Protein 3H9P (pdb70)

InterPro domains:
  IPR002736 Triphosphoribosyl-dephospho-CoA protein [PF01874] (13-270)

Sequence (650 aa):
KFEHFLASAAGAFPAFLEVAEKRIIGEGVLRAVKESRWHENVHFGAFLLLVPLISSWDAGGVDIAEAARNRLRRTDFRDSLSVLEAFRLSNLKDRKTEEEIAQKKINLYEWKAPEENLIARELVDGFKISIEGAKFLLSFGNSGKAVVELYYHLLSKFPDPLVIAKGREYAEKITEWAEKARTEEERKELDEKLLKDGANPGTIADLTASSIFLALAEGWREHFLASAAGAFPAFLEVAEKRIIGEGVLRAVKESRWVHFGAFLLLVPLISSWDAGGVDIAEAARNRLRRTDFRDSLSVLEAFRLSNLKDRKTEEEIAQKKINLYEWKAPEENLIARELVDGFKISIEGAKFLLSFGNSGKAVVELYYHLLSKFPDPLVIAKGREYAEKITEWAEKARTEEERKELDEKLLKDGANPGTIADLTASSIFLALAEGWRFLASAAGAFPAFLEVAEKRIIGEGVLRAVKESRVHFGAFLLLVPLISSWDAGGVDIAEAARNRLRRTDFRDSLSVLEAFRLSNNLKDRKTEEEIAQKKINLYEWKAPEENLIARELVDGFKISIEGAKFLLSFNSGKAVVELYYHLLSKFPDPLVIAKGREYAEKITEWAEKARTEEERKELDEKLLKDGANPGTIADLTASSIFLALAEGWR

B-factor: mean 35.61, std 9.76, range [11.79, 83.89]

Solvent-accessible surface area: 32548 Å² total

Structure (mmCIF, N/CA/C/O backbone):
data_3H9P
#
_entry.id   3H9P
#
_cell.length_a   135.806
_cell.length_b   77.725
_cell.length_c   66.654
_cell.angle_alpha   90.00
_cell.angle_beta   97.99
_cell.angle_gamma   90.00
#
_symmetry.space_group_name_H-M   'C 1 2 1'
#
loop_
_entity.id
_entity.type
_entity.pdbx_description
1 polymer 'putative triphosphoribosyl-dephospho-coA synthase'
2 non-polymer 'CHLORIDE ION'
3 non-polymer GLYCEROL
4 non-polymer 'TETRAETHYLENE GLYCOL'
5 water water
#
loop_
_atom_site.group_PDB
_atom_site.id
_atom_site.type_symbol
_atom_site.label_atom_id
_atom_site.label_alt_id
_atom_site.label_comp_id
_atom_site.label_asym_id
_atom_site.label_entity_id
_atom_site.label_seq_id
_atom_site.pdbx_PDB_ins_code
_atom_site.Cartn_x
_atom_site.Cartn_y
_atom_site.Cartn_z
_atom_site.occupancy
_atom_site.B_iso_or_equiv
_atom_site.auth_seq_id
_atom_site.auth_comp_id
_atom_site.auth_asym_id
_atom_site.auth_atom_id
_atom_site.pdbx_PDB_model_num
ATOM 1 N N . LYS A 1 12 ? 47.591 34.651 34.808 1.00 47.02 39 LYS A N 1
ATOM 2 C CA . LYS A 1 12 ? 47.421 35.864 33.960 1.00 47.13 39 LYS A CA 1
ATOM 3 C C . LYS A 1 12 ? 46.101 36.573 34.272 1.00 47.21 39 LYS A C 1
ATOM 4 O O . LYS A 1 12 ? 45.749 37.578 33.638 1.00 47.01 39 LYS A O 1
ATOM 6 N N . PHE A 1 13 ? 45.379 36.023 35.250 1.00 47.18 40 PHE A N 1
ATOM 7 C CA . PHE A 1 13 ? 44.125 36.591 35.720 1.00 47.14 40 PHE A CA 1
ATOM 8 C C . PHE A 1 13 ? 44.428 37.877 36.472 1.00 47.02 40 PHE A C 1
ATOM 9 O O . PHE A 1 13 ? 43.707 38.879 36.337 1.00 46.13 40 PHE A O 1
ATOM 11 N N . GLU A 1 14 ? 45.517 37.829 37.245 1.00 46.76 41 GLU A N 1
ATOM 12 C CA . GLU A 1 14 ? 45.978 38.952 38.054 1.00 47.07 41 GLU A CA 1
ATOM 13 C C . GLU A 1 14 ? 46.128 40.221 37.233 1.00 47.31 41 GLU A C 1
ATOM 14 O O . GLU A 1 14 ? 45.444 41.218 37.495 1.00 47.46 41 GLU A O 1
ATOM 16 N N . HIS A 1 15 ? 47.013 40.165 36.233 1.00 47.44 42 HIS A N 1
ATOM 17 C CA . HIS A 1 15 ? 47.298 41.303 35.359 1.00 47.28 42 HIS A CA 1
ATOM 18 C C . HIS A 1 15 ? 46.012 41.878 34.825 1.00 47.26 42 HIS A C 1
ATOM 19 O O . HIS A 1 15 ? 45.811 43.100 34.835 1.00 47.89 42 HIS A O 1
ATOM 21 N N . PHE A 1 16 ? 45.138 40.986 34.370 1.00 46.87 43 PHE A N 1
ATOM 22 C CA . PHE A 1 16 ? 43.874 41.382 33.787 1.00 46.20 43 PHE A CA 1
ATOM 23 C C . PHE A 1 16 ? 42.978 42.096 34.804 1.00 45.49 43 PHE A C 1
ATOM 24 O O . PHE A 1 16 ? 42.344 43.105 34.476 1.00 45.04 43 PHE A O 1
ATOM 32 N N . LEU A 1 17 ? 42.955 41.579 36.032 1.00 44.75 44 LEU A N 1
ATOM 33 C CA . LEU A 1 17 ? 42.111 42.106 37.098 1.00 44.18 44 LEU A CA 1
ATOM 34 C C . LEU A 1 17 ? 42.557 43.494 37.584 1.00 44.13 44 LEU A C 1
ATOM 35 O O . LEU A 1 17 ? 41.725 44.380 37.799 1.00 43.60 44 LEU A O 1
ATOM 40 N N . ALA A 1 18 ? 43.867 43.684 37.739 1.00 43.79 45 ALA A N 1
ATOM 41 C CA . ALA A 1 18 ? 44.414 44.994 38.101 1.00 43.39 45 ALA A CA 1
ATOM 42 C C . ALA A 1 18 ? 44.099 46.066 37.050 1.00 43.38 45 ALA A C 1
ATOM 43 O O . ALA A 1 18 ? 43.569 47.137 37.381 1.00 43.39 45 ALA A O 1
ATOM 45 N N . SER A 1 19 ? 44.419 45.767 35.787 1.00 42.88 46 SER A N 1
ATOM 46 C CA . SER A 1 19 ? 44.292 46.731 34.703 1.00 42.45 46 SER A CA 1
ATOM 47 C C . SER A 1 19 ? 42.834 47.146 34.464 1.00 42.37 46 SER A C 1
ATOM 48 O O . SER A 1 19 ? 42.530 48.325 34.253 1.00 42.51 46 SER A O 1
ATOM 50 N N . ALA A 1 20 ? 41.921 46.192 34.521 1.00 41.72 47 ALA A N 1
ATOM 51 C CA . ALA A 1 20 ? 40.523 46.557 34.392 1.00 41.75 47 ALA A CA 1
ATOM 52 C C . ALA A 1 20 ? 40.093 47.416 35.578 1.00 41.55 47 ALA A C 1
ATOM 53 O O . ALA A 1 20 ? 39.235 48.281 35.426 1.00 42.83 47 ALA A O 1
ATOM 55 N N . ALA A 1 21 ? 40.688 47.163 36.748 1.00 40.06 48 ALA A N 1
ATOM 56 C CA . ALA A 1 21 ? 40.360 47.866 37.994 1.00 37.91 48 ALA A CA 1
ATOM 57 C C . ALA A 1 21 ? 40.867 49.311 38.036 1.00 36.40 48 ALA A C 1
ATOM 58 O O . ALA A 1 21 ? 40.343 50.144 38.781 1.00 36.27 48 ALA A O 1
ATOM 60 N N . GLY A 1 22 ? 41.898 49.605 37.252 1.00 34.23 49 GLY A N 1
ATOM 61 C CA . GLY A 1 22 ? 42.286 50.984 37.021 1.00 30.86 49 GLY A CA 1
ATOM 62 C C . GLY A 1 22 ? 41.156 51.737 36.342 1.00 29.51 49 GLY A C 1
ATOM 63 O O . GLY A 1 22 ? 41.120 52.952 36.418 1.00 29.01 49 GLY A O 1
ATOM 64 N N . ALA A 1 23 ? 40.218 51.026 35.692 1.00 28.08 50 ALA A N 1
ATOM 65 C CA . ALA A 1 23 ? 39.099 51.677 35.003 1.00 26.61 50 ALA A CA 1
ATOM 66 C C . ALA A 1 23 ? 37.821 51.824 35.834 1.00 25.74 50 ALA A C 1
ATOM 67 O O . ALA A 1 23 ? 36.750 52.315 35.356 1.00 25.21 50 ALA A O 1
ATOM 69 N N . PHE A 1 24 ? 37.895 51.375 37.069 1.00 24.96 51 PHE A N 1
ATOM 70 C CA . PHE A 1 24 ? 36.715 51.407 37.897 1.00 24.56 51 PHE A CA 1
ATOM 71 C C . PHE A 1 24 ? 36.024 52.806 37.979 1.00 23.85 51 PHE A C 1
ATOM 72 O O . PHE A 1 24 ? 34.816 52.875 37.854 1.00 23.14 51 PHE A O 1
ATOM 80 N N . PRO A 1 25 ? 36.789 53.904 38.175 1.00 23.11 52 PRO A N 1
ATOM 81 C CA . PRO A 1 25 ? 36.120 55.211 38.128 1.00 23.58 52 PRO A CA 1
ATOM 82 C C . PRO A 1 25 ? 35.351 55.500 36.826 1.00 24.71 52 PRO A C 1
ATOM 83 O O . PRO A 1 25 ? 34.273 56.105 36.889 1.00 24.82 52 PRO A O 1
ATOM 87 N N . ALA A 1 26 ? 35.902 55.100 35.674 1.00 24.67 53 ALA A N 1
ATOM 88 C CA . ALA A 1 26 ? 35.200 55.197 34.391 1.00 24.79 53 ALA A CA 1
ATOM 89 C C . ALA A 1 26 ? 33.915 54.380 34.408 1.00 24.60 53 ALA A C 1
ATOM 90 O O . ALA A 1 26 ? 32.879 54.827 33.915 1.00 24.73 53 ALA A O 1
ATOM 92 N N . PHE A 1 27 ? 33.991 53.175 34.976 1.00 24.38 54 PHE A N 1
ATOM 93 C CA . PHE A 1 27 ? 32.823 52.310 35.070 1.00 24.57 54 PHE A CA 1
ATOM 94 C C . PHE A 1 27 ? 31.718 52.943 35.907 1.00 24.47 54 PHE A C 1
ATOM 95 O O . PHE A 1 27 ? 30.542 52.878 35.526 1.00 26.16 54 PHE A O 1
ATOM 103 N N . LEU A 1 28 ? 32.075 53.563 37.030 1.00 23.86 55 LEU A N 1
ATOM 104 C CA . LEU A 1 28 ? 31.086 54.281 37.862 1.00 23.53 55 LEU A CA 1
ATOM 105 C C . LEU A 1 28 ? 30.453 55.440 37.079 1.00 23.44 55 LEU A C 1
ATOM 106 O O . LEU A 1 28 ? 29.236 55.674 37.140 1.00 22.49 55 LEU A O 1
ATOM 111 N N . GLU A 1 29 ? 31.272 56.117 36.291 1.00 22.52 56 GLU A N 1
ATOM 112 C CA . GLU A 1 29 ? 30.749 57.146 35.413 1.00 24.46 56 GLU A CA 1
ATOM 113 C C . GLU A 1 29 ? 29.723 56.610 34.371 1.00 24.01 56 GLU A C 1
ATOM 114 O O . GLU A 1 29 ? 28.665 57.190 34.198 1.00 24.15 56 GLU A O 1
ATOM 120 N N . VAL A 1 30 ? 30.042 55.483 33.731 1.00 23.92 57 VAL A N 1
ATOM 121 C CA . VAL A 1 30 ? 29.139 54.809 32.822 1.00 23.41 57 VAL A CA 1
ATOM 122 C C . VAL A 1 30 ? 27.823 54.434 33.495 1.00 24.46 57 VAL A C 1
ATOM 123 O O . VAL A 1 30 ? 26.731 54.674 32.927 1.00 23.39 57 VAL A O 1
ATOM 127 N N . ALA A 1 31 ? 27.909 53.842 34.704 1.00 23.89 58 ALA A N 1
ATOM 128 C CA . ALA A 1 31 ? 26.689 53.491 35.455 1.00 24.42 58 ALA A CA 1
ATOM 129 C C . ALA A 1 31 ? 25.768 54.704 35.740 1.00 25.17 58 ALA A C 1
ATOM 130 O O . ALA A 1 31 ? 24.524 54.574 35.737 1.00 25.78 58 ALA A O 1
ATOM 132 N N . GLU A 1 32 ? 26.386 55.866 35.959 1.00 25.52 59 GLU A N 1
ATOM 133 C CA . GLU A 1 32 ? 25.693 57.139 36.163 1.00 26.65 59 GLU A CA 1
ATOM 134 C C . GLU A 1 32 ? 25.181 57.800 34.869 1.00 26.39 59 GLU A C 1
ATOM 135 O O . GLU A 1 32 ? 24.002 58.127 34.763 1.00 25.68 59 GLU A O 1
ATOM 141 N N . LYS A 1 33 ? 26.057 58.000 33.886 1.00 26.55 60 LYS A N 1
ATOM 142 C CA . LYS A 1 33 ? 25.656 58.732 32.672 1.00 27.14 60 LYS A CA 1
ATOM 143 C C . LYS A 1 33 ? 25.096 57.870 31.525 1.00 27.29 60 LYS A C 1
ATOM 144 O O . LYS A 1 33 ? 24.320 58.363 30.718 1.00 26.86 60 LYS A O 1
ATOM 150 N N . ARG A 1 34 ? 25.517 56.608 31.444 1.00 27.39 61 ARG A N 1
ATOM 151 C CA . ARG A 1 34 ? 25.025 55.643 30.437 1.00 28.54 61 ARG A CA 1
ATOM 152 C C . ARG A 1 34 ? 25.552 55.988 29.038 1.00 28.75 61 ARG A C 1
ATOM 153 O O . ARG A 1 34 ? 24.898 55.752 28.031 1.00 28.40 61 ARG A O 1
ATOM 161 N N . ILE A 1 35 ? 26.741 56.551 29.012 1.00 29.60 62 ILE A N 1
ATOM 162 C CA . ILE A 1 35 ? 27.390 57.103 27.845 1.00 30.22 62 ILE A CA 1
ATOM 163 C C . ILE A 1 35 ? 28.302 56.034 27.250 1.00 30.15 62 ILE A C 1
ATOM 164 O O . ILE A 1 35 ? 29.384 55.834 27.764 1.00 30.53 62 ILE A O 1
ATOM 169 N N . ILE A 1 36 ? 27.939 55.374 26.158 1.00 30.59 63 ILE A N 1
ATOM 170 C CA . ILE A 1 36 ? 28.749 54.218 25.737 1.00 30.41 63 ILE A CA 1
ATOM 171 C C . ILE A 1 36 ? 30.149 54.614 25.213 1.00 30.03 63 ILE A C 1
ATOM 172 O O . ILE A 1 36 ? 31.156 54.193 25.778 1.00 28.25 63 ILE A O 1
ATOM 177 N N . GLY A 1 37 ? 30.175 55.392 24.126 1.00 30.02 64 GLY A N 1
ATOM 178 C CA . GLY A 1 37 ? 31.390 55.839 23.459 1.00 30.14 64 GLY A CA 1
ATOM 179 C C . GLY A 1 37 ? 32.389 56.481 24.402 1.00 31.13 64 GLY A C 1
ATOM 180 O O . GLY A 1 37 ? 33.536 56.026 24.525 1.00 30.77 64 GLY A O 1
ATOM 181 N N . GLU A 1 38 ? 31.954 57.562 25.044 1.00 30.95 65 GLU A N 1
ATOM 182 C CA . GLU A 1 38 ? 32.754 58.264 26.038 1.00 31.33 65 GLU A CA 1
ATOM 183 C C . GLU A 1 38 ? 33.282 57.308 27.084 1.00 29.73 65 GLU A C 1
ATOM 184 O O . GLU A 1 38 ? 34.437 57.412 27.488 1.00 30.23 65 GLU A O 1
ATOM 190 N N . GLY A 1 39 ? 32.419 56.400 27.519 1.00 28.14 66 GLY A N 1
ATOM 191 C CA . GLY A 1 39 ? 32.766 55.391 28.508 1.00 26.60 66 GLY A CA 1
ATOM 192 C C . GLY A 1 39 ? 33.937 54.512 28.115 1.00 26.10 66 GLY A C 1
ATOM 193 O O . GLY A 1 39 ? 34.881 54.310 28.909 1.00 24.38 66 GLY A O 1
ATOM 194 N N . VAL A 1 40 ? 33.887 54.000 26.882 1.00 25.82 67 VAL A N 1
ATOM 195 C CA . VAL A 1 40 ? 34.947 53.122 26.374 1.00 26.38 67 VAL A CA 1
ATOM 196 C C . VAL A 1 40 ? 36.210 53.939 26.311 1.00 26.12 67 VAL A C 1
ATOM 197 O O . VAL A 1 40 ? 37.226 53.508 26.813 1.00 26.63 67 VAL A O 1
ATOM 201 N N . LEU A 1 41 ? 36.110 55.157 25.791 1.00 25.94 68 LEU A N 1
ATOM 202 C CA . LEU A 1 41 ? 37.263 56.041 25.656 1.00 27.45 68 LEU A CA 1
ATOM 203 C C . LEU A 1 41 ? 37.939 56.439 26.982 1.00 27.66 68 LEU A C 1
ATOM 204 O O . LEU A 1 41 ? 39.169 56.446 27.086 1.00 27.56 68 LEU A O 1
ATOM 209 N N . ARG A 1 42 ? 37.124 56.751 27.990 1.00 28.56 69 ARG A N 1
ATOM 210 C CA . ARG A 1 42 ? 37.598 57.032 29.339 1.00 29.04 69 ARG A CA 1
ATOM 211 C C . ARG A 1 42 ? 38.229 55.794 29.953 1.00 29.21 69 ARG A C 1
ATOM 212 O O . ARG A 1 42 ? 39.343 55.862 30.507 1.00 29.66 69 ARG A O 1
ATOM 220 N N . ALA A 1 43 ? 37.549 54.662 29.841 1.00 28.37 70 ALA A N 1
ATOM 221 C CA . ALA A 1 43 ? 38.093 53.421 30.377 1.00 29.25 70 ALA A CA 1
ATOM 222 C C . ALA A 1 43 ? 39.470 53.190 29.810 1.00 30.21 70 ALA A C 1
ATOM 223 O O . ALA A 1 43 ? 40.392 52.853 30.543 1.00 30.67 70 ALA A O 1
ATOM 225 N N . VAL A 1 44 ? 39.607 53.394 28.505 1.00 31.71 71 VAL A N 1
ATOM 226 C CA . VAL A 1 44 ? 40.876 53.123 27.839 1.00 33.18 71 VAL A CA 1
ATOM 227 C C . VAL A 1 44 ? 41.946 54.093 28.293 1.00 34.84 71 VAL A C 1
ATOM 228 O O . VAL A 1 44 ? 43.061 53.684 28.613 1.00 34.66 71 VAL A O 1
ATOM 232 N N . LYS A 1 45 ? 41.624 55.387 28.294 1.00 37.36 72 LYS A N 1
ATOM 233 C CA . LYS A 1 45 ? 42.599 56.370 28.752 1.00 39.18 72 LYS A CA 1
ATOM 234 C C . LYS A 1 45 ? 42.979 56.067 30.202 1.00 41.08 72 LYS A C 1
ATOM 235 O O . LYS A 1 45 ? 44.151 56.117 30.567 1.00 41.67 72 LYS A O 1
ATOM 241 N N . GLU A 1 46 ? 42.004 55.683 31.012 1.00 43.28 73 GLU A N 1
ATOM 242 C CA . GLU A 1 46 ? 42.251 55.541 32.444 1.00 46.05 73 GLU A CA 1
ATOM 243 C C . GLU A 1 46 ? 43.196 54.416 32.792 1.00 47.41 73 GLU A C 1
ATOM 244 O O . GLU A 1 46 ? 44.221 54.640 33.422 1.00 47.57 73 GLU A O 1
ATOM 250 N N . SER A 1 47 ? 42.840 53.204 32.383 1.00 49.42 74 SER A N 1
ATOM 251 C CA . SER A 1 47 ? 43.601 52.037 32.763 1.00 51.56 74 SER A CA 1
ATOM 252 C C . SER A 1 47 ? 44.940 51.967 32.006 1.00 53.13 74 SER A C 1
ATOM 253 O O . SER A 1 47 ? 45.645 50.954 32.057 1.00 53.46 74 SER A O 1
ATOM 264 N N . ARG A 1 49 ? 46.804 55.001 32.123 1.00 57.54 76 ARG A N 1
ATOM 265 C CA . ARG A 1 49 ? 47.467 56.114 32.787 1.00 57.58 76 ARG A CA 1
ATOM 266 C C . ARG A 1 49 ? 48.901 55.721 33.071 1.00 58.12 76 ARG A C 1
ATOM 267 O O . ARG A 1 49 ? 49.842 56.461 32.757 1.00 57.97 76 ARG A O 1
ATOM 269 N N . TRP A 1 50 ? 49.066 54.540 33.660 1.00 58.71 77 TRP A N 1
ATOM 270 C CA . TRP A 1 50 ? 50.370 54.135 34.138 1.00 58.98 77 TRP A CA 1
ATOM 271 C C . TRP A 1 50 ? 50.850 52.801 33.584 1.00 59.98 77 TRP A C 1
ATOM 272 O O . TRP A 1 50 ? 51.804 52.231 34.125 1.00 59.61 77 TRP A O 1
ATOM 283 N N . HIS A 1 51 ? 50.228 52.297 32.516 1.00 61.26 78 HIS A N 1
ATOM 284 C CA . HIS A 1 51 ? 50.745 51.037 31.936 1.00 62.84 78 HIS A CA 1
ATOM 285 C C . HIS A 1 51 ? 50.796 50.985 30.415 1.00 63.22 78 HIS A C 1
ATOM 286 O O . HIS A 1 51 ? 51.809 50.556 29.850 1.00 64.38 78 HIS A O 1
ATOM 293 N N . GLU A 1 54 ? 51.577 47.878 29.222 1.00 71.43 81 GLU A N 1
ATOM 294 C CA . GLU A 1 54 ? 51.150 48.144 27.844 1.00 71.39 81 GLU A CA 1
ATOM 295 C C . GLU A 1 54 ? 50.070 47.148 27.330 1.00 71.18 81 GLU A C 1
ATOM 296 O O . GLU A 1 54 ? 49.889 46.977 26.118 1.00 71.70 81 GLU A O 1
ATOM 298 N N . ASN A 1 55 ? 49.340 46.515 28.250 1.00 70.18 82 ASN A N 1
ATOM 299 C CA . ASN A 1 55 ? 48.319 45.511 27.881 1.00 69.09 82 ASN A CA 1
ATOM 300 C C . ASN A 1 55 ? 46.921 46.014 27.449 1.00 67.34 82 ASN A C 1
ATOM 301 O O . ASN A 1 55 ? 46.324 45.424 26.546 1.00 68.36 82 ASN A O 1
ATOM 306 N N . VAL A 1 56 ? 46.403 47.070 28.083 1.00 64.24 83 VAL A N 1
ATOM 307 C CA . VAL A 1 56 ? 45.154 47.731 27.650 1.00 61.24 83 VAL A CA 1
ATOM 308 C C . VAL A 1 56 ? 43.855 46.883 27.677 1.00 58.92 83 VAL A C 1
ATOM 309 O O . VAL A 1 56 ? 42.986 47.107 28.525 1.00 58.96 83 VAL A O 1
ATOM 311 N N . HIS A 1 57 ? 43.727 45.930 26.751 1.00 55.43 84 HIS A N 1
ATOM 312 C CA . HIS A 1 57 ? 42.511 45.088 26.592 1.00 52.03 84 HIS A CA 1
ATOM 313 C C . HIS A 1 57 ? 41.307 45.943 26.176 1.00 48.99 84 HIS A C 1
ATOM 314 O O . HIS A 1 57 ? 40.289 46.051 26.897 1.00 48.46 84 HIS A O 1
ATOM 321 N N . PHE A 1 58 ? 41.459 46.582 25.020 1.00 44.54 85 PHE A N 1
ATOM 322 C CA . PHE A 1 58 ? 40.451 47.477 24.471 1.00 40.17 85 PHE A CA 1
ATOM 323 C C . PHE A 1 58 ? 39.101 46.769 24.323 1.00 37.68 85 PHE A C 1
ATOM 324 O O . PHE A 1 58 ? 38.038 47.358 24.585 1.00 37.46 85 PHE A O 1
ATOM 332 N N . GLY A 1 59 ? 39.152 45.501 23.904 1.00 34.74 86 GLY A N 1
ATOM 333 C CA . GLY A 1 59 ? 37.965 44.705 23.611 1.00 30.74 86 GLY A CA 1
ATOM 334 C C . GLY A 1 59 ? 37.180 44.406 24.857 1.00 29.95 86 GLY A C 1
ATOM 335 O O . GLY A 1 59 ? 35.952 44.419 24.840 1.00 27.94 86 GLY A O 1
ATOM 336 N N . ALA A 1 60 ? 37.891 44.160 25.961 1.00 29.07 87 ALA A N 1
ATOM 337 C CA . ALA A 1 60 ? 37.214 43.964 27.238 1.00 28.69 87 ALA A CA 1
ATOM 338 C C . ALA A 1 60 ? 36.310 45.170 27.539 1.00 28.71 87 ALA A C 1
ATOM 339 O O . ALA A 1 60 ? 35.108 44.986 27.845 1.00 27.72 87 ALA A O 1
ATOM 341 N N . PHE A 1 61 ? 36.853 46.388 27.381 1.00 28.37 88 PHE A N 1
ATOM 342 C CA . PHE A 1 61 ? 36.065 47.639 27.617 1.00 29.19 88 PHE A CA 1
ATOM 343 C C . PHE A 1 61 ? 34.918 47.881 26.674 1.00 29.17 88 PHE A C 1
ATOM 344 O O . PHE A 1 61 ? 33.830 48.410 27.059 1.00 29.43 88 PHE A O 1
ATOM 352 N N . LEU A 1 62 ? 35.146 47.521 25.415 1.00 29.32 89 LEU A N 1
ATOM 353 C CA . LEU A 1 62 ? 34.094 47.666 24.412 1.00 28.61 89 LEU A CA 1
ATOM 354 C C . LEU A 1 62 ? 32.944 46.682 24.708 1.00 28.24 89 LEU A C 1
ATOM 355 O O . LEU A 1 62 ? 31.791 46.952 24.389 1.00 27.39 89 LEU A O 1
ATOM 360 N N . LEU A 1 63 ? 33.288 45.537 25.287 1.00 27.75 90 LEU A N 1
ATOM 361 C CA . LEU A 1 63 ? 32.304 44.563 25.731 1.00 29.14 90 LEU A CA 1
ATOM 362 C C . LEU A 1 63 ? 31.631 45.025 27.032 1.00 30.38 90 LEU A C 1
ATOM 363 O O . LEU A 1 63 ? 30.382 44.997 27.154 1.00 31.32 90 LEU A O 1
ATOM 368 N N . LEU A 1 64 ? 32.426 45.484 27.985 1.00 29.82 91 LEU A N 1
ATOM 369 C CA . LEU A 1 64 ? 31.877 45.740 29.337 1.00 30.12 91 LEU A CA 1
ATOM 370 C C . LEU A 1 64 ? 31.113 47.019 29.493 1.00 30.15 91 LEU A C 1
ATOM 371 O O . LEU A 1 64 ? 30.126 47.048 30.185 1.00 31.77 91 LEU A O 1
ATOM 376 N N . VAL A 1 65 ? 31.557 48.084 28.837 1.00 29.55 92 VAL A N 1
ATOM 377 C CA . VAL A 1 65 ? 30.895 49.350 29.005 1.00 28.57 92 VAL A CA 1
ATOM 378 C C . VAL A 1 65 ? 29.393 49.300 28.651 1.00 28.66 92 VAL A C 1
ATOM 379 O O . VAL A 1 65 ? 28.565 49.852 29.386 1.00 29.15 92 VAL A O 1
ATOM 383 N N . PRO A 1 66 ? 29.015 48.645 27.539 1.00 28.81 93 PRO A N 1
ATOM 384 C CA . PRO A 1 66 ? 27.559 48.597 27.288 1.00 28.84 93 PRO A CA 1
ATOM 385 C C . PRO A 1 66 ? 26.764 47.808 28.334 1.00 28.80 93 PRO A C 1
ATOM 386 O O . PRO A 1 66 ? 25.616 48.177 28.605 1.00 28.39 93 PRO A O 1
ATOM 390 N N . LEU A 1 67 ? 27.362 46.745 28.896 1.00 28.21 94 LEU A N 1
ATOM 391 C CA . LEU A 1 67 ? 26.703 46.003 29.965 1.00 28.01 94 LEU A CA 1
ATOM 392 C C . LEU A 1 67 ? 26.639 46.826 31.235 1.00 27.99 94 LEU A C 1
ATOM 393 O O . LEU A 1 67 ? 25.630 46.818 31.903 1.00 26.94 94 LEU A O 1
ATOM 398 N N . ILE A 1 68 ? 27.719 47.550 31.549 1.00 27.81 95 ILE A N 1
ATOM 399 C CA . ILE A 1 68 ? 27.718 48.389 32.721 1.00 28.44 95 ILE A CA 1
ATOM 400 C C . ILE A 1 68 ? 26.713 49.552 32.611 1.00 29.41 95 ILE A C 1
ATOM 401 O O . ILE A 1 68 ? 26.142 49.993 33.599 1.00 28.79 95 ILE A O 1
ATOM 406 N N . SER A 1 69 ? 26.471 50.017 31.397 1.00 30.21 96 SER A N 1
ATOM 407 C CA . SER A 1 69 ? 25.543 51.123 31.190 1.00 31.15 96 SER A CA 1
ATOM 408 C C . SER A 1 69 ? 24.139 50.682 31.512 1.00 30.44 96 SER A C 1
ATOM 409 O O . SER A 1 69 ? 23.281 51.513 31.773 1.00 30.21 96 SER A O 1
ATOM 412 N N . SER A 1 70 ? 23.933 49.363 31.518 1.00 30.25 97 SER A N 1
ATOM 413 C CA . SER A 1 70 ? 22.632 48.757 31.859 1.00 29.31 97 SER A CA 1
ATOM 414 C C . SER A 1 70 ? 22.687 47.933 33.158 1.00 27.78 97 SER A C 1
ATOM 415 O O . SER A 1 70 ? 21.895 46.996 33.339 1.00 28.77 97 SER A O 1
ATOM 418 N N . TRP A 1 71 ? 23.612 48.277 34.044 1.00 26.51 98 TRP A N 1
ATOM 419 C CA . TRP A 1 71 ? 23.852 47.572 35.320 1.00 25.68 98 TRP A CA 1
ATOM 420 C C . TRP A 1 71 ? 22.631 47.260 36.187 1.00 25.89 98 TRP A C 1
ATOM 421 O O . TRP A 1 71 ? 22.673 46.316 36.970 1.00 25.91 98 TRP A O 1
ATOM 432 N N . ASP A 1 72 ? 21.563 48.042 36.033 1.00 24.98 99 ASP A N 1
ATOM 433 C CA . ASP A 1 72 ? 20.402 47.957 36.896 1.00 25.35 99 ASP A CA 1
ATOM 434 C C . ASP A 1 72 ? 19.189 47.345 36.194 1.00 24.97 99 ASP A C 1
ATOM 435 O O . ASP A 1 72 ? 18.094 47.341 36.741 1.00 24.38 99 ASP A O 1
ATOM 440 N N . ALA A 1 73 ? 19.382 46.836 34.982 1.00 25.22 100 ALA A N 1
ATOM 441 C CA . ALA A 1 73 ? 18.283 46.160 34.242 1.00 25.22 100 ALA A CA 1
ATOM 442 C C . ALA A 1 73 ? 17.702 44.899 34.887 1.00 25.33 100 ALA A C 1
ATOM 443 O O . ALA A 1 73 ? 16.535 44.571 34.640 1.00 26.84 100 ALA A O 1
ATOM 445 N N . GLY A 1 74 ? 18.461 44.202 35.728 1.00 25.56 101 GLY A N 1
ATOM 446 C CA . GLY A 1 74 ? 17.945 42.967 36.376 1.00 26.17 101 GLY A CA 1
ATOM 447 C C . GLY A 1 74 ? 19.024 41.889 36.392 1.00 27.45 101 GLY A C 1
ATOM 448 O O . GLY A 1 74 ? 20.176 42.161 36.717 1.00 28.18 101 GLY A O 1
ATOM 449 N N . GLY A 1 75 ? 18.674 40.661 36.040 1.00 27.52 102 GLY A N 1
ATOM 450 C CA . GLY A 1 75 ? 19.673 39.613 35.920 1.00 27.06 102 GLY A CA 1
ATOM 451 C C . GLY A 1 75 ? 20.421 39.706 34.599 1.00 27.19 102 GLY A C 1
ATOM 452 O O . GLY A 1 75 ? 20.307 40.683 33.855 1.00 26.81 102 GLY A O 1
ATOM 461 N N . VAL A 1 77 ? 20.254 38.097 31.600 1.00 26.85 104 VAL A N 1
ATOM 462 C CA . VAL A 1 77 ? 19.507 38.250 30.346 1.00 26.28 104 VAL A CA 1
ATOM 463 C C . VAL A 1 77 ? 18.917 39.639 30.199 1.00 26.07 104 VAL A C 1
ATOM 464 O O . VAL A 1 77 ? 18.933 40.199 29.122 1.00 26.75 104 VAL A O 1
ATOM 468 N N . ASP A 1 78 ? 18.439 40.214 31.290 1.00 26.35 105 ASP A N 1
ATOM 469 C CA . ASP A 1 78 ? 18.006 41.605 31.309 1.00 26.59 105 ASP A CA 1
ATOM 470 C C . ASP A 1 78 ? 19.102 42.604 30.975 1.00 25.91 105 ASP A C 1
ATOM 471 O O . ASP A 1 78 ? 18.823 43.604 30.319 1.00 26.49 105 ASP A O 1
ATOM 476 N N . ILE A 1 79 ? 20.331 42.355 31.415 1.00 25.50 106 ILE A N 1
ATOM 477 C CA . ILE A 1 79 ? 21.389 43.347 31.212 1.00 25.85 106 ILE A CA 1
ATOM 478 C C . ILE A 1 79 ? 21.744 43.356 29.744 1.00 26.91 106 ILE A C 1
ATOM 479 O O . ILE A 1 79 ? 21.823 44.407 29.095 1.00 26.87 106 ILE A O 1
ATOM 484 N N . ALA A 1 80 ? 21.916 42.150 29.208 1.00 28.05 107 ALA A N 1
ATOM 485 C CA . ALA A 1 80 ? 22.346 41.966 27.829 1.00 28.78 107 ALA A CA 1
ATOM 486 C C . ALA A 1 80 ? 21.361 42.626 26.851 1.00 29.67 107 ALA A C 1
ATOM 487 O O . ALA A 1 80 ? 21.797 43.368 25.959 1.00 29.90 107 ALA A O 1
ATOM 489 N N . GLU A 1 81 ? 20.050 42.358 27.038 1.00 29.54 108 GLU A N 1
ATOM 490 C CA . GLU A 1 81 ? 18.965 42.968 26.251 1.00 29.93 108 GLU A CA 1
ATOM 491 C C . GLU A 1 81 ? 18.929 44.494 26.335 1.00 29.50 108 GLU A C 1
ATOM 492 O O . GLU A 1 81 ? 18.740 45.164 25.331 1.00 29.09 108 GLU A O 1
ATOM 498 N N . ALA A 1 82 ? 19.083 45.035 27.541 1.00 29.35 109 ALA A N 1
ATOM 499 C CA . ALA A 1 82 ? 19.034 46.481 27.744 1.00 28.97 109 ALA A CA 1
ATOM 500 C C . ALA A 1 82 ? 20.268 47.121 27.142 1.00 29.07 109 ALA A C 1
ATOM 501 O O . ALA A 1 82 ? 20.203 48.233 26.625 1.00 28.91 109 ALA A O 1
ATOM 503 N N . ALA A 1 83 ? 21.400 46.417 27.233 1.00 29.21 110 ALA A N 1
ATOM 504 C CA . ALA A 1 83 ? 22.671 46.889 26.625 1.00 29.30 110 ALA A CA 1
ATOM 505 C C . ALA A 1 83 ? 22.555 46.920 25.094 1.00 29.03 110 ALA A C 1
ATOM 506 O O . ALA A 1 83 ? 22.941 47.876 24.451 1.00 28.58 110 ALA A O 1
ATOM 508 N N . ARG A 1 84 ? 21.979 45.877 24.512 1.00 29.97 111 ARG A N 1
ATOM 509 C CA . ARG A 1 84 ? 21.717 45.899 23.067 1.00 30.99 111 ARG A CA 1
ATOM 510 C C . ARG A 1 84 ? 20.805 47.080 22.698 1.00 31.04 111 ARG A C 1
ATOM 511 O O . ARG A 1 84 ? 21.052 47.774 21.711 1.00 30.75 111 ARG A O 1
ATOM 519 N N . ASN A 1 85 ? 19.752 47.282 23.482 1.00 30.80 112 ASN A N 1
ATOM 520 C CA . ASN A 1 85 ? 18.839 48.401 23.279 1.00 31.51 112 ASN A CA 1
ATOM 521 C C . ASN A 1 85 ? 19.529 49.773 23.413 1.00 30.72 112 ASN A C 1
ATOM 522 O O . ASN A 1 85 ? 19.367 50.641 22.564 1.00 29.83 112 ASN A O 1
ATOM 527 N N . ARG A 1 86 ? 20.336 49.953 24.454 1.00 29.81 113 ARG A N 1
ATOM 528 C CA . ARG A 1 86 ? 21.130 51.155 24.544 1.00 29.78 113 ARG A CA 1
ATOM 529 C C . ARG A 1 86 ? 22.102 51.306 23.372 1.00 28.69 113 ARG A C 1
ATOM 530 O O . ARG A 1 86 ? 22.340 52.408 22.903 1.00 28.63 113 ARG A O 1
ATOM 538 N N . LEU A 1 87 ? 22.655 50.202 22.889 1.00 28.29 114 LEU A N 1
ATOM 539 C CA . LEU A 1 87 ? 23.591 50.257 21.741 1.00 28.36 114 LEU A CA 1
ATOM 540 C C . LEU A 1 87 ? 22.918 50.768 20.469 1.00 28.49 114 LEU A C 1
ATOM 541 O O . LEU A 1 87 ? 23.508 51.551 19.700 1.00 27.87 114 LEU A O 1
ATOM 546 N N . ARG A 1 88 ? 21.677 50.319 20.258 1.00 28.22 115 ARG A N 1
ATOM 547 C CA . ARG A 1 88 ? 20.869 50.763 19.137 1.00 28.36 115 ARG A CA 1
ATOM 548 C C . ARG A 1 88 ? 20.512 52.253 19.282 1.00 29.19 115 ARG A C 1
ATOM 549 O O . ARG A 1 88 ? 20.263 52.922 18.294 1.00 29.63 115 ARG A O 1
ATOM 557 N N . ARG A 1 89 ? 20.447 52.780 20.498 1.00 29.37 116 ARG A N 1
ATOM 558 C CA . ARG A 1 89 ? 20.071 54.193 20.638 1.00 30.07 116 ARG A CA 1
ATOM 559 C C . ARG A 1 89 ? 21.299 55.101 20.711 1.00 29.55 116 ARG A C 1
ATOM 560 O O . ARG A 1 89 ? 21.167 56.279 21.030 1.00 29.92 116 ARG A O 1
ATOM 568 N N . THR A 1 90 ? 22.486 54.559 20.463 1.00 28.65 117 THR A N 1
ATOM 569 C CA . THR A 1 90 ? 23.704 55.378 20.449 1.00 29.13 117 THR A CA 1
ATOM 570 C C . THR A 1 90 ? 23.635 56.253 19.211 1.00 29.18 117 THR A C 1
ATOM 571 O O . THR A 1 90 ? 22.714 56.108 18.426 1.00 29.48 117 THR A O 1
ATOM 575 N N . ASP A 1 91 ? 24.578 57.173 19.039 1.00 29.34 118 ASP A N 1
ATOM 576 C CA . ASP A 1 91 ? 24.680 57.920 17.772 1.00 29.17 118 ASP A CA 1
ATOM 577 C C . ASP A 1 91 ? 26.127 57.849 17.226 1.00 28.64 118 ASP A C 1
ATOM 578 O O . ASP A 1 91 ? 26.956 57.082 17.761 1.00 28.10 118 ASP A O 1
ATOM 583 N N . PHE A 1 92 ? 26.426 58.630 16.188 1.00 28.44 119 PHE A N 1
ATOM 584 C CA . PHE A 1 92 ? 27.713 58.518 15.468 1.00 28.52 119 PHE A CA 1
ATOM 585 C C . PHE A 1 92 ? 28.873 58.983 16.324 1.00 28.65 119 PHE A C 1
ATOM 586 O O . PHE A 1 92 ? 29.998 58.509 16.173 1.00 29.14 119 PHE A O 1
ATOM 594 N N . ARG A 1 93 ? 28.597 59.882 17.259 1.00 29.27 120 ARG A N 1
ATOM 595 C CA . ARG A 1 93 ? 29.624 60.315 18.184 1.00 29.63 120 ARG A CA 1
ATOM 596 C C . ARG A 1 93 ? 30.119 59.165 19.048 1.00 29.81 120 ARG A C 1
ATOM 597 O O . ARG A 1 93 ? 31.296 59.135 19.413 1.00 30.02 120 ARG A O 1
ATOM 605 N N . ASP A 1 94 ? 29.258 58.198 19.346 1.00 29.25 121 ASP A N 1
ATOM 606 C CA . ASP A 1 94 ? 29.721 57.016 20.097 1.00 29.94 121 ASP A CA 1
ATOM 607 C C . ASP A 1 94 ? 30.704 56.180 19.290 1.00 29.42 121 ASP A C 1
ATOM 608 O O . ASP A 1 94 ? 31.700 55.678 19.807 1.00 30.55 121 ASP A O 1
ATOM 613 N N . SER A 1 95 ? 30.403 56.033 18.012 1.00 29.05 122 SER A N 1
ATOM 614 C CA . SER A 1 95 ? 31.309 55.394 17.061 1.00 27.63 122 SER A CA 1
ATOM 615 C C . SER A 1 95 ? 32.665 56.058 16.979 1.00 26.51 122 SER A C 1
ATOM 616 O O . SER A 1 95 ? 33.683 55.380 16.988 1.00 26.12 122 SER A O 1
ATOM 619 N N . LEU A 1 96 ? 32.646 57.388 16.916 1.00 25.51 123 LEU A N 1
ATOM 620 C CA . LEU A 1 96 ? 33.845 58.210 16.820 1.00 25.23 123 LEU A CA 1
ATOM 621 C C . LEU A 1 96 ? 34.714 58.082 18.090 1.00 24.97 123 LEU A C 1
ATOM 622 O O . LEU A 1 96 ? 35.929 57.906 18.001 1.00 24.73 123 LEU A O 1
ATOM 627 N N . SER A 1 97 ? 34.083 58.179 19.263 1.00 24.27 124 SER A N 1
ATOM 628 C CA . SER A 1 97 ? 34.760 57.898 20.521 1.00 24.81 124 SER A CA 1
ATOM 629 C C . SER A 1 97 ? 35.325 56.482 20.536 1.00 25.10 124 SER A C 1
ATOM 630 O O . SER A 1 97 ? 36.474 56.270 20.913 1.00 24.27 124 SER A O 1
ATOM 633 N N . VAL A 1 98 ? 34.534 55.514 20.105 1.00 25.05 125 VAL A N 1
ATOM 634 C CA . VAL A 1 98 ? 35.054 54.174 20.132 1.00 26.69 125 VAL A CA 1
ATOM 635 C C . VAL A 1 98 ? 36.282 54.038 19.217 1.00 28.05 125 VAL A C 1
ATOM 636 O O . VAL A 1 98 ? 37.286 53.431 19.618 1.00 27.95 125 VAL A O 1
ATOM 640 N N . LEU A 1 99 ? 36.196 54.617 18.016 1.00 28.62 126 LEU A N 1
ATOM 641 C CA . LEU A 1 99 ? 37.295 54.638 17.061 1.00 30.09 126 LEU A CA 1
ATOM 642 C C . LEU A 1 99 ? 38.568 55.322 17.599 1.00 30.25 126 LEU A C 1
ATOM 643 O O . LEU A 1 99 ? 39.672 54.777 17.496 1.00 30.51 126 LEU A O 1
ATOM 648 N N . GLU A 1 100 ? 38.415 56.496 18.198 1.00 30.46 127 GLU A N 1
ATOM 649 C CA . GLU A 1 100 ? 39.514 57.124 18.919 1.00 31.16 127 GLU A CA 1
ATOM 650 C C . GLU A 1 100 ? 40.078 56.255 20.058 1.00 31.32 127 GLU A C 1
ATOM 651 O O . GLU A 1 100 ? 41.281 56.200 20.255 1.00 30.45 127 GLU A O 1
ATOM 657 N N . ALA A 1 101 ? 39.215 55.542 20.784 1.00 31.94 128 ALA A N 1
ATOM 658 C CA . ALA A 1 101 ? 39.682 54.639 21.852 1.00 32.83 128 ALA A CA 1
ATOM 659 C C . ALA A 1 101 ? 40.549 53.497 21.297 1.00 33.50 128 ALA A C 1
ATOM 660 O O . ALA A 1 101 ? 41.557 53.085 21.917 1.00 33.59 128 ALA A O 1
ATOM 662 N N . PHE A 1 102 ? 40.145 53.016 20.125 1.00 34.02 129 PHE A N 1
ATOM 663 C CA . PHE A 1 102 ? 40.848 51.966 19.392 1.00 35.40 129 PHE A CA 1
ATOM 664 C C . PHE A 1 102 ? 42.227 52.432 18.983 1.00 35.83 129 PHE A C 1
ATOM 665 O O . PHE A 1 102 ? 43.223 51.731 19.227 1.00 36.28 129 PHE A O 1
ATOM 673 N N . ARG A 1 103 ? 42.295 53.613 18.367 1.00 36.11 130 ARG A N 1
ATOM 674 C CA . ARG A 1 103 ? 43.593 54.130 17.914 1.00 36.65 130 ARG A CA 1
ATOM 675 C C . ARG A 1 103 ? 44.537 54.373 19.103 1.00 37.02 130 ARG A C 1
ATOM 676 O O . ARG A 1 103 ? 45.730 54.154 18.997 1.00 37.80 130 ARG A O 1
ATOM 678 N N . LEU A 1 104 ? 43.996 54.787 20.245 1.00 37.33 131 LEU A N 1
ATOM 679 C CA . LEU A 1 104 ? 44.821 55.009 21.417 1.00 37.02 131 LEU A CA 1
ATOM 680 C C . LEU A 1 104 ? 45.246 53.664 22.012 1.00 36.97 131 LEU A C 1
ATOM 681 O O . LEU A 1 104 ? 46.344 53.526 22.522 1.00 36.86 131 LEU A O 1
ATOM 683 N N . SER A 1 105 ? 44.361 52.678 21.929 1.00 37.56 132 SER A N 1
ATOM 684 C CA . SER A 1 105 ? 44.647 51.301 22.344 1.00 37.64 132 SER A CA 1
ATOM 685 C C . SER A 1 105 ? 45.901 50.811 21.640 1.00 37.74 132 SER A C 1
ATOM 686 O O . SER A 1 105 ? 46.794 50.273 22.269 1.00 37.56 132 SER A O 1
ATOM 688 N N . ASN A 1 106 ? 45.946 50.999 20.323 1.00 38.60 133 ASN A N 1
ATOM 689 C CA . ASN A 1 106 ? 47.088 50.566 19.521 1.00 39.65 133 ASN A CA 1
ATOM 690 C C . ASN A 1 106 ? 48.306 51.481 19.677 1.00 39.38 133 ASN A C 1
ATOM 691 O O . ASN A 1 106 ? 48.928 51.873 18.698 1.00 39.67 133 ASN A O 1
ATOM 696 N N . LEU A 1 117 ? 45.047 59.033 7.470 1.00 67.88 144 LEU A N 1
ATOM 697 C CA . LEU A 1 117 ? 43.810 59.476 6.819 1.00 67.35 144 LEU A CA 1
ATOM 698 C C . LEU A 1 117 ? 42.908 58.294 6.392 1.00 66.92 144 LEU A C 1
ATOM 699 O O . LEU A 1 117 ? 41.943 58.460 5.640 1.00 67.10 144 LEU A O 1
ATOM 701 N N . LYS A 1 118 ? 43.241 57.093 6.859 1.00 65.91 145 LYS A N 1
ATOM 702 C CA . LYS A 1 118 ? 42.317 55.961 6.737 1.00 64.55 145 LYS A CA 1
ATOM 703 C C . LYS A 1 118 ? 41.293 56.153 7.868 1.00 63.15 145 LYS A C 1
ATOM 704 O O . LYS A 1 118 ? 40.077 56.227 7.607 1.00 63.36 145 LYS A O 1
ATOM 706 N N . ASP A 1 119 ? 41.807 56.298 9.103 1.00 60.78 146 ASP A N 1
ATOM 707 C CA . ASP A 1 119 ? 41.003 56.716 10.258 1.00 58.20 146 ASP A CA 1
ATOM 708 C C . ASP A 1 119 ? 40.209 57.993 9.948 1.00 55.52 146 ASP A C 1
ATOM 709 O O . ASP A 1 119 ? 39.027 58.099 10.299 1.00 55.25 146 ASP A O 1
ATOM 711 N N . ARG A 1 120 ? 40.867 58.934 9.274 1.00 52.17 147 ARG A N 1
ATOM 712 C CA . ARG A 1 120 ? 40.259 60.199 8.866 1.00 48.88 147 ARG A CA 1
ATOM 713 C C . ARG A 1 120 ? 39.071 60.010 7.924 1.00 46.19 147 ARG A C 1
ATOM 714 O O . ARG A 1 120 ? 38.039 60.656 8.084 1.00 45.71 147 ARG A O 1
ATOM 722 N N . LYS A 1 121 ? 39.238 59.136 6.937 1.00 42.90 148 LYS A N 1
ATOM 723 C CA . LYS A 1 121 ? 38.188 58.834 5.978 1.00 39.84 148 LYS A CA 1
ATOM 724 C C . LYS A 1 121 ? 37.050 58.011 6.580 1.00 37.64 148 LYS A C 1
ATOM 725 O O . LYS A 1 121 ? 35.881 58.222 6.268 1.00 36.28 148 LYS A O 1
ATOM 731 N N . THR A 1 122 ? 37.406 57.102 7.470 1.00 35.15 149 THR A N 1
ATOM 732 C CA . THR A 1 122 ? 36.413 56.355 8.195 1.00 34.43 149 THR A CA 1
ATOM 733 C C . THR A 1 122 ? 35.604 57.280 9.094 1.00 34.18 149 THR A C 1
ATOM 734 O O . THR A 1 122 ? 34.361 57.254 9.053 1.00 33.51 149 THR A O 1
ATOM 738 N N . GLU A 1 123 ? 36.310 58.111 9.866 1.00 33.58 150 GLU A N 1
ATOM 739 C CA . GLU A 1 123 ? 35.664 59.054 10.766 1.00 33.56 150 GLU A CA 1
ATOM 740 C C . GLU A 1 123 ? 34.721 59.940 9.981 1.00 32.26 150 GLU A C 1
ATOM 741 O O . GLU A 1 123 ? 33.598 60.199 10.408 1.00 31.44 150 GLU A O 1
ATOM 747 N N . GLU A 1 124 ? 35.166 60.392 8.816 1.00 31.72 151 GLU A N 1
ATOM 748 C CA . GLU A 1 124 ? 34.335 61.326 8.079 1.00 31.88 151 GLU A CA 1
ATOM 749 C C . GLU A 1 124 ? 33.084 60.662 7.498 1.00 31.11 151 GLU A C 1
ATOM 750 O O . GLU A 1 124 ? 32.051 61.300 7.420 1.00 31.36 151 GLU A O 1
ATOM 756 N N . GLU A 1 125 ? 33.151 59.374 7.163 1.00 30.16 152 GLU A N 1
ATOM 757 C CA . GLU A 1 125 ? 31.952 58.674 6.686 1.00 29.49 152 GLU A CA 1
ATOM 758 C C . GLU A 1 125 ? 31.015 58.254 7.801 1.00 28.48 152 GLU A C 1
ATOM 759 O O . GLU A 1 125 ? 29.790 58.310 7.639 1.00 27.77 152 GLU A O 1
ATOM 765 N N . ILE A 1 126 ? 31.589 57.857 8.930 1.00 28.26 153 ILE A N 1
ATOM 766 C CA . ILE A 1 126 ? 30.797 57.701 10.141 1.00 29.24 153 ILE A CA 1
ATOM 767 C C . ILE A 1 126 ? 29.974 58.952 10.414 1.00 29.20 153 ILE A C 1
ATOM 768 O O . ILE A 1 126 ? 28.748 58.887 10.488 1.00 29.00 153 ILE A O 1
ATOM 773 N N . ALA A 1 127 ? 30.652 60.089 10.516 1.00 30.28 154 ALA A N 1
ATOM 774 C CA . ALA A 1 127 ? 29.973 61.378 10.662 1.00 31.23 154 ALA A CA 1
ATOM 775 C C . ALA A 1 127 ? 28.883 61.596 9.599 1.00 31.64 154 ALA A C 1
ATOM 776 O O . ALA A 1 127 ? 27.704 61.711 9.933 1.00 31.76 154 ALA A O 1
ATOM 778 N N . GLN A 1 128 ? 29.284 61.607 8.324 1.00 32.41 155 GLN A N 1
ATOM 779 C CA . GLN A 1 128 ? 28.384 61.897 7.201 1.00 32.95 155 GLN A CA 1
ATOM 780 C C . GLN A 1 128 ? 27.115 61.047 7.173 1.00 32.67 155 GLN A C 1
ATOM 781 O O . GLN A 1 128 ? 26.018 61.584 7.003 1.00 32.76 155 GLN A O 1
ATOM 787 N N . LYS A 1 129 ? 27.265 59.728 7.326 1.00 32.17 156 LYS A N 1
ATOM 788 C CA . LYS A 1 129 ? 26.136 58.798 7.235 1.00 32.07 156 LYS A CA 1
ATOM 789 C C . LYS A 1 129 ? 25.471 58.550 8.578 1.00 32.10 156 LYS A C 1
ATOM 790 O O . LYS A 1 129 ? 24.553 57.705 8.690 1.00 32.57 156 LYS A O 1
ATOM 796 N N . LYS A 1 130 ? 25.960 59.258 9.597 1.00 31.75 157 LYS A N 1
ATOM 797 C CA . LYS A 1 130 ? 25.436 59.156 10.956 1.00 31.19 157 LYS A CA 1
ATOM 798 C C . LYS A 1 130 ? 25.343 57.695 11.394 1.00 30.35 157 LYS A C 1
ATOM 799 O O . LYS A 1 130 ? 24.270 57.163 11.723 1.00 30.53 157 LYS A O 1
ATOM 805 N N . ILE A 1 131 ? 26.494 57.036 11.372 1.00 29.27 158 ILE A N 1
ATOM 806 C CA . ILE A 1 131 ? 26.540 55.616 11.656 1.00 27.40 158 ILE A CA 1
ATOM 807 C C . ILE A 1 131 ? 26.816 55.410 13.127 1.00 27.25 158 ILE A C 1
ATOM 808 O O . ILE A 1 131 ? 27.943 55.640 13.622 1.00 27.56 158 ILE A O 1
ATOM 813 N N . ASN A 1 132 ? 25.776 54.979 13.835 1.00 26.12 159 ASN A N 1
ATOM 814 C CA . ASN A 1 132 ? 25.915 54.776 15.247 1.00 25.83 159 ASN A CA 1
ATOM 815 C C . ASN A 1 132 ? 26.740 53.510 15.556 1.00 26.23 159 ASN A C 1
ATOM 816 O O . ASN A 1 132 ? 27.160 52.775 14.660 1.00 25.98 159 ASN A O 1
ATOM 821 N N . LEU A 1 133 ? 26.996 53.252 16.819 1.00 26.41 160 LEU A N 1
ATOM 822 C CA . LEU A 1 133 ? 27.966 52.226 17.144 1.00 26.44 160 LEU A CA 1
ATOM 823 C C . LEU A 1 133 ? 27.391 50.860 16.799 1.00 26.76 160 LEU A C 1
ATOM 824 O O . LEU A 1 133 ? 28.110 49.935 16.451 1.00 26.50 160 LEU A O 1
ATOM 829 N N . TYR A 1 134 ? 26.068 50.759 16.892 1.00 27.49 161 TYR A N 1
ATOM 830 C CA . TYR A 1 134 ? 25.369 49.514 16.617 1.00 27.30 161 TYR A CA 1
ATOM 831 C C . TYR A 1 134 ? 25.476 49.203 15.139 1.00 26.76 161 TYR A C 1
ATOM 832 O O . TYR A 1 134 ? 25.890 48.099 14.759 1.00 26.62 161 TYR A O 1
ATOM 841 N N . GLU A 1 135 ? 25.119 50.192 14.324 1.00 26.79 162 GLU A N 1
ATOM 842 C CA . GLU A 1 135 ? 25.121 50.065 12.853 1.00 26.93 162 GLU A CA 1
ATOM 843 C C . GLU A 1 135 ? 26.522 49.780 12.343 1.00 26.21 162 GLU A C 1
ATOM 844 O O . GLU A 1 135 ? 26.718 48.942 11.483 1.00 26.16 162 GLU A O 1
ATOM 850 N N . TRP A 1 136 ? 27.494 50.484 12.889 1.00 26.36 163 TRP A N 1
ATOM 851 C CA . TRP A 1 136 ? 28.879 50.244 12.551 1.00 27.35 163 TRP A CA 1
ATOM 852 C C . TRP A 1 136 ? 29.199 48.768 12.763 1.00 27.23 163 TRP A C 1
ATOM 853 O O . TRP A 1 136 ? 29.642 48.085 11.835 1.00 26.97 163 TRP A O 1
ATOM 872 N N . LYS A 1 138 ? 27.250 46.277 12.921 1.00 25.65 165 LYS A N 1
ATOM 873 C CA . LYS A 1 138 ? 26.567 45.400 11.968 1.00 26.88 165 LYS A CA 1
ATOM 874 C C . LYS A 1 138 ? 27.336 45.286 10.649 1.00 28.13 165 LYS A C 1
ATOM 875 O O . LYS A 1 138 ? 27.026 44.425 9.834 1.00 28.83 165 LYS A O 1
ATOM 889 N N . ALA A 1 140 ? 30.753 44.882 10.482 1.00 29.16 167 ALA A N 1
ATOM 890 C CA . ALA A 1 140 ? 31.999 44.183 10.707 1.00 28.90 167 ALA A CA 1
ATOM 891 C C . ALA A 1 140 ? 32.012 42.775 10.074 1.00 28.45 167 ALA A C 1
ATOM 892 O O . ALA A 1 140 ? 30.970 42.185 9.858 1.00 28.06 167 ALA A O 1
ATOM 894 N N . PRO A 1 141 ? 33.203 42.235 9.786 1.00 29.01 168 PRO A N 1
ATOM 895 C CA . PRO A 1 141 ? 33.213 40.862 9.248 1.00 29.92 168 PRO A CA 1
ATOM 896 C C . PRO A 1 141 ? 32.766 39.846 10.307 1.00 31.01 168 PRO A C 1
ATOM 897 O O . PRO A 1 141 ? 32.782 40.164 11.489 1.00 31.10 168 PRO A O 1
ATOM 901 N N . GLU A 1 142 ? 32.362 38.648 9.886 1.00 32.04 169 GLU A N 1
ATOM 902 C CA . GLU A 1 142 ? 31.817 37.620 10.795 1.00 33.05 169 GLU A CA 1
ATOM 903 C C . GLU A 1 142 ? 32.805 37.136 11.858 1.00 32.03 169 GLU A C 1
ATOM 904 O O . GLU A 1 142 ? 32.380 36.747 12.952 1.00 32.10 169 GLU A O 1
ATOM 910 N N . GLU A 1 143 ? 34.102 37.154 11.539 1.00 30.93 170 GLU A N 1
ATOM 911 C CA . GLU A 1 143 ? 35.144 36.721 12.481 1.00 30.06 170 GLU A CA 1
ATOM 912 C C . GLU A 1 143 ? 35.265 37.619 13.698 1.00 28.52 170 GLU A C 1
ATOM 913 O O . GLU A 1 143 ? 35.869 37.229 14.706 1.00 27.74 170 GLU A O 1
ATOM 919 N N . ASN A 1 144 ? 34.743 38.837 13.578 1.00 26.47 171 ASN A N 1
ATOM 920 C CA . ASN A 1 144 ? 34.812 39.823 14.656 1.00 25.50 171 ASN A CA 1
ATOM 921 C C . ASN A 1 144 ? 33.812 39.492 15.788 1.00 24.89 171 ASN A C 1
ATOM 922 O O . ASN A 1 144 ? 32.635 39.866 15.748 1.00 25.02 171 ASN A O 1
ATOM 927 N N . LEU A 1 145 ? 34.296 38.782 16.790 1.00 25.33 172 LEU A N 1
ATOM 928 C CA . LEU A 1 145 ? 33.467 38.291 17.905 1.00 25.49 172 LEU A CA 1
ATOM 929 C C . LEU A 1 145 ? 32.860 39.393 18.784 1.00 25.49 172 LEU A C 1
ATOM 930 O O . LEU A 1 145 ? 31.711 39.297 19.219 1.00 26.40 172 LEU A O 1
ATOM 935 N N . ILE A 1 146 ? 33.585 40.477 19.016 1.00 26.36 173 ILE A N 1
ATOM 936 C CA . ILE A 1 146 ? 33.069 41.520 19.917 1.00 26.27 173 ILE A CA 1
ATOM 937 C C . ILE A 1 146 ? 31.932 42.267 19.228 1.00 26.92 173 ILE A C 1
ATOM 938 O O . ILE A 1 146 ? 30.912 42.583 19.874 1.00 26.36 173 ILE A O 1
ATOM 943 N N . ALA A 1 147 ? 32.107 42.511 17.921 1.00 27.52 174 ALA A N 1
ATOM 944 C CA . ALA A 1 147 ? 31.108 43.217 17.073 1.00 28.39 174 ALA A CA 1
ATOM 945 C C . ALA A 1 147 ? 29.763 42.497 17.084 1.00 28.33 174 ALA A C 1
ATOM 946 O O . ALA A 1 147 ? 28.693 43.079 17.251 1.00 28.88 174 ALA A O 1
ATOM 948 N N . ARG A 1 148 ? 29.877 41.198 16.892 1.00 28.17 175 ARG A N 1
ATOM 949 C CA . ARG A 1 148 ? 28.792 40.232 16.922 1.00 27.54 175 ARG A CA 1
ATOM 950 C C . ARG A 1 148 ? 28.065 40.146 18.285 1.00 27.31 175 ARG A C 1
ATOM 951 O O . ARG A 1 148 ? 26.847 40.042 18.312 1.00 28.24 175 ARG A O 1
ATOM 959 N N . GLU A 1 149 ? 28.799 40.198 19.397 1.00 27.53 176 GLU A N 1
ATOM 960 C CA . GLU A 1 149 ? 28.210 40.419 20.732 1.00 28.15 176 GLU A CA 1
ATOM 961 C C . GLU A 1 149 ? 27.468 41.767 20.838 1.00 28.54 176 GLU A C 1
ATOM 962 O O . GLU A 1 149 ? 26.439 41.886 21.523 1.00 28.63 176 GLU A O 1
ATOM 968 N N . LEU A 1 150 ? 28.022 42.804 20.219 1.00 28.22 177 LEU A N 1
ATOM 969 C CA . LEU A 1 150 ? 27.413 44.103 20.363 1.00 28.61 177 LEU A CA 1
ATOM 970 C C . LEU A 1 150 ? 26.117 44.144 19.571 1.00 28.75 177 LEU A C 1
ATOM 971 O O . LEU A 1 150 ? 25.206 44.920 19.908 1.00 29.07 177 LEU A O 1
ATOM 976 N N . VAL A 1 151 ? 26.021 43.289 18.553 1.00 27.79 178 VAL A N 1
ATOM 977 C CA . VAL A 1 151 ? 24.867 43.304 17.674 1.00 29.08 178 VAL A CA 1
ATOM 978 C C . VAL A 1 151 ? 23.755 42.280 18.025 1.00 29.10 178 VAL A C 1
ATOM 979 O O . VAL A 1 151 ? 22.608 42.530 17.761 1.00 29.77 178 VAL A O 1
ATOM 983 N N . ASP A 1 152 ? 24.099 41.144 18.618 1.00 28.59 179 ASP A N 1
ATOM 984 C CA . ASP A 1 152 ? 23.151 40.061 18.759 1.00 28.56 179 ASP A CA 1
ATOM 985 C C . ASP A 1 152 ? 22.781 39.830 20.196 1.00 27.93 179 ASP A C 1
ATOM 986 O O . ASP A 1 152 ? 22.408 38.734 20.533 1.00 28.07 179 ASP A O 1
ATOM 991 N N . GLY A 1 153 ? 22.951 40.818 21.060 1.00 28.13 180 GLY A N 1
ATOM 992 C CA . GLY A 1 153 ? 22.596 40.641 22.456 1.00 26.83 180 GLY A CA 1
ATOM 993 C C . GLY A 1 153 ? 23.607 39.899 23.320 1.00 26.18 180 GLY A C 1
ATOM 994 O O . GLY A 1 153 ? 23.236 39.310 24.317 1.00 26.33 180 GLY A O 1
ATOM 995 N N . PHE A 1 154 ? 24.880 39.903 22.959 1.00 25.28 181 PHE A N 1
ATOM 996 C CA . PHE A 1 154 ? 25.884 39.313 23.850 1.00 25.20 181 PHE A CA 1
ATOM 997 C C . PHE A 1 154 ? 25.710 37.788 24.055 1.00 25.84 181 PHE A C 1
ATOM 998 O O . PHE A 1 154 ? 25.865 37.275 25.160 1.00 25.61 181 PHE A O 1
ATOM 1006 N N . LYS A 1 155 ? 25.422 37.072 22.983 1.00 26.88 182 LYS A N 1
ATOM 1007 C CA . LYS A 1 155 ? 25.186 35.620 23.069 1.00 28.35 182 LYS A CA 1
ATOM 1008 C C . LYS A 1 155 ? 26.387 34.799 23.596 1.00 28.45 182 LYS A C 1
ATOM 1009 O O . LYS A 1 155 ? 26.202 33.881 24.380 1.00 28.62 182 LYS A O 1
ATOM 1015 N N . ILE A 1 156 ? 27.602 35.124 23.193 1.00 28.25 183 ILE A N 1
ATOM 1016 C CA . ILE A 1 156 ? 28.758 34.434 23.758 1.00 28.57 183 ILE A CA 1
ATOM 1017 C C . ILE A 1 156 ? 28.939 34.682 25.269 1.00 28.71 183 ILE A C 1
ATOM 1018 O O . ILE A 1 156 ? 29.180 33.763 26.034 1.00 29.86 183 ILE A O 1
ATOM 1023 N N . SER A 1 157 ? 28.752 35.910 25.710 1.00 27.90 184 SER A N 1
ATOM 1024 C CA . SER A 1 157 ? 28.924 36.249 27.100 1.00 27.74 184 SER A CA 1
ATOM 1025 C C . SER A 1 157 ? 27.938 35.533 28.016 1.00 27.10 184 SER A C 1
ATOM 1026 O O . SER A 1 157 ? 28.310 35.081 29.103 1.00 27.29 184 SER A O 1
ATOM 1029 N N . ILE A 1 158 ? 26.688 35.471 27.579 1.00 26.56 185 ILE A N 1
ATOM 1030 C CA . ILE A 1 158 ? 25.597 34.748 28.265 1.00 26.68 185 ILE A CA 1
ATOM 1031 C C . ILE A 1 158 ? 25.875 33.251 28.385 1.00 26.75 185 ILE A C 1
ATOM 1032 O O . ILE A 1 158 ? 25.721 32.676 29.464 1.00 27.06 185 ILE A O 1
ATOM 1037 N N . GLU A 1 159 ? 26.318 32.648 27.292 1.00 26.99 186 GLU A N 1
ATOM 1038 C CA . GLU A 1 159 ? 26.699 31.230 27.264 1.00 28.64 186 GLU A CA 1
ATOM 1039 C C . GLU A 1 159 ? 27.880 30.996 28.205 1.00 28.25 186 GLU A C 1
ATOM 1040 O O . GLU A 1 159 ? 27.905 30.008 28.940 1.00 29.16 186 GLU A O 1
ATOM 1046 N N . GLY A 1 160 ? 28.851 31.904 28.187 1.00 27.56 187 GLY A N 1
ATOM 1047 C CA . GLY A 1 160 ? 29.955 31.851 29.136 1.00 27.32 187 GLY A CA 1
ATOM 1048 C C . GLY A 1 160 ? 29.449 32.009 30.577 1.00 28.24 187 GLY A C 1
ATOM 1049 O O . GLY A 1 160 ? 29.925 31.291 31.486 1.00 27.61 187 GLY A O 1
ATOM 1050 N N . ALA A 1 161 ? 28.461 32.892 30.789 1.00 26.60 188 ALA A N 1
ATOM 1051 C CA . ALA A 1 161 ? 27.952 33.096 32.138 1.00 27.52 188 ALA A CA 1
ATOM 1052 C C . ALA A 1 161 ? 27.273 31.815 32.669 1.00 27.88 188 ALA A C 1
ATOM 1053 O O . ALA A 1 161 ? 27.538 31.350 33.786 1.00 28.14 188 ALA A O 1
ATOM 1055 N N . LYS A 1 162 ? 26.425 31.228 31.840 1.00 28.36 189 LYS A N 1
ATOM 1056 C CA . LYS A 1 162 ? 25.813 29.953 32.164 1.00 28.05 189 LYS A CA 1
ATOM 1057 C C . LYS A 1 162 ? 26.865 28.859 32.446 1.00 27.99 189 LYS A C 1
ATOM 1058 O O . LYS A 1 162 ? 26.677 28.044 33.340 1.00 28.52 189 LYS A O 1
ATOM 1064 N N . PHE A 1 163 ? 27.975 28.859 31.714 1.00 27.73 190 PHE A N 1
ATOM 1065 C CA . PHE A 1 163 ? 29.032 27.888 31.947 1.00 27.82 190 PHE A CA 1
ATOM 1066 C C . PHE A 1 163 ? 29.561 28.026 33.387 1.00 29.01 190 PHE A C 1
ATOM 1067 O O . PHE A 1 163 ? 29.630 27.039 34.136 1.00 29.10 190 PHE A O 1
ATOM 1075 N N . LEU A 1 164 ? 29.919 29.256 33.762 1.00 29.83 191 LEU A N 1
ATOM 1076 C CA . LEU A 1 164 ? 30.426 29.596 35.104 1.00 30.12 191 LEU A CA 1
ATOM 1077 C C . LEU A 1 164 ? 29.443 29.242 36.188 1.00 30.65 191 LEU A C 1
ATOM 1078 O O . LEU A 1 164 ? 29.809 28.600 37.186 1.00 30.83 191 LEU A O 1
ATOM 1083 N N . LEU A 1 165 ? 28.195 29.672 35.993 1.00 30.89 192 LEU A N 1
ATOM 1084 C CA . LEU A 1 165 ? 27.144 29.390 36.944 1.00 31.26 192 LEU A CA 1
ATOM 1085 C C . LEU A 1 165 ? 26.981 27.895 37.200 1.00 32.03 192 LEU A C 1
ATOM 1086 O O . LEU A 1 165 ? 26.747 27.521 38.335 1.00 31.67 192 LEU A O 1
ATOM 1091 N N . SER A 1 166 ? 27.113 27.036 36.184 1.00 33.05 193 SER A N 1
ATOM 1092 C CA . SER A 1 166 ? 26.983 25.589 36.465 1.00 34.99 193 SER A CA 1
ATOM 1093 C C . SER A 1 166 ? 28.171 25.062 37.235 1.00 35.49 193 SER A C 1
ATOM 1094 O O . SER A 1 166 ? 28.105 23.998 37.834 1.00 36.14 193 SER A O 1
ATOM 1097 N N . PHE A 1 167 ? 29.235 25.850 37.274 1.00 36.85 194 PHE A N 1
ATOM 1098 C CA . PHE A 1 167 ? 30.467 25.432 37.922 1.00 37.66 194 PHE A CA 1
ATOM 1099 C C . PHE A 1 167 ? 30.495 25.725 39.408 1.00 39.08 194 PHE A C 1
ATOM 1100 O O . PHE A 1 167 ? 30.676 24.813 40.208 1.00 40.36 194 PHE A O 1
ATOM 1108 N N . GLY A 1 168 ? 30.329 26.987 39.788 1.00 40.01 195 GLY A N 1
ATOM 1109 C CA . GLY A 1 168 ? 30.570 27.384 41.159 1.00 40.72 195 GLY A CA 1
ATOM 1110 C C . GLY A 1 168 ? 31.556 28.539 41.204 1.00 41.97 195 GLY A C 1
ATOM 1111 O O . GLY A 1 168 ? 32.438 28.666 40.339 1.00 41.94 195 GLY A O 1
ATOM 1112 N N . ASN A 1 169 ? 31.408 29.407 42.200 1.00 42.39 196 ASN A N 1
ATOM 1113 C CA . ASN A 1 169 ? 32.298 30.544 42.289 1.00 43.26 196 ASN A CA 1
ATOM 1114 C C . ASN A 1 169 ? 33.701 30.084 42.634 1.00 42.81 196 ASN A C 1
ATOM 1115 O O . ASN A 1 169 ? 33.965 29.670 43.776 1.00 43.49 196 ASN A O 1
ATOM 1120 N N . SER A 1 170 ? 34.583 30.114 41.634 1.00 41.69 197 SER A N 1
ATOM 1121 C CA . SER A 1 170 ? 35.972 29.693 41.816 1.00 40.78 197 SER A CA 1
ATOM 1122 C C . SER A 1 170 ? 36.816 30.232 40.689 1.00 39.51 197 SER A C 1
ATOM 1123 O O . SER A 1 170 ? 36.306 30.518 39.619 1.00 39.33 197 SER A O 1
ATOM 1126 N N . GLY A 1 171 ? 38.111 30.376 40.936 1.00 38.67 198 GLY A N 1
ATOM 1127 C CA . GLY A 1 171 ? 39.055 30.686 39.858 1.00 37.66 198 GLY A CA 1
ATOM 1128 C C . GLY A 1 171 ? 39.108 29.557 38.836 1.00 36.50 198 GLY A C 1
ATOM 1129 O O . GLY A 1 171 ? 39.184 29.815 37.644 1.00 37.04 198 GLY A O 1
ATOM 1130 N N . LYS A 1 172 ? 39.052 28.315 39.326 1.00 35.13 199 LYS A N 1
ATOM 1131 C CA . LYS A 1 172 ? 38.929 27.089 38.525 1.00 33.76 199 LYS A CA 1
ATOM 1132 C C . LYS A 1 172 ? 37.886 27.186 37.417 1.00 32.70 199 LYS A C 1
ATOM 1133 O O . LYS A 1 172 ? 38.178 26.891 36.254 1.00 32.29 199 LYS A O 1
ATOM 1139 N N . ALA A 1 173 ? 36.676 27.603 37.777 1.00 31.03 200 ALA A N 1
ATOM 1140 C CA . ALA A 1 173 ? 35.624 27.791 36.799 1.00 29.51 200 ALA A CA 1
ATOM 1141 C C . ALA A 1 173 ? 36.049 28.790 35.725 1.00 29.05 200 ALA A C 1
ATOM 1142 O O . ALA A 1 173 ? 35.739 28.595 34.541 1.00 28.74 200 ALA A O 1
ATOM 1144 N N . VAL A 1 174 ? 36.728 29.862 36.134 1.00 28.40 201 VAL A N 1
ATOM 1145 C CA . VAL A 1 174 ? 37.118 30.916 35.187 1.00 27.95 201 VAL A CA 1
ATOM 1146 C C . VAL A 1 174 ? 38.133 30.371 34.180 1.00 28.29 201 VAL A C 1
ATOM 1147 O O . VAL A 1 174 ? 38.048 30.676 32.984 1.00 27.82 201 VAL A O 1
ATOM 1151 N N . VAL A 1 175 ? 39.071 29.553 34.669 1.00 27.76 202 VAL A N 1
ATOM 1152 C CA . VAL A 1 175 ? 40.013 28.849 33.808 1.00 28.47 202 VAL A CA 1
ATOM 1153 C C . VAL A 1 175 ? 39.263 27.915 32.867 1.00 28.39 202 VAL A C 1
ATOM 1154 O O . VAL A 1 175 ? 39.421 27.985 31.644 1.00 29.13 202 VAL A O 1
ATOM 1158 N N . GLU A 1 176 ? 38.438 27.039 33.423 1.00 27.96 203 GLU A N 1
ATOM 1159 C CA . GLU A 1 176 ? 37.665 26.188 32.548 1.00 27.82 203 GLU A CA 1
ATOM 1160 C C . GLU A 1 176 ? 36.913 27.010 31.495 1.00 26.90 203 GLU A C 1
ATOM 1161 O O . GLU A 1 176 ? 36.931 26.636 30.334 1.00 26.05 203 GLU A O 1
ATOM 1167 N N . LEU A 1 177 ? 36.313 28.138 31.881 1.00 27.29 204 LEU A N 1
ATOM 1168 C CA . LEU A 1 177 ? 35.651 29.007 30.889 1.00 27.87 204 LEU A CA 1
ATOM 1169 C C . LEU A 1 177 ? 36.609 29.417 29.789 1.00 28.15 204 LEU A C 1
ATOM 1170 O O . LEU A 1 177 ? 36.302 29.293 28.617 1.00 29.13 204 LEU A O 1
ATOM 1175 N N . TYR A 1 178 ? 37.784 29.892 30.174 1.00 28.78 205 TYR A N 1
ATOM 1176 C CA . TYR A 1 178 ? 38.741 30.403 29.217 1.00 28.61 205 TYR A CA 1
ATOM 1177 C C . TYR A 1 178 ? 39.093 29.347 28.168 1.00 28.53 205 TYR A C 1
ATOM 1178 O O . TYR A 1 178 ? 39.079 29.632 26.957 1.00 28.59 205 TYR A O 1
ATOM 1187 N N . TYR A 1 179 ? 39.402 28.129 28.607 1.00 28.17 206 TYR A N 1
ATOM 1188 C CA . TYR A 1 179 ? 39.769 27.088 27.633 1.00 28.28 206 TYR A CA 1
ATOM 1189 C C . TYR A 1 179 ? 38.605 26.642 26.749 1.00 28.19 206 TYR A C 1
ATOM 1190 O O . TYR A 1 179 ? 38.780 26.405 25.536 1.00 26.91 206 TYR A O 1
ATOM 1199 N N . HIS A 1 180 ? 37.408 26.600 27.342 1.00 28.01 207 HIS A N 1
ATOM 1200 C CA . HIS A 1 180 ? 36.187 26.431 26.588 1.00 27.55 207 HIS A CA 1
ATOM 1201 C C . HIS A 1 180 ? 36.058 27.453 25.457 1.00 27.25 207 HIS A C 1
ATOM 1202 O O . HIS A 1 180 ? 35.789 27.075 24.312 1.00 25.58 207 HIS A O 1
ATOM 120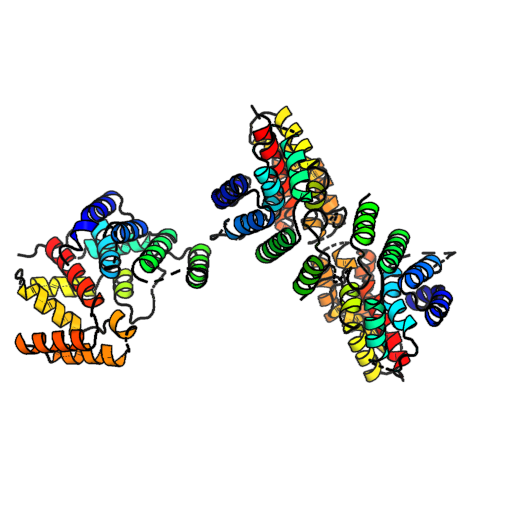9 N N . LEU A 1 181 ? 36.189 28.750 25.776 1.00 27.22 208 LEU A N 1
ATOM 1210 C CA . LEU A 1 181 ? 36.036 29.765 24.727 1.00 27.33 208 LEU A CA 1
ATOM 1211 C C . LEU A 1 181 ? 37.206 29.648 23.731 1.00 27.75 208 LEU A C 1
ATOM 1212 O O . LEU A 1 181 ? 37.010 29.735 22.514 1.00 28.24 208 LEU A O 1
ATOM 1217 N N . LEU A 1 182 ? 38.406 29.396 24.248 1.00 27.43 209 LEU A N 1
ATOM 1218 C CA . LEU A 1 182 ? 39.564 29.183 23.394 1.00 27.91 209 LEU A CA 1
ATOM 1219 C C . LEU A 1 182 ? 39.344 28.040 22.368 1.00 27.77 209 LEU A C 1
ATOM 1220 O O . LEU A 1 182 ? 39.718 28.171 21.186 1.00 27.89 209 LEU A O 1
ATOM 1225 N N . SER A 1 183 ? 38.717 26.939 22.775 1.00 27.68 210 SER A N 1
ATOM 1226 C CA . SER A 1 183 ? 38.461 25.863 21.781 1.00 28.52 210 SER A CA 1
ATOM 1227 C C . SER A 1 183 ? 37.279 26.070 20.828 1.00 28.51 210 SER A C 1
ATOM 1228 O O . SER A 1 183 ? 37.039 25.239 19.950 1.00 29.31 210 SER A O 1
ATOM 1231 N N . LYS A 1 184 ? 36.558 27.163 20.968 1.00 28.25 211 LYS A N 1
ATOM 1232 C CA . LYS A 1 184 ? 35.298 27.284 20.265 1.00 29.64 211 LYS A CA 1
ATOM 1233 C C . LYS A 1 184 ? 35.375 28.402 19.232 1.00 29.76 211 LYS A C 1
ATOM 1234 O O . LYS A 1 184 ? 34.778 28.327 18.167 1.00 30.29 211 LYS A O 1
ATOM 1240 N N . PHE A 1 185 ? 36.117 29.451 19.547 1.00 29.82 212 PHE A N 1
ATOM 1241 C CA . PHE A 1 185 ? 36.101 30.618 18.684 1.00 29.11 212 PHE A CA 1
ATOM 1242 C C . PHE A 1 185 ? 37.535 30.939 18.365 1.00 29.08 212 PHE A C 1
ATOM 1243 O O . PHE A 1 185 ? 38.328 31.139 19.284 1.00 28.86 212 PHE A O 1
ATOM 1251 N N . PRO A 1 186 ? 37.883 30.906 17.065 1.00 28.95 213 PRO A N 1
ATOM 1252 C CA . PRO A 1 186 ? 39.196 31.383 16.613 1.00 28.61 213 PRO A CA 1
ATOM 1253 C C . PRO A 1 186 ? 39.265 32.879 16.937 1.00 28.65 213 PRO A C 1
ATOM 1254 O O . PRO A 1 186 ? 38.282 33.602 16.748 1.00 29.35 213 PRO A O 1
ATOM 1258 N N . ASP A 1 187 ? 40.379 33.314 17.499 1.00 27.74 214 ASP A N 1
ATOM 1259 C CA . ASP A 1 187 ? 40.539 34.685 17.969 1.00 27.38 214 ASP A CA 1
ATOM 1260 C C . ASP A 1 187 ? 40.876 35.607 16.791 1.00 27.09 214 ASP A C 1
ATOM 1261 O O . ASP A 1 187 ? 41.938 35.442 16.151 1.00 27.78 214 ASP A O 1
ATOM 1266 N N . PRO A 1 188 ? 39.987 36.574 16.502 1.00 26.10 215 PRO A N 1
ATOM 1267 C CA . PRO A 1 188 ? 40.200 37.545 15.438 1.00 25.79 215 PRO A CA 1
ATOM 1268 C C . PRO A 1 188 ? 41.570 38.256 15.539 1.00 25.83 215 PRO A C 1
ATOM 1269 O O . PRO A 1 188 ? 42.200 38.511 14.527 1.00 25.12 215 PRO A O 1
ATOM 1273 N N . LEU A 1 189 ? 42.048 38.524 16.746 1.00 26.09 216 LEU A N 1
ATOM 1274 C CA . LEU A 1 189 ? 43.394 39.126 16.904 1.00 26.38 216 LEU A CA 1
ATOM 1275 C C . LEU A 1 189 ? 44.487 38.196 16.438 1.00 26.69 216 LEU A C 1
ATOM 1276 O O . LEU A 1 189 ? 45.460 38.607 15.761 1.00 28.93 216 LEU A O 1
ATOM 1281 N N . VAL A 1 190 ? 44.365 36.929 16.807 1.00 26.40 217 VAL A N 1
ATOM 1282 C CA . VAL A 1 190 ? 45.301 35.924 16.288 1.00 25.71 217 VAL A CA 1
ATOM 1283 C C . VAL A 1 190 ? 45.165 35.816 14.752 1.00 26.76 217 VAL A C 1
ATOM 1284 O O . VAL A 1 190 ? 46.172 35.770 14.043 1.00 26.03 217 VAL A O 1
ATOM 1288 N N . ILE A 1 191 ? 43.924 35.781 14.243 1.00 27.72 218 ILE A N 1
ATOM 1289 C CA . ILE A 1 191 ? 43.699 35.680 12.787 1.00 28.80 218 ILE A CA 1
ATOM 1290 C C . ILE A 1 191 ? 44.513 36.767 12.083 1.00 29.74 218 ILE A C 1
ATOM 1291 O O . ILE A 1 191 ? 45.278 36.485 11.145 1.00 30.29 218 ILE A O 1
ATOM 1296 N N . ALA A 1 192 ? 44.385 38.000 12.576 1.00 29.84 219 ALA A N 1
ATOM 1297 C CA . ALA A 1 192 ? 44.994 39.151 11.924 1.00 30.00 219 ALA A CA 1
ATOM 1298 C C . ALA A 1 192 ? 46.510 39.143 12.018 1.00 30.19 219 ALA A C 1
ATOM 1299 O O . ALA A 1 192 ? 47.175 39.664 11.150 1.00 30.65 219 ALA A O 1
ATOM 1301 N N . LYS A 1 193 ? 47.061 38.579 13.088 1.00 30.47 220 LYS A N 1
ATOM 1302 C CA . LYS A 1 193 ? 48.522 38.570 13.266 1.00 30.17 220 LYS A CA 1
ATOM 1303 C C . LYS A 1 193 ? 49.180 37.338 12.623 1.00 30.04 220 LYS A C 1
ATOM 1304 O O . LYS A 1 193 ? 50.173 37.473 11.902 1.00 29.53 220 LYS A O 1
ATOM 1318 N N . GLY A 1 195 ? 47.306 34.675 10.986 1.00 27.18 222 GLY A N 1
ATOM 1319 C CA . GLY A 1 195 ? 46.571 34.069 9.894 1.00 26.43 222 GLY A CA 1
ATOM 1320 C C . GLY A 1 195 ? 45.469 33.136 10.357 1.00 26.56 222 GLY A C 1
ATOM 1321 O O . GLY A 1 195 ? 45.511 32.595 11.451 1.00 25.87 222 GLY A O 1
ATOM 1322 N N . ARG A 1 196 ? 44.496 32.946 9.482 1.00 26.48 223 ARG A N 1
ATOM 1323 C CA . ARG A 1 196 ? 43.328 32.171 9.756 1.00 27.68 223 ARG A CA 1
ATOM 1324 C C . ARG A 1 196 ? 43.683 30.771 10.203 1.00 27.60 223 ARG A C 1
ATOM 1325 O O . ARG A 1 196 ? 43.162 30.299 11.198 1.00 28.07 223 ARG A O 1
ATOM 1333 N N . GLU A 1 197 ? 44.573 30.098 9.484 1.00 28.23 224 GLU A N 1
ATOM 1334 C CA . GLU A 1 197 ? 44.900 28.718 9.806 1.00 29.03 224 GLU A CA 1
ATOM 1335 C C . GLU A 1 197 ? 45.599 28.542 11.166 1.00 29.31 224 GLU A C 1
ATOM 1336 O O . GLU A 1 197 ? 45.390 27.533 11.839 1.00 29.59 224 GLU A O 1
ATOM 1342 N N . TYR A 1 198 ? 46.379 29.527 11.600 1.00 29.04 225 TYR A N 1
ATOM 1343 C CA . TYR A 1 198 ? 47.013 29.444 12.911 1.00 29.80 225 TYR A CA 1
ATOM 1344 C C . TYR A 1 198 ? 45.980 29.676 14.015 1.00 30.94 225 TYR A C 1
ATOM 1345 O O . TYR A 1 198 ? 45.962 28.968 15.022 1.00 31.51 225 TYR A O 1
ATOM 1354 N N . ALA A 1 199 ? 45.101 30.653 13.826 1.00 31.85 226 ALA A N 1
ATOM 1355 C CA . ALA A 1 199 ? 43.960 30.830 14.740 1.00 32.61 226 ALA A CA 1
ATOM 1356 C C . ALA A 1 199 ? 43.074 29.549 14.886 1.00 33.14 226 ALA A C 1
ATOM 1357 O O . ALA A 1 199 ? 42.697 29.158 15.995 1.00 33.12 226 ALA A O 1
ATOM 1359 N N . GLU A 1 200 ? 42.750 28.906 13.773 1.00 34.06 227 GLU A N 1
ATOM 1360 C CA . GLU A 1 200 ? 41.926 27.680 13.803 1.00 35.01 227 GLU A CA 1
ATOM 1361 C C . GLU A 1 200 ? 42.671 26.605 14.562 1.00 34.94 227 GLU A C 1
ATOM 1362 O O . GLU A 1 200 ? 42.070 25.783 15.256 1.00 34.76 227 GLU A O 1
ATOM 1368 N N . LYS A 1 201 ? 43.994 26.641 14.456 1.00 35.45 228 LYS A N 1
ATOM 1369 C CA . LYS A 1 201 ? 44.812 25.608 15.060 1.00 36.42 228 LYS A CA 1
ATOM 1370 C C . LYS A 1 201 ? 44.812 25.697 16.575 1.00 36.10 228 LYS A C 1
ATOM 1371 O O . LYS A 1 201 ? 44.946 24.690 17.245 1.00 37.26 228 LYS A O 1
ATOM 1377 N N . ILE A 1 202 ? 44.661 26.911 17.103 1.00 36.44 229 ILE A N 1
ATOM 1378 C CA . ILE A 1 202 ? 44.545 27.163 18.541 1.00 35.15 229 ILE A CA 1
ATOM 1379 C C . ILE A 1 202 ? 43.332 26.474 19.089 1.00 34.36 229 ILE A C 1
ATOM 1380 O O . ILE A 1 202 ? 43.392 25.855 20.139 1.00 33.82 229 ILE A O 1
ATOM 1385 N N . THR A 1 203 ? 42.211 26.582 18.386 1.00 34.47 230 THR A N 1
ATOM 1386 C CA . THR A 1 203 ? 41.014 25.929 18.872 1.00 34.06 230 THR A CA 1
ATOM 1387 C C . THR A 1 203 ? 41.290 24.435 19.020 1.00 33.61 230 THR A C 1
ATOM 1388 O O . THR A 1 203 ? 40.941 23.851 20.044 1.00 33.60 230 THR A O 1
ATOM 1392 N N . GLU A 1 204 ? 41.996 23.843 18.057 1.00 33.25 231 GLU A N 1
ATOM 1393 C CA . GLU A 1 204 ? 42.288 22.396 18.111 1.00 32.85 231 GLU A CA 1
ATOM 1394 C C . GLU A 1 204 ? 43.270 22.034 19.216 1.00 32.44 231 GLU A C 1
ATOM 1395 O O . GLU A 1 204 ? 43.145 20.954 19.831 1.00 31.66 231 GLU A O 1
ATOM 1401 N N . TRP A 1 205 ? 44.245 22.920 19.452 1.00 31.77 232 TRP A N 1
ATOM 1402 C CA . TRP A 1 205 ? 45.221 22.682 20.516 1.00 32.06 232 TRP A CA 1
ATOM 1403 C C . TRP A 1 205 ? 44.546 22.909 21.840 1.00 32.41 232 TRP A C 1
ATOM 1404 O O . TRP A 1 205 ? 44.766 22.153 22.789 1.00 32.46 232 TRP A O 1
ATOM 1415 N N . ALA A 1 206 ? 43.697 23.943 21.900 1.00 32.26 233 ALA A N 1
ATOM 1416 C CA . ALA A 1 206 ? 42.958 24.217 23.131 1.00 32.50 233 ALA A CA 1
ATOM 1417 C C . ALA A 1 206 ? 42.116 23.018 23.521 1.00 31.85 233 ALA A C 1
ATOM 1418 O O . ALA A 1 206 ? 42.116 22.649 24.680 1.00 31.99 233 ALA A O 1
ATOM 1420 N N . GLU A 1 207 ? 41.412 22.401 22.575 1.00 31.97 234 GLU A N 1
ATOM 1421 C CA . GLU A 1 207 ? 40.466 21.343 22.973 1.00 32.56 234 GLU A CA 1
ATOM 1422 C C . GLU A 1 207 ? 41.218 20.099 23.433 1.00 33.25 234 GLU A C 1
ATOM 1423 O O . GLU A 1 207 ? 40.656 19.225 24.052 1.00 32.38 234 GLU A O 1
ATOM 1429 N N . LYS A 1 208 ? 42.506 20.044 23.136 1.00 34.82 235 LYS A N 1
ATOM 1430 C CA . LYS A 1 208 ? 43.279 18.887 23.530 1.00 36.83 235 LYS A CA 1
ATOM 1431 C C . LYS A 1 208 ? 44.177 19.228 24.702 1.00 37.34 235 LYS A C 1
ATOM 1432 O O . LYS A 1 208 ? 44.859 18.347 25.235 1.00 38.20 235 LYS A O 1
ATOM 1438 N N . ALA A 1 209 ? 44.172 20.497 25.113 1.00 37.58 236 ALA A N 1
ATOM 1439 C CA . ALA A 1 209 ? 44.916 20.890 26.314 1.00 38.38 236 ALA A CA 1
ATOM 1440 C C . ALA A 1 209 ? 44.025 20.804 27.561 1.00 39.02 236 ALA A C 1
ATOM 1441 O O . ALA A 1 209 ? 43.277 21.753 27.877 1.00 39.55 236 ALA A O 1
ATOM 1443 N N . ARG A 1 210 ? 44.141 19.674 28.266 1.00 39.12 237 ARG A N 1
ATOM 1444 C CA . ARG A 1 210 ? 43.223 19.280 29.339 1.00 39.39 237 ARG A CA 1
ATOM 1445 C C . ARG A 1 210 ? 43.869 19.309 30.735 1.00 39.31 237 ARG A C 1
ATOM 1446 O O . ARG A 1 210 ? 43.243 19.739 31.710 1.00 39.70 237 ARG A O 1
ATOM 1448 N N . THR A 1 211 ? 45.108 18.829 30.828 1.00 38.50 238 THR A N 1
ATOM 1449 C CA . THR A 1 211 ? 45.857 18.879 32.083 1.00 37.74 238 THR A CA 1
ATOM 1450 C C . THR A 1 211 ? 46.476 20.257 32.250 1.00 37.24 238 THR A C 1
ATOM 1451 O O . THR A 1 211 ? 46.500 21.048 31.313 1.00 36.33 238 THR A O 1
ATOM 1455 N N . GLU A 1 212 ? 47.004 20.515 33.444 1.00 36.88 239 GLU A N 1
ATOM 1456 C CA . GLU A 1 212 ? 47.707 21.764 33.726 1.00 36.63 239 GLU A CA 1
ATOM 1457 C C . GLU A 1 212 ? 48.991 21.851 32.900 1.00 36.12 239 GLU A C 1
ATOM 1458 O O . GLU A 1 212 ? 49.337 22.924 32.386 1.00 35.97 239 GLU A O 1
ATOM 1460 N N . GLU A 1 213 ? 49.685 20.721 32.772 1.00 35.44 240 GLU A N 1
ATOM 1461 C CA . GLU A 1 213 ? 50.921 20.678 32.003 1.00 35.25 240 GLU A CA 1
ATOM 1462 C C . GLU A 1 213 ? 50.647 20.984 30.530 1.00 34.85 240 GLU A C 1
ATOM 1463 O O . GLU A 1 213 ? 51.314 21.836 29.932 1.00 34.44 240 GLU A O 1
ATOM 1469 N N . GLU A 1 214 ? 49.660 20.292 29.956 1.00 34.24 241 GLU A N 1
ATOM 1470 C CA . GLU A 1 214 ? 49.263 20.532 28.577 1.00 33.51 241 GLU A CA 1
ATOM 1471 C C . GLU A 1 214 ? 48.921 22.004 28.368 1.00 33.19 241 GLU A C 1
ATOM 1472 O O . GLU A 1 214 ? 49.248 22.579 27.331 1.00 32.94 241 GLU A O 1
ATOM 1478 N N . ARG A 1 215 ? 48.306 22.623 29.370 1.00 32.65 242 ARG A N 1
ATOM 1479 C CA . ARG A 1 215 ? 47.907 24.030 29.265 1.00 32.07 242 ARG A CA 1
ATOM 1480 C C . ARG A 1 215 ? 49.071 25.045 29.306 1.00 32.09 242 ARG A C 1
ATOM 1481 O O . ARG A 1 215 ? 49.035 26.089 28.631 1.00 32.32 242 ARG A O 1
ATOM 1489 N N . LYS A 1 216 ? 50.106 24.745 30.078 1.00 32.33 243 LYS A N 1
ATOM 1490 C CA . LYS A 1 216 ? 51.271 25.616 30.116 1.00 32.45 243 LYS A CA 1
ATOM 1491 C C . LYS A 1 216 ? 52.036 25.531 28.798 1.00 32.55 243 LYS A C 1
ATOM 1492 O O . LYS A 1 216 ? 52.413 26.555 28.216 1.00 32.61 243 LYS A O 1
ATOM 1498 N N . GLU A 1 217 ? 52.252 24.303 28.334 1.00 32.32 244 GLU A N 1
ATOM 1499 C CA . GLU A 1 217 ? 52.815 24.048 27.019 1.00 32.64 244 GLU A CA 1
ATOM 1500 C C . GLU A 1 217 ? 52.217 25.025 26.031 1.00 32.44 244 GLU A C 1
ATOM 1501 O O . GLU A 1 217 ? 52.924 25.844 25.447 1.00 32.73 244 GLU A O 1
ATOM 1507 N N . LEU A 1 218 ? 50.897 24.950 25.880 1.00 32.04 245 LEU A N 1
ATOM 1508 C CA . LEU A 1 218 ? 50.182 25.780 24.939 1.00 32.10 245 LEU A CA 1
ATOM 1509 C C . LEU A 1 218 ? 50.454 27.240 25.212 1.00 31.99 245 LEU A C 1
ATOM 1510 O O . LEU A 1 218 ? 50.807 27.977 24.299 1.00 31.85 245 LEU A O 1
ATOM 1515 N N . ASP A 1 219 ? 50.325 27.656 26.466 1.00 32.64 246 ASP A N 1
ATOM 1516 C CA . ASP A 1 219 ? 50.505 29.060 26.792 1.00 33.69 246 ASP A CA 1
ATOM 1517 C C . ASP A 1 219 ? 51.860 29.505 26.310 1.00 34.15 246 ASP A C 1
ATOM 1518 O O . ASP A 1 219 ? 51.985 30.551 25.663 1.00 34.55 246 ASP A O 1
ATOM 1523 N N . GLU A 1 220 ? 52.864 28.675 26.581 1.00 33.81 247 GLU A N 1
ATOM 1524 C CA . GLU A 1 220 ? 54.228 28.980 26.189 1.00 34.54 247 GLU A CA 1
ATOM 1525 C C . GLU A 1 220 ? 54.471 28.940 24.681 1.00 34.10 247 GLU A C 1
ATOM 1526 O O . GLU A 1 220 ? 55.403 29.597 24.183 1.00 33.51 247 GLU A O 1
ATOM 1532 N N . LYS A 1 221 ? 53.658 28.166 23.961 1.00 33.63 248 LYS A N 1
ATOM 1533 C CA . LYS A 1 221 ? 53.792 28.133 22.504 1.00 34.06 248 LYS A CA 1
ATOM 1534 C C . LYS A 1 221 ? 53.241 29.419 21.893 1.00 33.67 248 LYS A C 1
ATOM 1535 O O . LYS A 1 221 ? 53.870 30.033 21.026 1.00 33.13 248 LYS A O 1
ATOM 1541 N N . LEU A 1 222 ? 52.060 29.799 22.374 1.00 33.63 249 LEU A N 1
ATOM 1542 C CA . LEU A 1 222 ? 51.412 31.059 22.052 1.00 34.01 249 LEU A CA 1
ATOM 1543 C C . LEU A 1 222 ? 52.321 32.266 22.318 1.00 33.96 249 LEU A C 1
ATOM 1544 O O . LEU A 1 222 ? 52.407 33.186 21.498 1.00 33.68 249 LEU A O 1
ATOM 1549 N N . LEU A 1 223 ? 53.008 32.241 23.457 1.00 33.94 250 LEU A N 1
ATOM 1550 C CA . LEU A 1 223 ? 53.998 33.263 23.780 1.00 34.15 250 LEU A CA 1
ATOM 1551 C C . LEU A 1 223 ? 55.208 33.268 22.836 1.00 34.23 250 LEU A C 1
ATOM 1552 O O . LEU A 1 223 ? 55.491 34.293 22.211 1.00 34.74 250 LEU A O 1
ATOM 1557 N N . LYS A 1 224 ? 55.922 32.149 22.724 1.00 33.83 251 LYS A N 1
ATOM 1558 C CA . LYS A 1 224 ? 57.071 32.096 21.810 1.00 33.20 251 LYS A CA 1
ATOM 1559 C C . LYS A 1 224 ? 56.645 32.501 20.392 1.00 32.93 251 LYS A C 1
ATOM 1560 O O . LYS A 1 224 ? 57.405 33.149 19.669 1.00 32.54 251 LYS A O 1
ATOM 1566 N N . ASP A 1 225 ? 55.418 32.150 20.012 1.00 32.97 252 ASP A N 1
ATOM 1567 C CA . ASP A 1 225 ? 54.893 32.548 18.713 1.00 33.11 252 ASP A CA 1
ATOM 1568 C C . ASP A 1 225 ? 54.469 34.009 18.600 1.00 33.41 252 ASP A C 1
ATOM 1569 O O . ASP A 1 225 ? 54.352 34.517 17.483 1.00 33.75 252 ASP A O 1
ATOM 1574 N N . GLY A 1 226 ? 54.252 34.683 19.734 1.00 33.51 253 GLY A N 1
ATOM 1575 C CA . GLY A 1 226 ? 53.738 36.068 19.740 1.00 33.34 253 GLY A CA 1
ATOM 1576 C C . GLY A 1 226 ? 52.234 36.115 19.464 1.00 33.61 253 GLY A C 1
ATOM 1577 O O . GLY A 1 226 ? 51.696 37.135 18.997 1.00 33.96 253 GLY A O 1
ATOM 1578 N N . ALA A 1 227 ? 51.549 35.013 19.751 1.00 33.09 254 ALA A N 1
ATOM 1579 C CA . ALA A 1 227 ? 50.114 34.909 19.494 1.00 33.33 254 ALA A CA 1
ATOM 1580 C C . ALA A 1 227 ? 49.322 35.042 20.786 1.00 33.07 254 ALA A C 1
ATOM 1581 O O . ALA A 1 227 ? 49.289 34.105 21.564 1.00 34.43 254 ALA A O 1
ATOM 1583 N N . ASN A 1 228 ? 48.685 36.176 21.027 1.00 32.85 255 ASN A N 1
ATOM 1584 C CA . ASN A 1 228 ? 47.914 36.342 22.253 1.00 33.07 255 ASN A CA 1
ATOM 1585 C C . ASN A 1 228 ? 46.430 36.352 21.957 1.00 32.04 255 ASN A C 1
ATOM 1586 O O . ASN A 1 228 ? 45.973 37.207 21.234 1.00 32.71 255 ASN A O 1
ATOM 1591 N N . PRO A 1 229 ? 45.668 35.409 22.516 1.00 31.44 256 PRO A N 1
ATOM 1592 C CA . PRO A 1 229 ? 44.222 35.353 22.259 1.00 30.61 256 PRO A CA 1
ATOM 1593 C C . PRO A 1 229 ? 43.428 36.341 23.097 1.00 30.33 256 PRO A C 1
ATOM 1594 O O . PRO A 1 229 ? 42.583 35.932 23.901 1.00 30.56 256 PRO A O 1
ATOM 1598 N N . GLY A 1 230 ? 43.680 37.632 22.885 1.00 30.28 257 GLY A N 1
ATOM 1599 C CA . GLY A 1 230 ? 43.065 38.702 23.670 1.00 29.27 257 GLY A CA 1
ATOM 1600 C C . GLY A 1 230 ? 41.546 38.715 23.726 1.00 28.61 257 GLY A C 1
ATOM 1601 O O . GLY A 1 230 ? 40.959 39.043 24.753 1.00 28.80 257 GLY A O 1
ATOM 1602 N N . THR A 1 231 ? 40.899 38.346 22.629 1.00 28.37 258 THR A N 1
ATOM 1603 C CA . THR A 1 231 ? 39.452 38.432 22.531 1.00 28.33 258 THR A CA 1
ATOM 1604 C C . THR A 1 231 ? 38.805 37.383 23.406 1.00 28.58 258 THR A C 1
ATOM 1605 O O . THR A 1 231 ? 37.725 37.607 23.960 1.00 29.64 258 THR A O 1
ATOM 1609 N N . ILE A 1 232 ? 39.462 36.229 23.533 1.00 28.25 259 ILE A N 1
ATOM 1610 C CA . ILE A 1 232 ? 38.956 35.151 24.339 1.00 26.78 259 ILE A CA 1
ATOM 1611 C C . ILE A 1 232 ? 38.938 35.568 25.809 1.00 27.55 259 ILE A C 1
ATOM 1612 O O . ILE A 1 232 ? 37.930 35.388 26.509 1.00 27.65 259 ILE A O 1
ATOM 1617 N N . ALA A 1 233 ? 40.040 36.150 26.264 1.00 27.40 260 ALA A N 1
ATOM 1618 C CA . ALA A 1 233 ? 40.097 36.732 27.589 1.00 27.89 260 ALA A CA 1
ATOM 1619 C C . ALA A 1 233 ? 39.074 37.878 27.744 1.00 28.56 260 ALA A C 1
ATOM 1620 O O . ALA A 1 233 ? 38.402 37.981 28.787 1.00 29.48 260 ALA A O 1
ATOM 1622 N N . ASP A 1 234 ? 38.939 38.716 26.724 1.00 28.97 261 ASP A N 1
ATOM 1623 C CA . ASP A 1 234 ? 37.878 39.744 26.711 1.00 30.06 261 ASP A CA 1
ATOM 1624 C C . ASP A 1 234 ? 36.518 39.115 27.008 1.00 30.82 261 ASP A C 1
ATOM 1625 O O . ASP A 1 234 ? 35.807 39.577 27.911 1.00 31.28 261 ASP A O 1
ATOM 1630 N N . LEU A 1 235 ? 36.175 38.032 26.288 1.00 30.39 262 LEU A N 1
ATOM 1631 C CA . LEU A 1 235 ? 34.866 37.389 26.421 1.00 28.59 262 LEU A CA 1
ATOM 1632 C C . LEU A 1 235 ? 34.736 36.667 27.745 1.00 29.19 262 LEU A C 1
ATOM 1633 O O . LEU A 1 235 ? 33.629 36.473 28.274 1.00 29.49 262 LEU A O 1
ATOM 1638 N N . THR A 1 236 ? 35.864 36.265 28.308 1.00 28.47 263 THR A N 1
ATOM 1639 C CA . THR A 1 236 ? 35.815 35.610 29.596 1.00 28.52 263 THR A CA 1
ATOM 1640 C C . THR A 1 236 ? 35.387 36.649 30.657 1.00 28.16 263 THR A C 1
ATOM 1641 O O . THR A 1 236 ? 34.617 36.359 31.565 1.00 28.76 263 THR A O 1
ATOM 1645 N N . ALA A 1 237 ? 35.860 37.870 30.490 1.00 27.79 264 ALA A N 1
ATOM 1646 C CA . ALA A 1 237 ? 35.573 38.937 31.424 1.00 27.06 264 ALA A CA 1
ATOM 1647 C C . ALA A 1 237 ? 34.139 39.369 31.323 1.00 26.63 264 ALA A C 1
ATOM 1648 O O . ALA A 1 237 ? 33.516 39.632 32.337 1.00 27.06 264 ALA A O 1
ATOM 1650 N N . SER A 1 238 ? 33.612 39.493 30.116 1.00 26.34 265 SER A N 1
ATOM 1651 C CA . SER A 1 238 ? 32.231 39.941 30.001 1.00 27.31 265 SER A CA 1
ATOM 1652 C C . SER A 1 238 ? 31.278 38.858 30.569 1.00 27.92 265 SER A C 1
ATOM 1653 O O . SER A 1 238 ? 30.245 39.193 31.158 1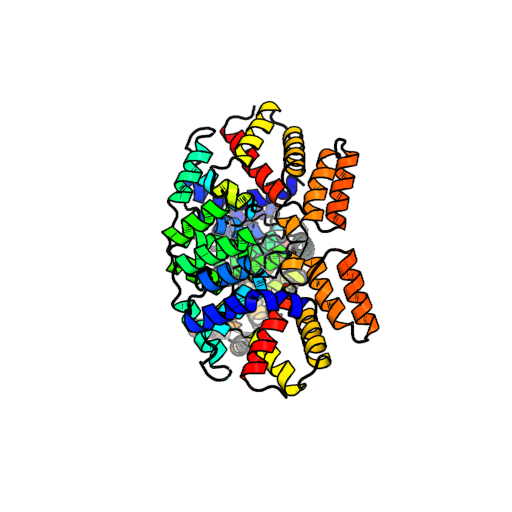.00 28.17 265 SER A O 1
ATOM 1656 N N . SER A 1 239 ? 31.640 37.576 30.368 1.00 27.35 266 SER A N 1
ATOM 1657 C CA . SER A 1 239 ? 30.913 36.441 30.944 1.00 27.57 266 SER A CA 1
ATOM 1658 C C . SER A 1 239 ? 30.905 36.462 32.490 1.00 27.15 266 SER A C 1
ATOM 1659 O O . SER A 1 239 ? 29.889 36.131 33.083 1.00 26.82 266 SER A O 1
ATOM 1662 N N . ILE A 1 240 ? 32.056 36.790 33.104 1.00 26.12 267 ILE A N 1
ATOM 1663 C CA . ILE A 1 240 ? 32.172 36.934 34.545 1.00 25.43 267 ILE A CA 1
ATOM 1664 C C . ILE A 1 240 ? 31.219 38.017 35.024 1.00 25.45 267 ILE A C 1
ATOM 1665 O O . ILE A 1 240 ? 30.487 37.821 35.971 1.00 25.73 267 ILE A O 1
ATOM 1670 N N . PHE A 1 241 ? 31.225 39.160 34.342 1.00 26.23 268 PHE A N 1
ATOM 1671 C CA . PHE A 1 241 ? 30.335 40.237 34.689 1.00 25.43 268 PHE A CA 1
ATOM 1672 C C . PHE A 1 241 ? 28.876 39.786 34.680 1.00 25.06 268 PHE A C 1
ATOM 1673 O O . PHE A 1 241 ? 28.155 40.031 35.623 1.00 24.86 268 PHE A O 1
ATOM 1681 N N . LEU A 1 242 ? 28.433 39.154 33.607 1.00 25.05 269 LEU A N 1
ATOM 1682 C CA . LEU A 1 242 ? 27.053 38.632 33.607 1.00 25.00 269 LEU A CA 1
ATOM 1683 C C . LEU A 1 242 ? 26.781 37.616 34.713 1.00 24.66 269 LEU A C 1
ATOM 1684 O O . LEU A 1 242 ? 25.744 37.694 35.384 1.00 25.72 269 LEU A O 1
ATOM 1689 N N . ALA A 1 243 ? 27.715 36.696 34.949 1.00 24.49 270 ALA A N 1
ATOM 1690 C CA . ALA A 1 243 ? 27.480 35.669 35.975 1.00 24.13 270 ALA A CA 1
ATOM 1691 C C . ALA A 1 243 ? 27.339 36.292 37.376 1.00 24.07 270 ALA A C 1
ATOM 1692 O O . ALA A 1 243 ? 26.518 35.822 38.214 1.00 23.18 270 ALA A O 1
ATOM 1694 N N . LEU A 1 244 ? 28.158 37.326 37.621 1.00 23.01 271 LEU A N 1
ATOM 1695 C CA . LEU A 1 244 ? 28.109 38.115 38.878 1.00 23.96 271 LEU A CA 1
ATOM 1696 C C . LEU A 1 244 ? 26.762 38.772 39.079 1.00 24.00 271 LEU A C 1
ATOM 1697 O O . LEU A 1 244 ? 26.197 38.740 40.187 1.00 24.11 271 LEU A O 1
ATOM 1702 N N . ALA A 1 245 ? 26.242 39.359 38.008 1.00 23.96 272 ALA A N 1
ATOM 1703 C CA . ALA A 1 245 ? 24.979 40.042 38.115 1.00 25.63 272 ALA A CA 1
ATOM 1704 C C . ALA A 1 245 ? 23.869 39.054 38.311 1.00 26.02 272 ALA A C 1
ATOM 1705 O O . ALA A 1 245 ? 22.902 39.357 38.981 1.00 26.02 272 ALA A O 1
ATOM 1707 N N . GLU A 1 246 ? 24.013 37.864 37.736 1.00 27.51 273 GLU A N 1
ATOM 1708 C CA . GLU A 1 246 ? 22.958 36.843 37.842 1.00 29.08 273 GLU A CA 1
ATOM 1709 C C . GLU A 1 246 ? 22.897 36.262 39.268 1.00 29.99 273 GLU A C 1
ATOM 1710 O O . GLU A 1 246 ? 21.832 35.997 39.812 1.00 29.83 273 GLU A O 1
ATOM 1716 N N . GLY A 1 247 ? 24.065 36.080 39.867 1.00 32.08 274 GLY A N 1
ATOM 1717 C CA . GLY A 1 247 ? 24.190 35.549 41.225 1.00 33.41 274 GLY A CA 1
ATOM 1718 C C . GLY A 1 247 ? 24.997 34.287 41.086 1.00 35.02 274 GLY A C 1
ATOM 1719 O O . GLY A 1 247 ? 24.450 33.249 40.772 1.00 34.92 274 GLY A O 1
ATOM 1720 N N . TRP A 1 248 ? 26.302 34.392 41.300 1.00 37.61 275 TRP A N 1
ATOM 1721 C CA . TRP A 1 248 ? 27.235 33.278 41.153 1.00 40.24 275 TRP A CA 1
ATOM 1722 C C . TRP A 1 248 ? 27.712 32.837 42.545 1.00 42.92 275 TRP A C 1
ATOM 1723 O O . TRP A 1 248 ? 28.614 33.421 43.129 1.00 42.79 275 TRP A O 1
ATOM 1734 N N . ARG A 1 249 ? 27.076 31.794 43.078 1.00 46.96 276 ARG A N 1
ATOM 1735 C CA . ARG A 1 249 ? 27.239 31.421 44.495 1.00 50.45 276 ARG A CA 1
ATOM 1736 C C . ARG A 1 249 ? 28.029 30.136 44.519 1.00 51.75 276 ARG A C 1
ATOM 1737 O O . ARG A 1 249 ? 27.433 29.102 44.185 1.00 53.03 276 ARG A O 1
ATOM 1746 N N . GLU B 1 14 ? 50.211 36.048 -17.804 1.00 49.63 41 GLU B N 1
ATOM 1747 C CA . GLU B 1 14 ? 49.896 35.144 -18.950 1.00 49.45 41 GLU B CA 1
ATOM 1748 C C . GLU B 1 14 ? 48.692 34.281 -18.607 1.00 49.39 41 GLU B C 1
ATOM 1749 O O . GLU B 1 14 ? 47.680 34.308 -19.307 1.00 49.48 41 GLU B O 1
ATOM 1751 N N . HIS B 1 15 ? 48.799 33.531 -17.516 1.00 49.20 42 HIS B N 1
ATOM 1752 C CA . HIS B 1 15 ? 47.643 32.857 -16.954 1.00 49.10 42 HIS B CA 1
ATOM 1753 C C . HIS B 1 15 ? 46.647 33.927 -16.529 1.00 49.12 42 HIS B C 1
ATOM 1754 O O . HIS B 1 15 ? 45.446 33.772 -16.720 1.00 49.37 42 HIS B O 1
ATOM 1756 N N . PHE B 1 16 ? 47.159 35.027 -15.983 1.00 48.91 43 PHE B N 1
ATOM 1757 C CA . PHE B 1 16 ? 46.320 36.141 -15.554 1.00 48.57 43 PHE B CA 1
ATOM 1758 C C . PHE B 1 16 ? 45.681 36.846 -16.749 1.00 48.34 43 PHE B C 1
ATOM 1759 O O . PHE B 1 16 ? 44.493 37.165 -16.703 1.00 48.59 43 PHE B O 1
ATOM 1767 N N . LEU B 1 17 ? 46.454 37.088 -17.811 1.00 47.86 44 LEU B N 1
ATOM 1768 C CA . LEU B 1 17 ? 45.881 37.635 -19.040 1.00 47.38 44 LEU B CA 1
ATOM 1769 C C . LEU B 1 17 ? 44.737 36.727 -19.458 1.00 47.21 44 LEU B C 1
ATOM 1770 O O . LEU B 1 17 ? 43.574 37.145 -19.433 1.00 47.08 44 LEU B O 1
ATOM 17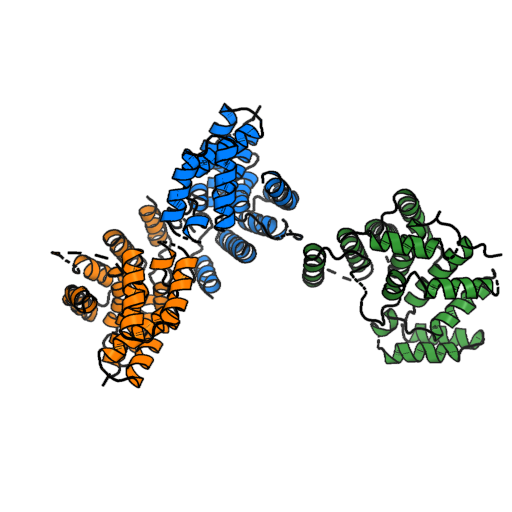72 N N . ALA B 1 18 ? 45.070 35.475 -19.785 1.00 46.84 45 ALA B N 1
ATOM 1773 C CA . ALA B 1 18 ? 44.083 34.451 -20.143 1.00 46.54 45 ALA B CA 1
ATOM 1774 C C . ALA B 1 18 ? 42.871 34.439 -19.210 1.00 46.44 45 ALA B C 1
ATOM 1775 O O . ALA B 1 18 ? 41.731 34.338 -19.667 1.00 46.64 45 ALA B O 1
ATOM 1777 N N . SER B 1 19 ? 43.123 34.562 -17.910 1.00 46.20 46 SER B N 1
ATOM 1778 C CA . SER B 1 19 ? 42.063 34.635 -16.901 1.00 46.19 46 SER B CA 1
ATOM 1779 C C . SER B 1 19 ? 41.150 35.868 -17.030 1.00 45.84 46 SER B C 1
ATOM 1780 O O . SER B 1 19 ? 39.945 35.784 -16.807 1.00 46.16 46 SER B O 1
ATOM 1782 N N . ALA B 1 20 ? 41.721 37.017 -17.368 1.00 45.27 47 ALA B N 1
ATOM 1783 C CA . ALA B 1 20 ? 40.930 38.240 -17.434 1.00 44.16 47 ALA B CA 1
ATOM 1784 C C . ALA B 1 20 ? 40.098 38.223 -18.707 1.00 43.60 47 ALA B C 1
ATOM 1785 O O . ALA B 1 20 ? 38.890 38.488 -18.661 1.00 44.12 47 ALA B O 1
ATOM 1787 N N . ALA B 1 21 ? 40.751 37.889 -19.827 1.00 41.37 48 ALA B N 1
ATOM 1788 C CA . ALA B 1 21 ? 40.130 37.889 -21.152 1.00 39.26 48 ALA B CA 1
ATOM 1789 C C . ALA B 1 21 ? 38.679 37.391 -21.205 1.00 37.72 48 ALA B C 1
ATOM 1790 O O . ALA B 1 21 ? 37.891 37.872 -22.023 1.00 37.99 48 ALA B O 1
ATOM 1792 N N . GLY B 1 22 ? 38.313 36.456 -20.334 1.00 35.25 49 GLY B N 1
ATOM 1793 C CA . GLY B 1 22 ? 36.932 35.971 -20.299 1.00 33.12 49 GLY B CA 1
ATOM 1794 C C . GLY B 1 22 ? 35.917 37.049 -19.959 1.00 31.82 49 GLY B C 1
ATOM 1795 O O . GLY B 1 22 ? 34.735 36.943 -20.274 1.00 31.69 49 GLY B O 1
ATOM 1796 N N . ALA B 1 23 ? 36.377 38.098 -19.302 1.00 30.44 50 ALA B N 1
ATOM 1797 C CA . ALA B 1 23 ? 35.508 39.186 -18.865 1.00 28.93 50 ALA B CA 1
ATOM 1798 C C . ALA B 1 23 ? 35.396 40.261 -19.942 1.00 28.10 50 ALA B C 1
ATOM 1799 O O . ALA B 1 23 ? 34.647 41.236 -19.789 1.00 28.69 50 ALA B O 1
ATOM 1801 N N . PHE B 1 24 ? 36.142 40.086 -21.031 1.00 26.47 51 PHE B N 1
ATOM 1802 C CA . PHE B 1 24 ? 36.195 41.088 -22.089 1.00 25.18 51 PHE B CA 1
ATOM 1803 C C . PHE B 1 24 ? 34.810 41.607 -22.492 1.00 23.71 51 PHE B C 1
ATOM 1804 O O . PHE B 1 24 ? 34.633 42.813 -22.562 1.00 23.02 51 PHE B O 1
ATOM 1812 N N . PRO B 1 25 ? 33.825 40.714 -22.736 1.00 22.23 52 PRO B N 1
ATOM 1813 C CA . PRO B 1 25 ? 32.527 41.282 -23.116 1.00 22.16 52 PRO B CA 1
ATOM 1814 C C . PRO B 1 25 ? 31.908 42.140 -22.019 1.00 22.75 52 PRO B C 1
ATOM 1815 O O . PRO B 1 25 ? 31.230 43.120 -22.326 1.00 23.66 52 PRO B O 1
ATOM 1819 N N . ALA B 1 26 ? 32.139 41.774 -20.757 1.00 22.37 53 ALA B N 1
ATOM 1820 C CA . ALA B 1 26 ? 31.735 42.596 -19.628 1.00 23.27 53 ALA B CA 1
ATOM 1821 C C . ALA B 1 26 ? 32.404 43.985 -19.708 1.00 23.93 53 ALA B C 1
ATOM 1822 O O . ALA B 1 26 ? 31.767 44.996 -19.448 1.00 24.67 53 ALA B O 1
ATOM 1824 N N . PHE B 1 27 ? 33.684 44.003 -20.064 1.00 24.10 54 PHE B N 1
ATOM 1825 C CA . PHE B 1 27 ? 34.401 45.261 -20.306 1.00 25.36 54 PHE B CA 1
ATOM 1826 C C . PHE B 1 27 ? 33.767 46.090 -21.385 1.00 25.50 54 PHE B C 1
ATOM 1827 O O . PHE B 1 27 ? 33.535 47.277 -21.169 1.00 24.63 54 PHE B O 1
ATOM 1835 N N . LEU B 1 28 ? 33.466 45.469 -22.541 1.00 26.54 55 LEU B N 1
ATOM 1836 C CA . LEU B 1 28 ? 32.776 46.191 -23.629 1.00 27.14 55 LEU B CA 1
ATOM 1837 C C . LEU B 1 28 ? 31.436 46.730 -23.133 1.00 28.14 55 LEU B C 1
ATOM 1838 O O . LEU B 1 28 ? 31.070 47.887 -23.381 1.00 27.88 55 LEU B O 1
ATOM 1843 N N . GLU B 1 29 ? 30.714 45.913 -22.388 1.00 28.42 56 GLU B N 1
ATOM 1844 C CA . GLU B 1 29 ? 29.446 46.394 -21.875 1.00 29.86 56 GLU B CA 1
ATOM 1845 C C . GLU B 1 29 ? 29.585 47.592 -20.934 1.00 29.11 56 GLU B C 1
ATOM 1846 O O . GLU B 1 29 ? 28.830 48.552 -21.050 1.00 29.43 56 GLU B O 1
ATOM 1852 N N . VAL B 1 30 ? 30.520 47.541 -19.994 1.00 28.44 57 VAL B N 1
ATOM 1853 C CA . VAL B 1 30 ? 30.716 48.657 -19.076 1.00 27.92 57 VAL B CA 1
ATOM 1854 C C . VAL B 1 30 ? 31.162 49.959 -19.800 1.00 26.91 57 VAL B C 1
ATOM 1855 O O . VAL B 1 30 ? 30.789 51.087 -19.386 1.00 25.43 57 VAL B O 1
ATOM 1859 N N . ALA B 1 31 ? 31.953 49.804 -20.872 1.00 24.88 58 ALA B N 1
ATOM 1860 C CA . ALA B 1 31 ? 32.409 50.950 -21.665 1.00 24.08 58 ALA B CA 1
ATOM 1861 C C . ALA B 1 31 ? 31.226 51.692 -22.269 1.00 24.04 58 ALA B C 1
ATOM 1862 O O . ALA B 1 31 ? 31.284 52.921 -22.493 1.00 24.25 58 ALA B O 1
ATOM 1864 N N . GLU B 1 32 ? 30.156 50.978 -22.564 1.00 24.73 59 GLU B N 1
ATOM 1865 C CA . GLU B 1 32 ? 29.003 51.706 -23.061 1.00 26.94 59 GLU B CA 1
ATOM 1866 C C . GLU B 1 32 ? 27.970 52.068 -22.035 1.00 27.01 59 GLU B C 1
ATOM 1867 O O . GLU B 1 32 ? 27.400 53.138 -22.117 1.00 27.30 59 GLU B O 1
ATOM 1873 N N . LYS B 1 33 ? 27.748 51.191 -21.067 1.00 27.26 60 LYS B N 1
ATOM 1874 C CA . LYS B 1 33 ? 26.725 51.398 -20.085 1.00 27.66 60 LYS B CA 1
ATOM 1875 C C . LYS B 1 33 ? 27.133 52.269 -18.886 1.00 27.28 60 LYS B C 1
ATOM 1876 O O . LYS B 1 33 ? 26.324 53.018 -18.414 1.00 26.48 60 LYS B O 1
ATOM 1882 N N . ARG B 1 34 ? 28.369 52.141 -18.399 1.00 27.44 61 ARG B N 1
ATOM 1883 C CA . ARG B 1 34 ? 28.987 53.025 -17.398 1.00 27.87 61 ARG B CA 1
ATOM 1884 C C . ARG B 1 34 ? 28.460 52.824 -15.997 1.00 28.88 61 ARG B C 1
ATOM 1885 O O . ARG B 1 34 ? 28.577 53.717 -15.156 1.00 29.25 61 ARG B O 1
ATOM 1893 N N . ILE B 1 35 ? 27.884 51.676 -15.709 1.00 29.97 62 ILE B N 1
ATOM 1894 C CA . ILE B 1 35 ? 27.412 51.446 -14.344 1.00 31.46 62 ILE B CA 1
ATOM 1895 C C . ILE B 1 35 ? 28.424 50.573 -13.634 1.00 31.76 62 ILE B C 1
ATOM 1896 O O . ILE B 1 35 ? 28.674 49.431 -14.056 1.00 31.41 62 ILE B O 1
ATOM 1901 N N . ILE B 1 36 ? 29.037 51.112 -12.572 1.00 31.73 63 ILE B N 1
ATOM 1902 C CA . ILE B 1 36 ? 30.187 50.417 -11.969 1.00 31.55 63 ILE B CA 1
ATOM 1903 C C . ILE B 1 36 ? 29.768 49.059 -11.357 1.00 31.33 63 ILE B C 1
ATOM 1904 O O . ILE B 1 36 ? 30.257 48.031 -11.762 1.00 32.52 63 ILE B O 1
ATOM 1909 N N . GLY B 1 37 ? 28.877 49.074 -10.368 1.00 31.51 64 GLY B N 1
ATOM 1910 C CA . GLY B 1 37 ? 28.428 47.857 -9.694 1.00 31.40 64 GLY B CA 1
ATOM 1911 C C . GLY B 1 37 ? 27.984 46.712 -10.586 1.00 32.06 64 GLY B C 1
ATOM 1912 O O . GLY B 1 37 ? 28.566 45.633 -10.509 1.00 33.38 64 GLY B O 1
ATOM 1913 N N . GLU B 1 38 ? 26.964 46.913 -11.422 1.00 31.23 65 GLU B N 1
ATOM 1914 C CA . GLU B 1 38 ? 26.535 45.867 -12.378 1.00 31.82 65 GLU B CA 1
ATOM 1915 C C . GLU B 1 38 ? 27.694 45.433 -13.293 1.00 31.34 65 GLU B C 1
ATOM 1916 O O . GLU B 1 38 ? 27.787 44.267 -13.731 1.00 31.05 65 GLU B O 1
ATOM 1922 N N . GLY B 1 39 ? 28.590 46.376 -13.557 1.00 30.27 66 GLY B N 1
ATOM 1923 C CA . GLY B 1 39 ? 29.816 46.067 -14.266 1.00 29.71 66 GLY B CA 1
ATOM 1924 C C . GLY B 1 39 ? 30.674 45.038 -13.556 1.00 28.83 66 GLY B C 1
ATOM 1925 O O . GLY B 1 39 ? 31.093 44.031 -14.141 1.00 28.56 66 GLY B O 1
ATOM 1926 N N . VAL B 1 40 ? 30.933 45.284 -12.282 1.00 28.50 67 VAL B N 1
ATOM 1927 C CA . VAL B 1 40 ? 31.739 44.349 -11.488 1.00 28.39 67 VAL B CA 1
ATOM 1928 C C . VAL B 1 40 ? 31.043 42.977 -11.397 1.00 27.85 67 VAL B C 1
ATOM 1929 O O . VAL B 1 40 ? 31.683 41.924 -11.594 1.00 26.66 67 VAL B O 1
ATOM 1933 N N . LEU B 1 41 ? 29.740 43.017 -11.147 1.00 27.56 68 LEU B N 1
ATOM 1934 C CA . LEU B 1 41 ? 28.932 41.816 -10.994 1.00 29.48 68 LEU B CA 1
ATOM 1935 C C . LEU B 1 41 ? 28.875 40.982 -12.299 1.00 30.26 68 LEU B C 1
ATOM 1936 O O . LEU B 1 41 ? 29.033 39.759 -12.293 1.00 29.89 68 LEU B O 1
ATOM 1941 N N . ARG B 1 42 ? 28.678 41.667 -13.422 1.00 31.32 69 ARG B N 1
ATOM 1942 C CA . ARG B 1 42 ? 28.677 41.026 -14.722 1.00 32.18 69 ARG B CA 1
ATOM 1943 C C . ARG B 1 42 ? 30.074 40.497 -15.056 1.00 31.89 69 ARG B C 1
ATOM 1944 O O . ARG B 1 42 ? 30.226 39.407 -15.602 1.00 32.63 69 ARG B O 1
ATOM 1952 N N . ALA B 1 43 ? 31.115 41.242 -14.719 1.00 31.65 70 ALA B N 1
ATOM 1953 C CA . ALA B 1 43 ? 32.453 40.719 -14.968 1.00 31.36 70 ALA B CA 1
ATOM 1954 C C . ALA B 1 43 ? 32.714 39.431 -14.148 1.00 31.61 70 ALA B C 1
ATOM 1955 O O . ALA B 1 43 ? 33.379 38.509 -14.602 1.00 31.54 70 ALA B O 1
ATOM 1957 N N . VAL B 1 44 ? 32.199 39.380 -12.938 1.00 31.97 71 VAL B N 1
ATOM 1958 C CA . VAL B 1 44 ? 32.487 38.258 -12.097 1.00 33.83 71 VAL B CA 1
ATOM 1959 C C . VAL B 1 44 ? 31.741 37.015 -12.602 1.00 34.89 71 VAL B C 1
ATOM 1960 O O . VAL B 1 44 ? 32.328 35.932 -12.691 1.00 33.88 71 VAL B O 1
ATOM 1962 N N . LYS B 1 45 ? 30.471 37.194 -12.967 1.00 36.46 72 LYS B N 1
ATOM 1963 C CA . LYS B 1 45 ? 29.663 36.103 -13.482 1.00 39.02 72 LYS B CA 1
ATOM 1964 C C . LYS B 1 45 ? 30.199 35.547 -14.811 1.00 40.71 72 LYS B C 1
ATOM 1965 O O . LYS B 1 45 ? 30.317 34.341 -14.968 1.00 40.28 72 LYS B O 1
ATOM 1971 N N . GLU B 1 46 ? 30.565 36.445 -15.726 1.00 42.81 73 GLU B N 1
ATOM 1972 C CA . GLU B 1 46 ? 31.159 36.081 -17.016 1.00 45.19 73 GLU B CA 1
ATOM 1973 C C . GLU B 1 46 ? 32.544 35.412 -16.971 1.00 45.93 73 GLU B C 1
ATOM 1974 O O . GLU B 1 46 ? 32.931 34.737 -17.916 1.00 45.97 73 GLU B O 1
ATOM 1980 N N . SER B 1 47 ? 33.302 35.649 -15.908 1.00 47.00 74 SER B N 1
ATOM 1981 C CA . SER B 1 47 ? 34.622 35.056 -15.760 1.00 48.05 74 SER B CA 1
ATOM 1982 C C . SER B 1 47 ? 34.510 33.621 -15.226 1.00 49.00 74 SER B C 1
ATOM 1983 O O . SER B 1 47 ? 35.478 32.856 -15.269 1.00 48.90 74 SER B O 1
ATOM 1993 N N . ARG B 1 49 ? 32.018 31.178 -16.129 1.00 52.92 76 ARG B N 1
ATOM 1994 C CA . ARG B 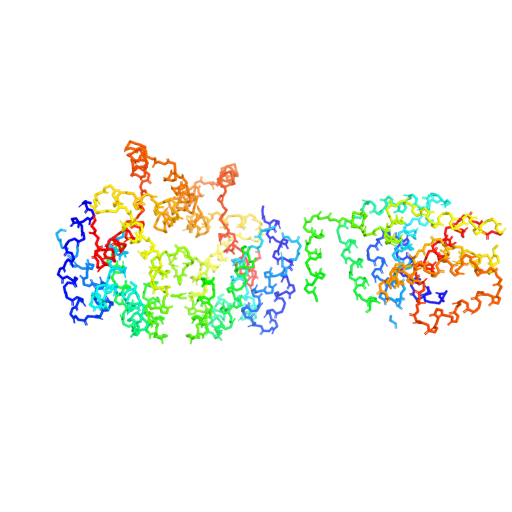1 49 ? 31.609 30.241 -17.172 1.00 53.04 76 ARG B CA 1
ATOM 1995 C C . ARG B 1 49 ? 32.736 29.275 -17.540 1.00 53.21 76 ARG B C 1
ATOM 1996 O O . ARG B 1 49 ? 33.851 29.702 -17.856 1.00 53.34 76 ARG B O 1
ATOM 1998 N N . TRP B 1 50 ? 32.441 27.976 -17.484 1.00 53.27 77 TRP B N 1
ATOM 1999 C CA . TRP B 1 50 ? 33.409 26.919 -17.808 1.00 53.29 77 TRP B CA 1
ATOM 2000 C C . TRP B 1 50 ? 34.724 27.043 -17.020 1.00 53.36 77 TRP B C 1
ATOM 2001 O O . TRP B 1 50 ? 34.762 27.602 -15.916 1.00 53.06 77 TRP B O 1
ATOM 2003 N N . VAL B 1 56 ? 42.459 37.279 -6.575 1.00 41.70 83 VAL B N 1
ATOM 2004 C CA . VAL B 1 56 ? 41.358 38.232 -6.756 1.00 41.54 83 VAL B CA 1
ATOM 2005 C C . VAL B 1 56 ? 41.039 38.482 -8.233 1.00 41.41 83 VAL B C 1
ATOM 2006 O O . VAL B 1 56 ? 41.247 39.587 -8.757 1.00 42.47 83 VAL B O 1
ATOM 2008 N N . HIS B 1 57 ? 40.525 37.449 -8.909 1.00 40.30 84 HIS B N 1
ATOM 2009 C CA . HIS B 1 57 ? 39.637 37.695 -10.038 1.00 38.22 84 HIS B CA 1
ATOM 2010 C C . HIS B 1 57 ? 38.802 38.939 -9.685 1.00 37.05 84 HIS B C 1
ATOM 2011 O O . HIS B 1 57 ? 38.631 39.839 -10.506 1.00 37.92 84 HIS B O 1
ATOM 2013 N N . PHE B 1 58 ? 38.316 38.996 -8.447 1.00 34.47 85 PHE B N 1
ATOM 2014 C CA . PHE B 1 58 ? 37.336 39.992 -8.035 1.00 32.02 85 PHE B CA 1
ATOM 2015 C C . PHE B 1 58 ? 37.966 41.370 -7.863 1.00 30.66 85 PHE B C 1
ATOM 2016 O O . PHE B 1 58 ? 37.421 42.402 -8.286 1.00 29.58 85 PHE B O 1
ATOM 2024 N N . GLY B 1 59 ? 39.119 41.377 -7.216 1.00 29.16 86 GLY B N 1
ATOM 2025 C CA . GLY B 1 59 ? 39.879 42.577 -7.036 1.00 26.73 86 GLY B CA 1
ATOM 2026 C C . GLY B 1 59 ? 40.208 43.223 -8.349 1.00 25.84 86 GLY B C 1
ATOM 2027 O O . GLY B 1 59 ? 40.054 44.435 -8.499 1.00 25.05 86 GLY B O 1
ATOM 2028 N N . ALA B 1 60 ? 40.658 42.427 -9.317 1.00 25.23 87 ALA B N 1
ATOM 2029 C CA . ALA B 1 60 ? 40.983 43.020 -10.619 1.00 24.86 87 ALA B CA 1
ATOM 2030 C C . ALA B 1 60 ? 39.773 43.725 -11.203 1.00 24.63 87 ALA B C 1
ATOM 2031 O O . ALA B 1 60 ? 39.910 44.815 -11.736 1.00 25.14 87 ALA B O 1
ATOM 2033 N N . PHE B 1 61 ? 38.588 43.124 -11.092 1.00 24.33 88 PHE B N 1
ATOM 2034 C CA . PHE B 1 61 ? 37.388 43.718 -11.712 1.00 24.11 88 PHE B CA 1
ATOM 2035 C C . PHE B 1 61 ? 36.957 44.974 -10.973 1.00 24.26 88 PHE B C 1
ATOM 2036 O O . PHE B 1 61 ? 36.553 45.958 -11.586 1.00 24.36 88 PHE B O 1
ATOM 2044 N N . LEU B 1 62 ? 37.092 44.954 -9.655 1.00 23.80 89 LEU B N 1
ATOM 2045 C CA . LEU B 1 62 ? 36.726 46.116 -8.889 1.00 24.83 89 LEU B CA 1
ATOM 2046 C C . LEU B 1 62 ? 37.592 47.343 -9.261 1.00 25.07 89 LEU B C 1
ATOM 2047 O O . LEU B 1 62 ? 37.043 48.434 -9.323 1.00 24.21 89 LEU B O 1
ATOM 2052 N N . LEU B 1 63 ? 38.904 47.126 -9.512 1.00 25.03 90 LEU B N 1
ATOM 2053 C CA . LEU B 1 63 ? 39.838 48.130 -10.065 1.00 26.97 90 LEU B CA 1
ATOM 2054 C C . LEU B 1 63 ? 39.624 48.548 -11.512 1.00 26.88 90 LEU B C 1
ATOM 2055 O O . LEU B 1 63 ? 39.701 49.735 -11.853 1.00 27.53 90 LEU B O 1
ATOM 2060 N N . LEU B 1 64 ? 39.401 47.570 -12.380 1.00 27.37 91 LEU B N 1
ATOM 2061 C CA . LEU B 1 64 ? 39.286 47.853 -13.811 1.00 26.39 91 LEU B CA 1
ATOM 2062 C C . LEU B 1 64 ? 38.010 48.517 -14.210 1.00 25.91 91 LEU B C 1
ATOM 2063 O O . LEU B 1 64 ? 38.042 49.411 -15.045 1.00 26.05 91 LEU B O 1
ATOM 2068 N N . VAL B 1 65 ? 36.888 48.099 -13.620 1.00 25.61 92 VAL B N 1
ATOM 2069 C CA . VAL B 1 65 ? 35.569 48.559 -14.100 1.00 25.04 92 VAL B CA 1
ATOM 2070 C C . VAL B 1 65 ? 35.422 50.137 -14.106 1.00 25.83 92 VAL B C 1
ATOM 2071 O O . VAL B 1 65 ? 35.115 50.710 -15.141 1.00 27.07 92 VAL B O 1
ATOM 2075 N N . PRO B 1 66 ? 35.681 50.816 -12.964 1.00 24.64 93 PRO B N 1
ATOM 2076 C CA . PRO B 1 66 ? 35.681 52.260 -12.906 1.00 23.91 93 PRO B CA 1
ATOM 2077 C C . PRO B 1 66 ? 36.579 52.898 -13.996 1.00 24.17 93 PRO B C 1
ATOM 2078 O O . PRO B 1 66 ? 36.098 53.789 -14.734 1.00 23.35 93 PRO B O 1
ATOM 2082 N N . LEU B 1 67 ? 37.848 52.447 -14.097 1.00 22.58 94 LEU B N 1
ATOM 2083 C CA . LEU B 1 67 ? 38.724 52.867 -15.178 1.00 21.95 94 LEU B CA 1
ATOM 2084 C C . LEU B 1 67 ? 38.096 52.663 -16.551 1.00 22.53 94 LEU B C 1
ATOM 2085 O O . LEU B 1 67 ? 38.071 53.586 -17.361 1.00 22.34 94 LEU B O 1
ATOM 2090 N N . ILE B 1 68 ? 37.550 51.465 -16.794 1.00 22.83 95 ILE B N 1
ATOM 2091 C CA . ILE B 1 68 ? 37.006 51.130 -18.104 1.00 21.74 95 ILE B CA 1
ATOM 2092 C C . ILE B 1 68 ? 35.781 51.970 -18.424 1.00 22.51 95 ILE B C 1
ATOM 2093 O O . ILE B 1 68 ? 35.542 52.286 -19.593 1.00 21.94 95 ILE B O 1
ATOM 2098 N N . SER B 1 69 ? 35.026 52.359 -17.388 1.00 23.44 96 SER B N 1
ATOM 2099 C CA . SER B 1 69 ? 33.797 53.133 -17.577 1.00 24.23 96 SER B CA 1
ATOM 2100 C C . SER B 1 69 ? 34.175 54.561 -17.911 1.00 24.32 96 SER B C 1
ATOM 2101 O O . SER B 1 69 ? 33.332 55.368 -18.313 1.00 24.39 96 SER B O 1
ATOM 2104 N N . SER B 1 70 ? 35.467 54.865 -17.760 1.00 24.49 97 SER B N 1
ATOM 2105 C CA . SER B 1 70 ? 36.011 56.187 -18.133 1.00 24.43 97 SER B CA 1
ATOM 2106 C C . SER B 1 70 ? 37.055 56.057 -19.235 1.00 23.68 97 SER B C 1
ATOM 2107 O O . SER B 1 70 ? 37.897 56.945 -19.381 1.00 24.12 97 SER B O 1
ATOM 2110 N N . TRP B 1 71 ? 37.014 54.946 -19.975 1.00 22.57 98 TRP B N 1
ATOM 2111 C CA . TRP B 1 71 ? 37.934 54.675 -21.078 1.00 21.90 98 TRP B CA 1
ATOM 2112 C C . TRP B 1 71 ? 38.207 55.853 -22.017 1.00 22.13 98 TRP B C 1
ATOM 2113 O O . TRP B 1 71 ? 39.301 55.930 -22.557 1.00 22.55 98 TRP B O 1
ATOM 2124 N N . ASP B 1 72 ? 37.224 56.739 -22.224 1.00 21.35 99 ASP B N 1
ATOM 2125 C CA . ASP B 1 72 ? 37.333 57.813 -23.214 1.00 21.29 99 ASP B CA 1
ATOM 2126 C C . ASP B 1 72 ? 37.638 59.178 -22.616 1.00 22.10 99 ASP B C 1
ATOM 2127 O O . ASP B 1 72 ? 37.485 60.193 -23.288 1.00 22.21 99 ASP B O 1
ATOM 2132 N N . ALA B 1 73 ? 38.076 59.206 -21.363 1.00 22.35 100 ALA B N 1
ATOM 2133 C CA . ALA B 1 73 ? 38.324 60.479 -20.691 1.00 22.61 100 ALA B CA 1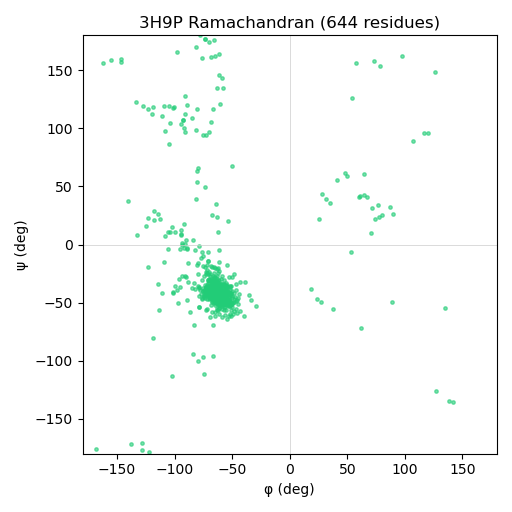
ATOM 2134 C C . ALA B 1 73 ? 39.585 61.123 -21.214 1.00 22.26 100 ALA B C 1
ATOM 2135 O O . ALA B 1 73 ? 39.760 62.323 -21.078 1.00 23.35 100 ALA B O 1
ATOM 2137 N N . GLY B 1 74 ? 40.446 60.332 -21.834 1.00 22.58 101 GLY B N 1
ATOM 2138 C CA . GLY B 1 74 ? 41.675 60.863 -22.408 1.00 22.14 101 GLY B CA 1
ATOM 2139 C C . GLY B 1 74 ? 42.882 60.093 -21.914 1.00 22.43 101 GLY B C 1
ATOM 2140 O O . GLY B 1 74 ? 42.960 58.858 -22.039 1.00 22.69 101 GLY B O 1
ATOM 2141 N N . GLY B 1 75 ? 43.840 60.828 -21.362 1.00 22.09 102 GLY B N 1
ATOM 2142 C CA . GLY B 1 75 ? 45.020 60.214 -20.797 1.00 21.51 102 GLY B CA 1
ATOM 2143 C C . GLY B 1 75 ? 44.823 59.512 -19.469 1.00 20.72 102 GLY B C 1
ATOM 2144 O O . GLY B 1 75 ? 43.743 59.456 -18.883 1.00 20.15 102 GLY B O 1
ATOM 2153 N N . VAL B 1 77 ? 45.878 60.187 -16.428 1.00 21.98 104 VAL B N 1
ATOM 2154 C CA . VAL B 1 77 ? 45.476 61.060 -15.349 1.00 21.99 104 VAL B CA 1
ATOM 2155 C C . VAL B 1 77 ? 44.005 61.400 -15.492 1.00 22.06 104 VAL B C 1
ATOM 2156 O O . VAL B 1 77 ? 43.255 61.282 -14.524 1.00 23.22 104 VAL B O 1
ATOM 2160 N N . ASP B 1 78 ? 43.568 61.773 -16.690 1.00 21.97 105 ASP B N 1
ATOM 2161 C CA . ASP B 1 78 ? 42.141 62.038 -16.911 1.00 22.34 105 ASP B CA 1
ATOM 2162 C C . ASP B 1 78 ? 41.264 60.818 -16.634 1.00 22.52 105 ASP B C 1
ATOM 2163 O O . ASP B 1 78 ? 40.170 60.947 -16.065 1.00 22.85 105 ASP B O 1
ATOM 2168 N N . ILE B 1 79 ? 41.721 59.634 -17.043 1.00 22.30 106 ILE B N 1
ATOM 2169 C CA . ILE B 1 79 ? 40.939 58.421 -16.766 1.00 21.67 106 ILE B CA 1
ATOM 2170 C C . ILE B 1 79 ? 40.782 58.161 -15.279 1.00 21.93 106 ILE B C 1
ATOM 2171 O O . ILE B 1 79 ? 39.665 57.899 -14.813 1.00 21.95 106 ILE B O 1
ATOM 2176 N N . ALA B 1 80 ? 41.880 58.239 -14.527 1.00 21.80 107 ALA B N 1
ATOM 2177 C CA . ALA B 1 80 ? 41.803 57.998 -13.074 1.00 22.22 107 ALA B CA 1
ATOM 2178 C C . ALA B 1 80 ? 40.857 58.982 -12.345 1.00 22.05 107 ALA B C 1
ATOM 2179 O O . ALA B 1 80 ? 40.114 58.612 -11.432 1.00 20.19 107 ALA B O 1
ATOM 2181 N N . GLU B 1 81 ? 40.959 60.253 -12.724 1.00 22.68 108 GLU B N 1
ATOM 2182 C CA . GLU B 1 81 ? 40.164 61.311 -12.112 1.00 23.29 108 GLU B CA 1
ATOM 2183 C C . GLU B 1 81 ? 38.686 61.203 -12.526 1.00 22.79 108 GLU B C 1
ATOM 2184 O O . GLU B 1 81 ? 37.796 61.331 -11.687 1.00 22.89 108 GLU B O 1
ATOM 2190 N N . ALA B 1 82 ? 38.423 60.924 -13.808 1.00 22.20 109 ALA B N 1
ATOM 2191 C CA . ALA B 1 82 ? 37.055 60.675 -14.247 1.00 21.83 109 ALA B CA 1
ATOM 2192 C C . ALA B 1 82 ? 36.480 59.497 -13.512 1.00 22.30 109 ALA B C 1
ATOM 2193 O O . ALA B 1 82 ? 35.285 59.473 -13.238 1.00 22.20 109 ALA B O 1
ATOM 2195 N N . ALA B 1 83 ? 37.314 58.502 -13.193 1.00 23.30 110 ALA B N 1
ATOM 2196 C CA . ALA B 1 83 ? 36.777 57.266 -12.584 1.00 23.83 110 ALA B CA 1
ATOM 2197 C C . ALA B 1 83 ? 36.496 57.538 -11.103 1.00 24.70 110 ALA B C 1
ATOM 2198 O O . ALA B 1 83 ? 35.479 57.114 -10.558 1.00 25.39 110 ALA B O 1
ATOM 2200 N N . ARG B 1 84 ? 37.386 58.287 -10.468 1.00 25.05 111 ARG B N 1
ATOM 2201 C CA . ARG B 1 84 ? 37.116 58.738 -9.108 1.00 25.20 111 ARG B CA 1
ATOM 2202 C C . ARG B 1 84 ? 35.762 59.466 -9.016 1.00 24.65 111 ARG B C 1
ATOM 2203 O O . ARG B 1 84 ? 34.974 59.188 -8.098 1.00 23.43 111 ARG B O 1
ATOM 2211 N N . ASN B 1 85 ? 35.522 60.400 -9.947 1.00 24.19 112 ASN B N 1
ATOM 2212 C CA . ASN B 1 85 ? 34.232 61.108 -10.048 1.00 24.52 112 ASN B CA 1
ATOM 2213 C C . ASN B 1 85 ? 33.041 60.203 -10.270 1.00 24.59 112 ASN B C 1
ATOM 2214 O O . ASN B 1 85 ? 32.032 60.363 -9.607 1.00 25.36 112 ASN B O 1
ATOM 2219 N N . ARG B 1 86 ? 33.160 59.221 -11.164 1.00 24.57 113 ARG B N 1
ATOM 2220 C CA . ARG B 1 86 ? 32.062 58.261 -11.383 1.00 25.15 113 ARG B CA 1
ATOM 2221 C C . ARG B 1 86 ? 31.798 57.474 -10.123 1.00 24.58 113 ARG B C 1
ATOM 2222 O O . ARG B 1 86 ? 30.652 57.219 -9.789 1.00 24.64 113 ARG B O 1
ATOM 2230 N N . LEU B 1 87 ? 32.867 57.082 -9.436 1.00 23.69 114 LEU B N 1
ATOM 2231 C CA . LEU B 1 87 ? 32.730 56.400 -8.143 1.00 24.28 114 LEU B CA 1
ATOM 2232 C C . LEU B 1 87 ? 31.939 57.272 -7.181 1.00 23.87 114 LEU B C 1
ATOM 2233 O O . LEU B 1 87 ? 31.023 56.777 -6.529 1.00 24.19 114 LEU B O 1
ATOM 2238 N N . ARG B 1 88 ? 32.253 58.567 -7.133 1.00 23.18 115 ARG B N 1
ATOM 2239 C CA . ARG B 1 88 ? 31.555 59.473 -6.201 1.00 24.04 115 ARG B CA 1
ATOM 2240 C C . ARG B 1 88 ? 30.062 59.613 -6.560 1.00 23.51 115 ARG B C 1
ATOM 2241 O O . ARG B 1 88 ? 29.240 59.883 -5.677 1.00 22.89 115 ARG B O 1
ATOM 2249 N N . ARG B 1 89 ? 29.709 59.441 -7.835 1.00 23.08 116 ARG B N 1
ATOM 2250 C CA . ARG B 1 89 ? 28.295 59.645 -8.228 1.00 23.56 116 ARG B CA 1
ATOM 2251 C C . ARG B 1 89 ? 27.534 58.333 -8.212 1.00 23.99 116 ARG B C 1
ATOM 2252 O O . ARG B 1 89 ? 26.398 58.220 -8.642 1.00 23.67 116 ARG B O 1
ATOM 2260 N N . THR B 1 90 ? 28.204 57.327 -7.708 1.00 24.85 117 THR B N 1
ATOM 2261 C CA . THR B 1 90 ? 27.599 56.036 -7.525 1.00 26.77 117 THR B CA 1
ATOM 2262 C C . THR B 1 90 ? 26.449 56.107 -6.464 1.00 27.43 117 THR B C 1
ATOM 2263 O O . THR B 1 90 ? 26.362 57.088 -5.726 1.00 26.74 117 THR B O 1
ATOM 2267 N N . ASP B 1 91 ? 25.551 55.120 -6.415 1.00 27.88 118 ASP B N 1
ATOM 2268 C CA . ASP B 1 91 ? 24.582 55.054 -5.308 1.00 29.41 118 ASP B CA 1
ATOM 2269 C C . ASP B 1 91 ? 24.676 53.725 -4.538 1.00 29.34 118 ASP B C 1
ATOM 2270 O O . ASP B 1 91 ? 25.536 52.909 -4.863 1.00 29.57 118 ASP B O 1
ATOM 2275 N N . PHE B 1 92 ? 23.836 53.501 -3.522 1.00 29.25 119 PHE B N 1
ATOM 2276 C CA . PHE B 1 92 ? 23.945 52.267 -2.699 1.00 29.34 119 PHE B CA 1
ATOM 2277 C C . PHE B 1 92 ? 23.787 50.957 -3.511 1.00 29.91 119 PHE B C 1
ATOM 2278 O O . PHE B 1 92 ? 24.381 49.929 -3.164 1.00 30.04 119 PHE B O 1
ATOM 2286 N N . ARG B 1 93 ? 23.016 51.015 -4.593 1.00 30.23 120 ARG B N 1
ATOM 2287 C CA . ARG B 1 93 ? 22.859 49.868 -5.481 1.00 31.37 120 ARG B CA 1
ATOM 2288 C C . ARG B 1 93 ? 24.186 49.344 -6.078 1.00 30.76 120 ARG B C 1
ATOM 2289 O O . ARG B 1 93 ? 24.364 48.133 -6.194 1.00 31.33 120 ARG B O 1
ATOM 2297 N N . ASP B 1 94 ? 25.078 50.250 -6.465 1.00 29.53 121 ASP B N 1
ATOM 2298 C CA . ASP B 1 94 ? 26.424 49.891 -6.854 1.00 29.48 121 ASP B CA 1
ATOM 2299 C C . ASP B 1 94 ? 27.156 49.086 -5.760 1.00 28.86 121 ASP B C 1
ATOM 2300 O O . ASP B 1 94 ? 27.861 48.087 -6.051 1.00 28.40 121 ASP B O 1
ATOM 2305 N N . SER B 1 95 ? 27.003 49.534 -4.514 1.00 28.29 122 SER B N 1
ATOM 2306 C CA . SER B 1 95 ? 27.541 48.797 -3.349 1.00 27.87 122 SER B CA 1
ATOM 2307 C C . SER B 1 95 ? 26.951 47.382 -3.239 1.00 27.73 122 SER B C 1
ATOM 2308 O O . SER B 1 95 ? 27.686 46.424 -3.031 1.00 27.92 122 SER B O 1
ATOM 2311 N N . LEU B 1 96 ? 25.629 47.284 -3.354 1.00 27.33 123 LEU B N 1
ATOM 2312 C CA . LEU B 1 96 ? 24.915 46.002 -3.310 1.00 28.24 123 LEU B CA 1
ATOM 2313 C C . LEU B 1 96 ? 25.413 44.998 -4.381 1.00 28.86 123 LEU B C 1
ATOM 2314 O O . LEU B 1 96 ? 25.696 43.804 -4.084 1.00 28.39 123 LEU B O 1
ATOM 2319 N N . SER B 1 97 ? 25.553 45.503 -5.607 1.00 28.30 124 SER B N 1
ATOM 2320 C CA . SER B 1 97 ? 26.060 44.722 -6.718 1.00 29.02 124 SER B CA 1
ATOM 2321 C C . SER B 1 97 ? 27.475 44.197 -6.481 1.00 29.25 124 SER B C 1
ATOM 2322 O O . SER B 1 97 ? 27.753 43.035 -6.787 1.00 29.68 124 SER B O 1
ATOM 2325 N N . VAL B 1 98 ? 28.352 45.052 -5.938 1.00 29.30 125 VAL B N 1
ATOM 2326 C CA . VAL B 1 98 ? 29.749 44.677 -5.600 1.00 28.76 125 VAL B CA 1
ATOM 2327 C C . VAL B 1 98 ? 29.786 43.649 -4.467 1.00 29.66 125 VAL B C 1
ATOM 2328 O O . VAL B 1 98 ? 30.648 42.743 -4.450 1.00 29.49 125 VAL B O 1
ATOM 2332 N N . LEU B 1 99 ? 28.843 43.768 -3.525 1.00 30.95 126 LEU B N 1
ATOM 2333 C CA . LEU B 1 99 ? 28.762 42.806 -2.409 1.00 31.40 126 LEU B CA 1
ATOM 2334 C C . LEU B 1 99 ? 28.318 41.436 -2.938 1.00 31.43 126 LEU B C 1
ATOM 2335 O O . LEU B 1 99 ? 28.932 40.404 -2.605 1.00 31.26 126 LEU B O 1
ATOM 2340 N N . GLU B 1 100 ? 27.296 41.431 -3.787 1.00 31.61 127 GLU B N 1
ATOM 2341 C CA . GLU B 1 100 ? 26.877 40.192 -4.455 1.00 33.08 127 GLU B CA 1
ATOM 2342 C C . GLU B 1 100 ? 28.029 39.597 -5.282 1.00 32.88 127 GLU B C 1
ATOM 2343 O O . GLU B 1 100 ? 28.280 38.403 -5.207 1.00 32.76 127 GLU B O 1
ATOM 2349 N N . ALA B 1 101 ? 28.741 40.452 -6.027 1.00 32.74 128 ALA B N 1
ATOM 2350 C CA . ALA B 1 101 ? 29.865 40.030 -6.834 1.00 32.49 128 ALA B CA 1
ATOM 2351 C C . ALA B 1 101 ? 30.928 39.393 -5.971 1.00 32.59 128 ALA B C 1
ATOM 2352 O O . ALA B 1 101 ? 31.579 38.436 -6.380 1.00 32.43 128 ALA B O 1
ATOM 2354 N N . PHE B 1 102 ? 31.088 39.917 -4.772 1.00 32.29 129 PHE B N 1
ATOM 2355 C CA . PHE B 1 102 ? 32.088 39.423 -3.868 1.00 33.22 129 PHE B CA 1
ATOM 2356 C C . PHE B 1 102 ? 31.674 38.078 -3.280 1.00 33.75 129 PHE B C 1
ATOM 2357 O O . PHE B 1 102 ? 32.485 37.167 -3.182 1.00 33.25 129 PHE B O 1
ATOM 2365 N N . ARG B 1 103 ? 30.408 37.976 -2.886 1.00 34.57 130 ARG B N 1
ATOM 2366 C CA . ARG B 1 103 ? 29.887 36.754 -2.319 1.00 35.60 130 ARG B CA 1
ATOM 2367 C C . ARG B 1 103 ? 29.975 35.685 -3.395 1.00 36.78 130 ARG B C 1
ATOM 2368 O O . ARG B 1 103 ? 30.521 34.606 -3.152 1.00 37.28 130 ARG B O 1
ATOM 2370 N N . LEU B 1 104 ? 29.505 35.996 -4.603 1.00 37.76 131 LEU B N 1
ATOM 2371 C CA . LEU B 1 104 ? 29.613 35.051 -5.713 1.00 39.13 131 LEU B CA 1
ATOM 2372 C C . LEU B 1 104 ? 31.045 34.610 -5.911 1.00 40.06 131 LEU B C 1
ATOM 2373 O O . LEU B 1 104 ? 31.300 33.599 -6.543 1.00 40.75 131 LEU B O 1
ATOM 2378 N N . SER B 1 105 ? 31.981 35.365 -5.353 1.00 40.91 132 SER B N 1
ATOM 2379 C CA . SER B 1 105 ? 33.386 35.220 -5.720 1.00 41.02 132 SER B CA 1
ATOM 2380 C C . SER B 1 105 ? 34.276 34.578 -4.627 1.00 40.99 132 SER B C 1
ATOM 2381 O O . SER B 1 105 ? 35.396 34.153 -4.912 1.00 40.51 132 SER B O 1
ATOM 2384 N N . ASN B 1 106 ? 33.772 34.511 -3.394 1.00 41.14 133 ASN B N 1
ATOM 2385 C CA . ASN B 1 106 ? 34.532 33.972 -2.270 1.00 41.30 133 ASN B CA 1
ATOM 2386 C C . ASN B 1 106 ? 33.833 32.755 -1.686 1.00 41.73 133 ASN B C 1
ATOM 2387 O O . ASN B 1 106 ? 34.471 31.877 -1.087 1.00 42.67 133 ASN B O 1
ATOM 2389 N N . LEU B 1 117 ? 23.525 36.030 6.798 1.00 69.87 144 LEU B N 1
ATOM 2390 C CA . LEU B 1 117 ? 23.295 36.722 8.075 1.00 69.98 144 LEU B CA 1
ATOM 2391 C C . LEU B 1 117 ? 24.183 37.956 8.271 1.00 69.77 144 LEU B C 1
ATOM 2392 O O . LEU B 1 117 ? 23.670 39.045 8.519 1.00 70.08 144 LEU B O 1
ATOM 2394 N N . LYS B 1 118 ? 25.504 37.791 8.173 1.00 69.46 145 LYS B N 1
ATOM 2395 C CA . LYS B 1 118 ? 26.418 38.936 8.272 1.00 68.88 145 LYS B CA 1
ATOM 2396 C C . LYS B 1 118 ? 26.412 39.768 6.991 1.00 67.86 145 LYS B C 1
ATOM 2397 O O . LYS B 1 118 ? 26.488 40.988 7.063 1.00 68.05 145 LYS B O 1
ATOM 2403 N N . ASP B 1 119 ? 26.360 39.095 5.831 1.00 66.41 146 ASP B N 1
ATOM 2404 C CA . ASP B 1 119 ? 26.307 39.771 4.530 1.00 64.18 146 ASP B CA 1
ATOM 2405 C C . ASP B 1 119 ? 24.916 40.384 4.371 1.00 61.64 146 ASP B C 1
ATOM 2406 O O . ASP B 1 119 ? 24.784 41.506 3.856 1.00 61.60 146 ASP B O 1
ATOM 2411 N N . ARG B 1 120 ? 23.896 39.669 4.855 1.00 58.09 147 ARG B N 1
ATOM 2412 C CA . ARG B 1 120 ? 22.550 40.224 4.929 1.00 55.01 147 ARG B CA 1
ATOM 2413 C C . ARG B 1 120 ? 22.507 41.420 5.886 1.00 52.47 147 ARG B C 1
ATOM 2414 O O . ARG B 1 120 ? 21.756 42.357 5.667 1.00 52.02 147 ARG B O 1
ATOM 2422 N N . LYS B 1 121 ? 23.336 41.405 6.923 1.00 49.47 148 LYS B N 1
ATOM 2423 C CA . LYS B 1 121 ? 23.396 42.540 7.838 1.00 46.86 148 LYS B CA 1
ATOM 2424 C C . LYS B 1 121 ? 24.151 43.750 7.271 1.00 45.20 148 LYS B C 1
ATOM 2425 O O . LYS B 1 121 ? 23.729 44.907 7.469 1.00 44.11 148 LYS B O 1
ATOM 2431 N N . THR B 1 122 ? 25.253 43.491 6.566 1.00 42.94 149 THR B N 1
ATOM 2432 C CA . THR B 1 122 ? 25.963 44.588 5.931 1.00 41.53 149 THR B CA 1
ATOM 2433 C C . THR B 1 122 ? 25.135 45.186 4.785 1.00 39.92 149 THR B C 1
ATOM 2434 O O . THR B 1 122 ? 25.061 46.389 4.653 1.00 39.64 149 THR B O 1
ATOM 2438 N N . GLU B 1 123 ? 24.469 44.348 4.004 1.00 38.88 150 GLU B N 1
ATOM 2439 C CA . GLU B 1 123 ? 23.579 44.825 2.937 1.00 37.94 150 GLU B CA 1
ATOM 2440 C C . GLU B 1 123 ? 22.489 45.724 3.475 1.00 36.60 150 GLU B C 1
ATOM 2441 O O . GLU B 1 123 ? 22.129 46.732 2.850 1.00 35.83 150 GLU B O 1
ATOM 2447 N N . GLU B 1 124 ? 21.941 45.301 4.619 1.00 35.56 151 GLU B N 1
ATOM 2448 C CA . GLU B 1 124 ? 20.935 46.027 5.375 1.00 34.46 151 GLU B CA 1
ATOM 2449 C C . GLU B 1 124 ? 21.381 4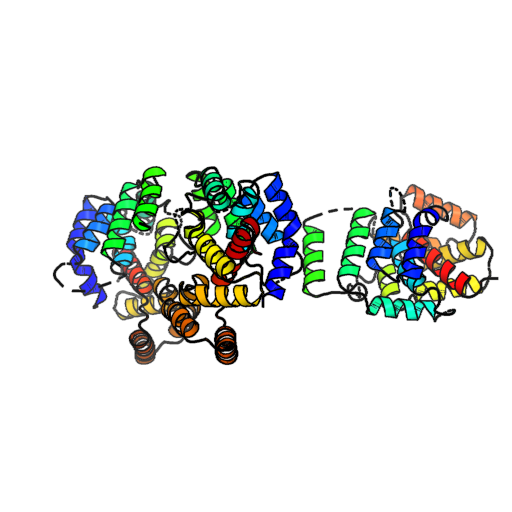7.456 5.671 1.00 33.26 151 GLU B C 1
ATOM 2450 O O . GLU B 1 124 ? 20.667 48.403 5.358 1.00 32.86 151 GLU B O 1
ATOM 2456 N N . GLU B 1 125 ? 22.561 47.615 6.256 1.00 31.96 152 GLU B N 1
ATOM 2457 C CA . GLU B 1 125 ? 23.106 48.959 6.492 1.00 31.40 152 GLU B CA 1
ATOM 2458 C C . GLU B 1 125 ? 23.349 49.781 5.235 1.00 30.45 152 GLU B C 1
ATOM 2459 O O . GLU B 1 125 ? 23.166 50.990 5.248 1.00 29.82 152 GLU B O 1
ATOM 2465 N N . ILE B 1 126 ? 23.740 49.120 4.152 1.00 29.95 153 ILE B N 1
ATOM 2466 C CA . ILE B 1 126 ? 24.108 49.817 2.915 1.00 29.72 153 ILE B CA 1
ATOM 2467 C C . ILE B 1 126 ? 22.874 50.441 2.303 1.00 29.83 153 ILE B C 1
ATOM 2468 O O . ILE B 1 126 ? 22.875 51.613 1.896 1.00 28.65 153 ILE B O 1
ATOM 2473 N N . ALA B 1 127 ? 21.813 49.644 2.303 1.00 30.28 154 ALA B N 1
ATOM 2474 C CA . ALA B 1 127 ? 20.561 50.033 1.758 1.00 31.20 154 ALA B CA 1
ATOM 2475 C C . ALA B 1 127 ? 20.005 51.140 2.624 1.00 31.98 154 ALA B C 1
ATOM 2476 O O . ALA B 1 127 ? 19.540 52.164 2.118 1.00 32.09 154 ALA B O 1
ATOM 2478 N N . GLN B 1 128 ? 20.047 50.932 3.932 1.00 32.16 155 GLN B N 1
ATOM 2479 C CA . GLN B 1 128 ? 19.336 51.827 4.813 1.00 33.01 155 GLN B CA 1
ATOM 2480 C C . GLN B 1 128 ? 20.061 53.162 4.956 1.00 33.09 155 GLN B C 1
ATOM 2481 O O . GLN B 1 128 ? 19.413 54.202 5.027 1.00 33.50 155 GLN B O 1
ATOM 2487 N N . LYS B 1 129 ? 21.394 53.131 4.986 1.00 32.16 156 LYS B N 1
ATOM 2488 C CA . LYS B 1 129 ? 22.176 54.336 5.114 1.00 31.21 156 LYS B CA 1
ATOM 2489 C C . LYS B 1 129 ? 22.511 54.867 3.737 1.00 31.17 156 LYS B C 1
ATOM 2490 O O . LYS B 1 129 ? 23.216 55.863 3.618 1.00 31.17 156 LYS B O 1
ATOM 2496 N N . LYS B 1 130 ? 22.044 54.181 2.693 1.00 30.73 157 LYS B N 1
ATOM 2497 C CA . LYS B 1 130 ? 22.346 54.568 1.313 1.00 29.78 157 LYS B CA 1
ATOM 2498 C C . LYS B 1 130 ? 23.863 54.837 1.150 1.00 29.31 157 LYS B C 1
ATOM 2499 O O . LYS B 1 130 ? 24.297 55.937 0.829 1.00 29.32 157 LYS B O 1
ATOM 2501 N N . ILE B 1 131 ? 24.661 53.806 1.398 1.00 28.85 158 ILE B N 1
ATOM 2502 C CA . ILE B 1 131 ? 26.099 53.925 1.318 1.00 27.89 158 ILE B CA 1
ATOM 2503 C C . ILE B 1 131 ? 26.539 53.569 -0.111 1.00 27.87 158 ILE B C 1
ATOM 2504 O O . ILE B 1 131 ? 26.455 52.399 -0.539 1.00 27.93 158 ILE B O 1
ATOM 2509 N N . ASN B 1 132 ? 27.036 54.570 -0.833 1.00 25.59 159 ASN B N 1
ATOM 2510 C CA . ASN B 1 132 ? 27.520 54.308 -2.159 1.00 25.16 159 ASN B CA 1
ATOM 2511 C C . ASN B 1 132 ? 28.883 53.671 -2.138 1.00 23.70 159 ASN B C 1
ATOM 2512 O O . ASN B 1 132 ? 29.461 53.428 -1.075 1.00 23.08 159 ASN B O 1
ATOM 2517 N N . LEU B 1 133 ? 29.389 53.400 -3.321 1.00 22.32 160 LEU B N 1
ATOM 2518 C CA . LEU B 1 133 ? 30.546 52.539 -3.441 1.00 22.14 160 LEU B CA 1
ATOM 2519 C C . LEU B 1 133 ? 31.778 53.231 -2.900 1.00 21.99 160 LEU B C 1
ATOM 2520 O O . LEU B 1 133 ? 32.614 52.628 -2.244 1.00 22.78 160 LEU B O 1
ATOM 2525 N N . TYR B 1 134 ? 31.868 54.520 -3.199 1.00 22.44 161 TYR B N 1
ATOM 2526 C CA . TYR B 1 134 ? 32.949 55.370 -2.761 1.00 21.94 161 TYR B CA 1
ATOM 2527 C C . TYR B 1 134 ? 32.919 55.516 -1.247 1.00 21.81 161 TYR B C 1
ATOM 2528 O O . TYR B 1 134 ? 33.939 55.356 -0.592 1.00 22.86 161 TYR B O 1
ATOM 2537 N N . GLU B 1 135 ? 31.745 55.799 -0.683 1.00 22.04 162 GLU B N 1
ATOM 2538 C CA . GLU B 1 135 ? 31.627 55.996 0.772 1.00 22.34 162 GLU B CA 1
ATOM 2539 C C . GLU B 1 135 ? 31.977 54.701 1.536 1.00 22.36 162 GLU B C 1
ATOM 2540 O O . GLU B 1 135 ? 32.534 54.735 2.632 1.00 22.67 162 GLU B O 1
ATOM 2546 N N . TRP B 1 136 ? 31.582 53.570 0.954 1.00 22.74 163 TRP B N 1
ATOM 2547 C CA . TRP B 1 136 ? 31.811 52.250 1.516 1.00 22.79 163 TRP B CA 1
ATOM 2548 C C . TRP B 1 136 ? 33.291 51.946 1.509 1.00 22.16 163 TRP B C 1
ATOM 2549 O O . TRP B 1 136 ? 33.814 51.519 2.510 1.00 21.50 163 TRP B O 1
ATOM 2568 N N . LYS B 1 138 ? 35.530 54.160 1.538 1.00 22.26 165 LYS B N 1
ATOM 2569 C CA . LYS B 1 138 ? 36.148 55.082 2.506 1.00 23.43 165 LYS B CA 1
ATOM 2570 C C . LYS B 1 138 ? 36.213 54.557 3.946 1.00 23.69 165 LYS B C 1
ATOM 2571 O O . LYS B 1 138 ? 36.958 55.082 4.761 1.00 22.92 165 LYS B O 1
ATOM 2585 N N . ALA B 1 140 ? 36.906 51.330 4.675 1.00 25.63 167 ALA B N 1
ATOM 2586 C CA . ALA B 1 140 ? 37.677 50.095 4.644 1.00 25.78 167 ALA B CA 1
ATOM 2587 C C . ALA B 1 140 ? 38.942 50.226 5.506 1.00 25.87 167 ALA B C 1
ATOM 2588 O O . ALA B 1 140 ? 39.395 51.334 5.786 1.00 25.83 167 ALA B O 1
ATOM 2590 N N . PRO B 1 141 ? 39.510 49.092 5.947 1.00 26.30 168 PRO B N 1
ATOM 2591 C CA . PRO B 1 141 ? 40.786 49.151 6.697 1.00 26.63 168 PRO B CA 1
ATOM 2592 C C . PRO B 1 141 ? 41.899 49.807 5.889 1.00 27.11 168 PRO B C 1
ATOM 2593 O O . PRO B 1 141 ? 41.949 49.642 4.673 1.00 28.05 168 PRO B O 1
ATOM 2597 N N . GLU B 1 142 ? 42.755 50.568 6.566 1.00 27.80 169 GLU B N 1
ATOM 2598 C CA . GLU B 1 142 ? 44.057 51.058 6.054 1.00 28.49 169 GLU B CA 1
ATOM 2599 C C . GLU B 1 142 ? 44.714 50.118 5.018 1.00 28.13 169 GLU B C 1
ATOM 2600 O O . GLU B 1 142 ? 45.057 50.537 3.905 1.00 27.67 169 GLU B O 1
ATOM 2606 N N . GLU B 1 143 ? 44.861 48.846 5.389 1.00 28.01 170 GLU B N 1
ATOM 2607 C CA . GLU B 1 143 ? 45.580 47.861 4.583 1.00 27.90 170 GLU B CA 1
ATOM 2608 C C . GLU B 1 143 ? 44.887 47.423 3.292 1.00 26.86 170 GLU B C 1
ATOM 2609 O O . GLU B 1 143 ? 45.467 46.671 2.488 1.00 26.56 170 GLU B O 1
ATOM 2615 N N . ASN B 1 144 ? 43.649 47.870 3.091 1.00 24.81 171 ASN B N 1
ATOM 2616 C CA . ASN B 1 144 ? 42.896 47.444 1.925 1.00 23.65 171 ASN B CA 1
ATOM 2617 C C . ASN B 1 144 ? 43.319 48.299 0.706 1.00 23.45 171 ASN B C 1
ATOM 2618 O O . ASN B 1 144 ? 42.854 49.455 0.529 1.00 22.43 171 ASN B O 1
ATOM 2623 N N . LEU B 1 145 ? 44.216 47.730 -0.110 1.00 22.76 172 LEU B N 1
ATOM 2624 C CA . LEU B 1 145 ? 44.838 48.473 -1.225 1.00 21.99 172 LEU B CA 1
ATOM 2625 C C . LEU B 1 145 ? 43.791 48.900 -2.250 1.00 22.71 172 LEU B C 1
ATOM 2626 O O . LEU B 1 145 ? 43.826 50.024 -2.769 1.00 22.64 172 LEU B O 1
ATOM 2631 N N . ILE B 1 146 ? 42.847 48.007 -2.534 1.00 22.61 173 ILE B N 1
ATOM 2632 C CA . ILE B 1 146 ? 41.922 48.272 -3.628 1.00 22.50 173 ILE B CA 1
ATOM 2633 C C . ILE B 1 146 ? 40.978 49.387 -3.212 1.00 22.87 173 ILE B C 1
ATOM 2634 O O . ILE B 1 146 ? 40.704 50.292 -4.021 1.00 23.22 173 ILE B O 1
ATOM 2639 N N . ALA B 1 147 ? 40.552 49.345 -1.944 1.00 21.69 174 ALA B N 1
ATOM 2640 C CA . ALA B 1 147 ? 39.675 50.382 -1.371 1.00 22.68 174 ALA B CA 1
ATOM 2641 C C . ALA B 1 147 ? 40.324 51.766 -1.460 1.00 22.23 174 ALA B C 1
ATOM 2642 O O . ALA B 1 147 ? 39.706 52.721 -1.929 1.00 21.55 174 ALA B O 1
ATOM 2644 N N . ARG B 1 148 ? 41.577 51.824 -1.023 1.00 22.41 175 ARG B N 1
ATOM 2645 C CA . ARG B 1 148 ? 42.418 53.006 -1.099 1.00 23.97 175 ARG B CA 1
ATOM 2646 C C . ARG B 1 148 ? 42.401 53.654 -2.504 1.00 24.13 175 ARG B C 1
ATOM 2647 O O . ARG B 1 148 ? 42.160 54.856 -2.687 1.00 25.26 175 ARG B O 1
ATOM 2655 N N . GLU B 1 149 ? 42.608 52.803 -3.488 1.00 24.21 176 GLU B N 1
ATOM 2656 C CA . GLU B 1 149 ? 42.721 53.120 -4.894 1.00 23.71 176 GLU B CA 1
ATOM 2657 C C . GLU B 1 149 ? 41.382 53.671 -5.389 1.00 24.20 176 GLU B C 1
ATOM 2658 O O . GLU B 1 149 ? 41.335 54.689 -6.081 1.00 24.96 176 GLU B O 1
ATOM 2664 N N . LEU B 1 150 ? 40.276 53.033 -5.017 1.00 23.66 177 LEU B N 1
ATOM 2665 C CA . LEU B 1 150 ? 38.971 53.551 -5.399 1.00 23.59 177 LEU B CA 1
ATOM 2666 C C . LEU B 1 150 ? 38.659 54.900 -4.773 1.00 24.06 177 LEU B C 1
ATOM 2667 O O . LEU B 1 150 ? 37.812 55.638 -5.268 1.00 24.43 177 LEU B O 1
ATOM 2672 N N . VAL B 1 151 ? 39.348 55.231 -3.688 1.00 23.71 178 VAL B N 1
ATOM 2673 C CA . VAL B 1 151 ? 39.041 56.446 -2.990 1.00 24.52 178 VAL B CA 1
ATOM 2674 C C . VAL B 1 151 ? 40.020 57.585 -3.344 1.00 25.30 178 VAL B C 1
ATOM 2675 O O . VAL B 1 151 ? 39.636 58.755 -3.388 1.00 25.49 178 VAL B O 1
ATOM 2679 N N . ASP B 1 152 ? 41.286 57.261 -3.561 1.00 24.81 179 ASP B N 1
ATOM 2680 C CA . ASP B 1 152 ? 42.253 58.327 -3.666 1.00 24.78 179 ASP B CA 1
ATOM 2681 C C . ASP B 1 152 ? 42.601 58.677 -5.112 1.00 25.13 179 ASP B C 1
ATOM 2682 O O . ASP B 1 152 ? 43.538 59.388 -5.334 1.00 24.76 179 ASP B O 1
ATOM 2687 N N . GLY B 1 153 ? 41.863 58.158 -6.093 1.00 25.42 180 GLY B N 1
ATOM 2688 C CA . GLY B 1 153 ? 42.185 58.480 -7.480 1.00 25.79 180 GLY B CA 1
ATOM 2689 C C . GLY B 1 153 ? 43.174 57.533 -8.144 1.00 26.21 180 GLY B C 1
ATOM 2690 O O . GLY B 1 153 ? 43.882 57.930 -9.079 1.00 27.85 180 GLY B O 1
ATOM 2691 N N . PHE B 1 154 ? 43.237 56.287 -7.681 1.00 25.54 181 PHE B N 1
ATOM 2692 C CA . PHE B 1 154 ? 44.097 55.263 -8.302 1.00 25.72 181 PHE B CA 1
ATOM 2693 C C . PHE B 1 154 ? 45.615 55.626 -8.303 1.00 26.43 181 PHE B C 1
ATOM 2694 O O . PHE B 1 154 ? 46.344 55.377 -9.287 1.00 25.47 181 PHE B O 1
ATOM 2702 N N . LYS B 1 155 ? 46.074 56.198 -7.188 1.00 26.99 182 LYS B N 1
ATOM 2703 C CA . LYS B 1 155 ? 47.454 56.670 -7.076 1.00 28.16 182 LYS B CA 1
ATOM 2704 C C . LYS B 1 155 ? 48.469 55.582 -7.392 1.00 29.16 182 LYS B C 1
ATOM 2705 O O . LYS B 1 155 ? 49.470 55.843 -8.078 1.00 30.44 182 LYS B O 1
ATOM 2711 N N . ILE B 1 156 ? 48.213 54.371 -6.891 1.00 29.20 183 ILE B N 1
ATOM 2712 C CA . ILE B 1 156 ? 49.141 53.275 -7.036 1.00 29.05 183 ILE B CA 1
ATOM 2713 C C . ILE B 1 156 ? 49.158 52.851 -8.484 1.00 29.72 183 ILE B C 1
ATOM 2714 O O . ILE B 1 156 ? 50.247 52.604 -9.030 1.00 30.51 183 ILE B O 1
ATOM 2719 N N . SER B 1 157 ? 47.975 52.748 -9.104 1.00 28.50 184 SER B N 1
ATOM 2720 C CA . SER B 1 157 ? 47.901 52.377 -10.509 1.00 28.89 184 SER B CA 1
ATOM 2721 C C . SER B 1 157 ? 48.588 53.419 -11.391 1.00 29.55 184 SER B C 1
ATOM 2722 O O . SER B 1 157 ? 49.193 53.062 -12.395 1.00 30.03 184 SER B O 1
ATOM 2725 N N . ILE B 1 158 ? 48.486 54.692 -11.008 1.00 29.27 185 ILE B N 1
ATOM 2726 C CA . ILE B 1 158 ? 49.171 55.769 -11.706 1.00 29.58 185 ILE B CA 1
ATOM 2727 C C . ILE B 1 158 ? 50.700 55.577 -11.605 1.00 29.73 185 ILE B C 1
ATOM 2728 O O . ILE B 1 158 ? 51.388 55.510 -12.616 1.00 29.16 185 ILE B O 1
ATOM 2733 N N . GLU B 1 159 ? 51.227 55.477 -10.393 1.00 30.11 186 GLU B N 1
ATOM 2734 C CA . GLU B 1 159 ? 52.642 55.170 -10.222 1.00 30.64 186 GLU B CA 1
ATOM 2735 C C . GLU B 1 159 ? 53.069 53.929 -11.026 1.00 30.17 186 GLU B C 1
ATOM 2736 O O . GLU B 1 159 ? 54.106 53.953 -11.677 1.00 30.37 186 GLU B O 1
ATOM 2742 N N . GLY B 1 160 ? 52.260 52.866 -11.001 1.00 29.76 187 GLY B N 1
ATOM 2743 C CA . GLY B 1 160 ? 52.570 51.620 -11.731 1.00 29.49 187 GLY B CA 1
ATOM 2744 C C . GLY B 1 160 ? 52.733 51.892 -13.221 1.00 29.10 187 GLY B C 1
ATOM 2745 O O . GLY B 1 160 ? 53.707 51.459 -13.850 1.00 29.93 187 GLY B O 1
ATOM 2746 N N . ALA B 1 161 ? 51.786 52.647 -13.768 1.00 27.99 188 ALA B N 1
ATOM 2747 C CA . ALA B 1 161 ? 51.779 53.035 -15.167 1.00 27.67 188 ALA B CA 1
ATOM 2748 C C . ALA B 1 161 ? 53.024 53.845 -15.557 1.00 27.80 188 ALA B C 1
ATOM 2749 O O . ALA B 1 161 ? 53.619 53.611 -16.614 1.00 27.65 188 ALA B O 1
ATOM 2751 N N . LYS B 1 162 ? 53.420 54.769 -14.685 1.00 27.95 189 LYS B N 1
ATOM 2752 C CA . LYS B 1 162 ? 54.640 55.570 -14.879 1.00 28.85 189 LYS B CA 1
ATOM 2753 C C . LYS B 1 162 ? 55.858 54.657 -14.848 1.00 28.73 189 LYS B C 1
ATOM 2754 O O . LYS B 1 162 ? 56.764 54.808 -15.659 1.00 28.61 189 LYS B O 1
ATOM 2760 N N . PHE B 1 163 ? 55.844 53.676 -13.944 1.00 29.26 190 PHE B N 1
ATOM 2761 C CA . PHE B 1 163 ? 56.903 52.668 -13.923 1.00 29.46 190 PHE B CA 1
ATOM 2762 C C . PHE B 1 163 ? 57.024 52.017 -15.297 1.00 29.28 190 PHE B C 1
ATOM 2763 O O . PHE B 1 163 ? 58.121 51.973 -15.872 1.00 28.28 190 PHE B O 1
ATOM 2771 N N . LEU B 1 164 ? 55.882 51.594 -15.843 1.00 29.41 191 LEU B N 1
ATOM 2772 C CA . LEU B 1 164 ? 55.847 50.874 -17.138 1.00 29.68 191 LEU B CA 1
ATOM 2773 C C . LEU B 1 164 ? 56.331 51.735 -18.261 1.00 29.68 191 LEU B C 1
ATOM 2774 O O . LEU B 1 164 ? 57.043 51.270 -19.120 1.00 30.13 191 LEU B O 1
ATOM 2779 N N . LEU B 1 165 ? 55.955 53.000 -18.236 1.00 30.82 192 LEU B N 1
ATOM 2780 C CA . LEU B 1 165 ? 56.215 53.897 -19.347 1.00 31.78 192 LEU B CA 1
ATOM 2781 C C . LEU B 1 165 ? 57.677 54.320 -19.433 1.00 32.74 192 LEU B C 1
ATOM 2782 O O . LEU B 1 165 ? 58.184 54.614 -20.523 1.00 33.23 192 LEU B O 1
ATOM 2787 N N . SER B 1 166 ? 58.373 54.334 -18.307 1.00 33.36 193 SER B N 1
ATOM 2788 C CA . SER B 1 166 ? 59.778 54.700 -18.351 1.00 34.79 193 SER B CA 1
ATOM 2789 C C . SER B 1 166 ? 60.595 53.452 -18.596 1.00 35.24 193 SER B C 1
ATOM 2790 O O . SER B 1 166 ? 61.760 53.527 -18.992 1.00 34.38 193 SER B O 1
ATOM 2793 N N . PHE B 1 167 ? 59.956 52.301 -18.396 1.00 36.78 194 PHE B N 1
ATOM 2794 C CA . PHE B 1 167 ? 60.595 51.017 -18.683 1.00 38.13 194 PHE B CA 1
ATOM 2795 C C . PHE B 1 167 ? 60.498 50.604 -20.162 1.00 38.37 194 PHE B C 1
ATOM 2796 O O . PHE B 1 167 ? 61.410 49.989 -20.672 1.00 38.55 194 PHE B O 1
ATOM 2804 N N . GLY B 1 168 ? 59.420 50.948 -20.858 1.00 39.00 195 GLY B N 1
ATOM 2805 C CA . GLY B 1 168 ? 59.203 50.397 -22.206 1.00 40.11 195 GLY B CA 1
ATOM 2806 C C . GLY B 1 168 ? 58.264 49.193 -22.221 1.00 41.30 195 GLY B C 1
ATOM 2807 O O . GLY B 1 168 ? 58.013 48.581 -21.177 1.00 41.14 195 GLY B O 1
ATOM 2808 N N . ASN B 1 169 ? 57.734 48.867 -23.403 1.00 42.39 196 ASN B N 1
ATOM 2809 C CA . ASN B 1 169 ? 56.645 47.900 -23.535 1.00 43.06 196 ASN B CA 1
ATOM 2810 C C . ASN B 1 169 ? 57.142 46.497 -23.789 1.00 43.06 196 ASN B C 1
ATOM 2811 O O . ASN B 1 169 ? 57.610 46.195 -24.891 1.00 43.52 196 ASN B O 1
ATOM 2816 N N . SER B 1 170 ? 57.030 45.643 -22.771 1.00 42.92 197 SER B N 1
ATOM 2817 C CA . SER B 1 170 ? 57.452 44.237 -22.847 1.00 42.60 197 SER B CA 1
ATOM 2818 C C . SER B 1 170 ? 56.949 43.423 -21.650 1.00 42.56 197 SER B C 1
ATOM 2819 O O . SER B 1 170 ? 56.182 43.932 -20.811 1.00 42.80 197 SER B O 1
ATOM 2822 N N . GLY B 1 171 ? 57.357 42.152 -21.603 1.00 41.80 198 GLY B N 1
ATOM 2823 C CA . GLY B 1 171 ? 57.062 41.258 -20.483 1.00 40.77 198 GLY B CA 1
ATOM 2824 C C . GLY B 1 171 ? 57.956 41.543 -19.285 1.00 40.05 198 GLY B C 1
ATOM 2825 O O . GLY B 1 171 ? 57.492 41.554 -18.138 1.00 40.39 198 GLY B O 1
ATOM 2826 N N . LYS B 1 172 ? 59.244 41.772 -19.549 1.00 38.96 199 LYS B N 1
ATOM 2827 C CA . LYS B 1 172 ? 60.184 42.192 -18.513 1.00 37.77 199 LYS B CA 1
ATOM 2828 C C . LYS B 1 172 ? 59.654 43.417 -17.772 1.00 36.95 199 LYS B C 1
ATOM 2829 O O . LYS B 1 172 ? 59.758 43.500 -16.556 1.00 37.34 199 LYS B O 1
ATOM 2831 N N . ALA B 1 173 ? 59.061 44.358 -18.501 1.00 35.78 200 ALA B N 1
ATOM 2832 C CA . ALA B 1 173 ? 58.437 45.509 -17.875 1.00 34.29 200 ALA B CA 1
ATOM 2833 C C . ALA B 1 173 ? 57.368 45.063 -16.862 1.00 33.52 200 ALA B C 1
ATOM 2834 O O . ALA B 1 173 ? 57.379 45.493 -15.714 1.00 32.90 200 ALA B O 1
ATOM 2836 N N . VAL B 1 174 ? 56.461 44.196 -17.301 1.00 32.94 201 VAL B N 1
ATOM 2837 C CA . VAL B 1 174 ? 55.323 43.766 -16.481 1.00 32.87 201 VAL B CA 1
ATOM 2838 C C . VAL B 1 174 ? 55.818 42.952 -15.298 1.00 33.19 201 VAL B C 1
ATOM 2839 O O . VAL B 1 174 ? 55.390 43.157 -14.173 1.00 32.18 201 VAL B O 1
ATOM 2843 N N . VAL B 1 175 ? 56.765 42.052 -15.568 1.00 33.63 202 VAL B N 1
ATOM 2844 C CA . VAL B 1 175 ? 57.387 41.246 -14.522 1.00 34.35 202 VAL B CA 1
ATOM 2845 C C . VAL B 1 175 ? 58.063 42.132 -13.457 1.00 34.23 202 VAL B C 1
ATOM 2846 O O . VAL B 1 175 ? 57.967 41.869 -12.250 1.00 35.14 202 VAL B O 1
ATOM 2850 N N . GLU B 1 176 ? 58.689 43.208 -13.917 1.00 33.75 203 GLU B N 1
ATOM 2851 C CA . GLU B 1 176 ? 59.365 44.160 -13.042 1.00 33.28 203 GLU B CA 1
ATOM 2852 C C . GLU B 1 176 ? 58.406 44.947 -12.199 1.00 32.13 203 GLU B C 1
ATOM 2853 O O . GLU B 1 176 ? 58.622 45.083 -10.999 1.00 31.67 203 GLU B O 1
ATOM 2859 N N . LEU B 1 177 ? 57.342 45.463 -12.814 1.00 31.34 204 LEU B N 1
ATOM 2860 C CA . LEU B 1 177 ? 56.303 46.131 -12.052 1.00 31.24 204 LEU B CA 1
ATOM 2861 C C . LEU B 1 177 ? 55.752 45.216 -10.955 1.00 31.14 204 LEU B C 1
ATOM 2862 O O . LEU B 1 177 ? 55.489 45.649 -9.821 1.00 31.37 204 LEU B O 1
ATOM 2867 N N . TYR B 1 178 ? 55.591 43.947 -11.285 1.00 31.07 205 TYR B N 1
ATOM 2868 C CA . TYR B 1 178 ? 54.960 43.043 -10.353 1.00 31.68 205 TYR B CA 1
ATOM 2869 C C . TYR B 1 178 ? 55.786 42.961 -9.063 1.00 31.70 205 TYR B C 1
ATOM 2870 O O . TYR B 1 178 ? 55.260 43.179 -7.976 1.00 31.63 205 TYR B O 1
ATOM 2879 N N . TYR B 1 179 ? 57.082 42.685 -9.199 1.00 31.80 206 TYR B N 1
ATOM 2880 C CA . TYR B 1 179 ? 57.964 42.542 -8.039 1.00 31.78 206 TYR B CA 1
ATOM 2881 C C . TYR B 1 179 ? 58.180 43.845 -7.294 1.00 31.80 206 TYR B C 1
ATOM 2882 O O . TYR B 1 179 ? 58.217 43.876 -6.061 1.00 31.20 206 TYR B O 1
ATOM 2891 N N . HIS B 1 180 ? 58.295 44.923 -8.054 1.00 32.40 207 HIS B N 1
ATOM 2892 C CA . HIS B 1 180 ? 58.282 46.274 -7.493 1.00 33.63 207 HIS B CA 1
ATOM 2893 C C . HIS B 1 180 ? 57.119 46.478 -6.518 1.00 32.45 207 HIS B C 1
ATOM 2894 O O . HIS B 1 180 ? 57.338 46.825 -5.347 1.00 32.24 207 HIS B O 1
ATOM 2901 N N . LEU B 1 181 ? 55.896 46.255 -7.006 1.00 31.75 208 LEU B N 1
ATOM 2902 C CA . LEU B 1 181 ? 54.690 46.316 -6.161 1.00 31.37 208 LEU B CA 1
ATOM 2903 C C . LEU B 1 181 ? 54.711 45.278 -5.061 1.00 30.40 208 LEU B C 1
ATOM 2904 O O . LEU B 1 181 ? 54.488 45.607 -3.901 1.00 30.44 208 LEU B O 1
ATOM 2909 N N . LEU B 1 182 ? 55.058 44.045 -5.405 1.00 29.47 209 LEU B N 1
ATOM 2910 C CA . LEU B 1 182 ? 55.219 43.021 -4.394 1.00 29.20 209 LEU B CA 1
ATOM 2911 C C . LEU B 1 182 ? 56.146 43.484 -3.244 1.00 30.19 209 LEU B C 1
ATOM 2912 O O . LEU B 1 182 ? 55.919 43.141 -2.087 1.00 29.92 209 LEU B O 1
ATOM 2917 N N . SER B 1 183 ? 57.189 44.263 -3.554 1.00 30.59 210 SER B N 1
ATOM 2918 C CA . SER B 1 183 ? 58.158 44.666 -2.532 1.00 30.85 210 SER B CA 1
ATOM 2919 C C . SER B 1 183 ? 57.658 45.832 -1.683 1.00 31.05 210 SER B C 1
ATOM 2920 O O . SER B 1 183 ? 58.179 46.112 -0.588 1.00 31.58 210 SER B O 1
ATOM 2923 N N . LYS B 1 184 ? 56.655 46.515 -2.202 1.00 31.21 211 LYS B N 1
ATOM 2924 C CA . LYS B 1 184 ? 56.241 47.786 -1.652 1.00 31.43 211 LYS B CA 1
ATOM 2925 C C . LYS B 1 184 ? 54.996 47.673 -0.775 1.00 31.23 211 LYS B C 1
ATOM 2926 O O . LYS B 1 184 ? 54.908 48.314 0.263 1.00 31.12 211 LYS B O 1
ATOM 2932 N N . PHE B 1 185 ? 54.034 46.864 -1.200 1.00 30.28 212 PHE B N 1
ATOM 2933 C CA . PHE B 1 185 ? 52.752 46.789 -0.522 1.00 29.49 212 PHE B CA 1
ATOM 2934 C C . PHE B 1 185 ? 52.501 45.384 0.009 1.00 29.59 212 PHE B C 1
ATOM 2935 O O . PHE B 1 185 ? 52.425 44.410 -0.785 1.00 29.81 212 PHE B O 1
ATOM 2943 N N . PRO B 1 186 ? 52.362 45.258 1.346 1.00 28.74 213 PRO B N 1
ATOM 2944 C CA . PRO B 1 186 ? 51.881 43.996 1.891 1.00 29.05 213 PRO B CA 1
ATOM 2945 C C . PRO B 1 186 ? 50.491 43.655 1.283 1.00 29.24 213 PRO B C 1
ATOM 2946 O O . PRO B 1 186 ? 49.637 44.539 1.158 1.00 29.15 213 PRO B O 1
ATOM 2950 N N . ASP B 1 187 ? 50.284 42.409 0.869 1.00 29.48 214 ASP B N 1
ATOM 2951 C CA . ASP B 1 187 ? 49.054 42.075 0.145 1.00 30.08 214 ASP B CA 1
ATOM 2952 C C . ASP B 1 187 ? 47.985 41.680 1.116 1.00 29.91 214 ASP B C 1
ATOM 2953 O O . ASP B 1 187 ? 48.152 40.696 1.816 1.00 29.92 214 ASP B O 1
ATOM 2958 N N . PRO B 1 188 ? 46.858 42.417 1.120 1.00 30.60 215 PRO B N 1
ATOM 2959 C CA . PRO B 1 188 ? 45.762 42.150 2.085 1.00 30.63 215 PRO B CA 1
ATOM 2960 C C . PRO B 1 188 ? 45.182 40.737 2.013 1.00 31.24 215 PRO B C 1
ATOM 2961 O O . PRO B 1 188 ? 44.826 40.181 3.053 1.00 31.83 215 PRO B O 1
ATOM 2965 N N . LEU B 1 189 ? 45.117 40.134 0.828 1.00 31.63 216 LEU B N 1
ATOM 2966 C CA . LEU B 1 189 ? 44.750 38.700 0.747 1.00 32.17 216 LEU B CA 1
ATOM 2967 C C . LEU B 1 189 ? 45.741 37.823 1.503 1.00 32.63 216 LEU B C 1
ATOM 2968 O O . LEU B 1 189 ? 45.346 36.905 2.213 1.00 34.02 216 LEU B O 1
ATOM 2973 N N . VAL B 1 190 ? 47.033 38.075 1.350 1.00 32.31 217 VAL B N 1
ATOM 2974 C CA . VAL B 1 190 ? 48.003 37.338 2.139 1.00 32.02 217 VAL B CA 1
ATOM 2975 C C . VAL B 1 190 ? 47.827 37.645 3.651 1.00 32.58 217 VAL B C 1
ATOM 2976 O O . VAL B 1 190 ? 47.750 36.743 4.470 1.00 31.71 217 VAL B O 1
ATOM 2980 N N . ILE B 1 191 ? 47.720 38.919 4.019 1.00 33.73 218 ILE B N 1
ATOM 2981 C CA . ILE B 1 191 ? 47.452 39.252 5.429 1.00 34.19 218 ILE B CA 1
ATOM 2982 C C . ILE B 1 191 ? 46.330 38.363 5.975 1.00 35.14 218 ILE B C 1
ATOM 2983 O O . ILE B 1 191 ? 46.555 37.616 6.916 1.00 36.33 218 ILE B O 1
ATOM 2988 N N . ALA B 1 192 ? 45.147 38.412 5.354 1.00 35.59 219 ALA B N 1
ATOM 2989 C CA . ALA B 1 192 ? 43.950 37.727 5.854 1.00 35.73 219 ALA B CA 1
ATOM 2990 C C . ALA B 1 192 ? 44.092 36.209 6.008 1.00 36.31 219 ALA B C 1
ATOM 2991 O O . ALA B 1 192 ? 43.420 35.603 6.841 1.00 36.67 219 ALA B O 1
ATOM 2993 N N . LYS B 1 193 ? 44.973 35.605 5.221 1.00 36.69 220 LYS B N 1
ATOM 2994 C CA . LYS B 1 193 ? 45.141 34.162 5.232 1.00 37.21 220 LYS B CA 1
ATOM 2995 C C . LYS B 1 193 ? 46.286 33.741 6.150 1.00 37.33 220 LYS B C 1
ATOM 2996 O O . LYS B 1 193 ? 46.103 32.886 7.022 1.00 36.73 220 LYS B O 1
ATOM 3010 N N . GLY B 1 195 ? 48.309 36.108 7.782 1.00 36.44 222 GLY B N 1
ATOM 3011 C CA . GLY B 1 195 ? 48.541 37.109 8.811 1.00 36.65 222 GLY B CA 1
ATOM 3012 C C . GLY B 1 195 ? 49.600 38.144 8.488 1.00 36.61 222 GLY B C 1
ATOM 3013 O O . GLY B 1 195 ? 50.486 37.930 7.660 1.00 36.70 222 GLY B O 1
ATOM 3014 N N . ARG B 1 196 ? 49.503 39.257 9.194 1.00 36.80 223 ARG B N 1
ATOM 3015 C CA . ARG B 1 196 ? 50.329 40.445 9.008 1.00 37.00 223 ARG B CA 1
ATOM 3016 C C . ARG B 1 196 ? 51.833 40.166 8.873 1.00 36.92 223 ARG B C 1
ATOM 3017 O O . ARG B 1 196 ? 52.538 40.851 8.137 1.00 36.96 223 ARG B O 1
ATOM 3025 N N . GLU B 1 197 ? 52.304 39.150 9.585 1.00 37.00 224 GLU B N 1
ATOM 3026 C CA . GLU B 1 197 ? 53.726 38.829 9.685 1.00 36.84 224 GLU B CA 1
ATOM 3027 C C . GLU B 1 197 ? 54.280 38.247 8.378 1.00 36.76 224 GLU B C 1
ATOM 3028 O O . GLU B 1 197 ? 55.262 38.747 7.828 1.00 36.56 224 GLU B O 1
ATOM 3034 N N . TYR B 1 198 ? 53.639 37.180 7.910 1.00 36.71 225 TYR B N 1
ATOM 3035 C CA . TYR B 1 198 ? 53.981 36.514 6.666 1.00 36.56 225 TYR B CA 1
ATOM 3036 C C . TYR B 1 198 ? 53.941 37.496 5.479 1.00 36.67 225 TYR B C 1
ATOM 3037 O O . TYR B 1 198 ? 54.881 37.572 4.702 1.00 37.15 225 TYR B O 1
ATOM 3046 N N . ALA B 1 199 ? 52.854 38.253 5.367 1.00 36.96 226 ALA B N 1
ATOM 3047 C CA . ALA B 1 199 ? 52.681 39.271 4.335 1.00 37.36 226 ALA B CA 1
ATOM 3048 C C . ALA B 1 199 ? 53.780 40.337 4.353 1.00 37.83 226 ALA B C 1
ATOM 3049 O O . ALA B 1 199 ? 54.309 40.712 3.317 1.00 37.83 226 ALA B O 1
ATOM 3051 N N . GLU B 1 200 ? 54.121 40.825 5.535 1.00 39.19 227 GLU B N 1
ATOM 3052 C CA . GLU B 1 200 ? 55.185 41.813 5.674 1.00 40.12 227 GLU B CA 1
ATOM 3053 C C . GLU B 1 200 ? 56.477 41.194 5.170 1.00 40.37 227 GLU B C 1
ATOM 3054 O O . GLU B 1 200 ? 57.289 41.876 4.539 1.00 40.58 227 GLU B O 1
ATOM 3060 N N . LYS B 1 201 ? 56.628 39.887 5.404 1.00 40.54 228 LYS B N 1
ATOM 3061 C CA . LYS B 1 201 ? 57.813 39.141 4.966 1.00 41.05 228 LYS B CA 1
ATOM 3062 C C . LYS B 1 201 ? 57.915 38.994 3.442 1.00 41.06 228 LYS B C 1
ATOM 3063 O O . LYS B 1 201 ? 59.020 39.040 2.892 1.00 41.46 228 LYS B O 1
ATOM 3069 N N . ILE B 1 202 ? 56.775 38.795 2.777 1.00 40.53 229 ILE B N 1
ATOM 3070 C CA . ILE B 1 202 ? 56.718 38.781 1.314 1.00 40.21 229 ILE B CA 1
ATOM 3071 C C . ILE B 1 202 ? 57.415 40.016 0.754 1.00 40.20 229 ILE B C 1
ATOM 3072 O O . ILE B 1 202 ? 58.307 39.893 -0.068 1.00 39.52 229 ILE B O 1
ATOM 3077 N N . THR B 1 203 ? 57.017 41.200 1.211 1.00 40.79 230 THR B N 1
ATOM 3078 C CA . THR B 1 203 ? 57.576 42.432 0.652 1.00 41.28 230 THR B CA 1
ATOM 3079 C C . THR B 1 203 ? 59.080 42.362 0.763 1.00 41.89 230 THR B C 1
ATOM 3080 O O . THR B 1 203 ? 59.804 42.521 -0.218 1.00 41.64 230 THR B O 1
ATOM 3084 N N . GLU B 1 204 ? 59.548 42.072 1.967 1.00 43.10 231 GLU B N 1
ATOM 3085 C CA . GLU B 1 204 ? 60.970 42.003 2.204 1.00 43.89 231 GLU B CA 1
ATOM 3086 C C . GLU B 1 204 ? 61.595 40.905 1.369 1.00 44.28 231 GLU B C 1
ATOM 3087 O O . GLU B 1 204 ? 62.684 41.094 0.817 1.00 44.46 231 GLU B O 1
ATOM 3093 N N . TRP B 1 205 ? 60.903 39.776 1.230 1.00 44.86 232 TRP B N 1
ATOM 3094 C CA . TRP B 1 205 ? 61.416 38.730 0.356 1.00 45.95 232 TRP B CA 1
ATOM 3095 C C . TRP B 1 205 ? 61.566 39.306 -1.052 1.00 46.40 232 TRP B C 1
ATOM 3096 O O . TRP B 1 205 ? 62.688 39.394 -1.556 1.00 46.81 232 TRP B O 1
ATOM 3107 N N . ALA B 1 206 ? 60.444 39.731 -1.649 1.00 46.47 233 ALA B N 1
ATOM 3108 C CA . ALA B 1 206 ? 60.393 40.323 -2.990 1.00 46.77 233 ALA B CA 1
ATOM 3109 C C . ALA B 1 206 ? 61.452 41.400 -3.229 1.00 47.18 233 ALA B C 1
ATOM 3110 O O . ALA B 1 206 ? 62.028 41.482 -4.308 1.00 47.04 233 ALA B O 1
ATOM 3112 N N . GLU B 1 207 ? 61.694 42.219 -2.214 1.00 47.96 234 GLU B N 1
ATOM 3113 C CA . GLU B 1 207 ? 62.784 43.184 -2.209 1.00 49.04 234 GLU B CA 1
ATOM 3114 C C . GLU B 1 207 ? 64.136 42.546 -2.552 1.00 49.35 234 GLU B C 1
ATOM 3115 O O . GLU B 1 207 ? 64.944 43.138 -3.264 1.00 49.90 234 GLU B O 1
ATOM 3121 N N . LYS B 1 208 ? 64.385 41.341 -2.051 1.00 49.69 235 LYS B N 1
ATOM 3122 C CA . LYS B 1 208 ? 65.646 40.648 -2.340 1.00 49.59 235 LYS B CA 1
ATOM 3123 C C . LYS B 1 208 ? 65.661 40.107 -3.763 1.00 49.95 235 LYS B C 1
ATOM 3124 O O . LYS B 1 208 ? 66.653 40.268 -4.474 1.00 50.02 235 LYS B O 1
ATOM 3130 N N . ALA B 1 209 ? 64.551 39.485 -4.171 1.00 50.00 236 ALA B N 1
ATOM 3131 C CA . ALA B 1 209 ? 64.538 38.573 -5.323 1.00 50.37 236 ALA B CA 1
ATOM 3132 C C . ALA B 1 209 ? 64.733 39.249 -6.691 1.00 50.64 236 ALA B C 1
ATOM 3133 O O . ALA B 1 209 ? 63.780 39.760 -7.299 1.00 51.04 236 ALA B O 1
ATOM 3135 N N . ARG B 1 210 ? 65.973 39.229 -7.177 1.00 50.70 237 ARG B N 1
ATOM 3136 C CA . ARG B 1 210 ? 66.306 39.890 -8.435 1.00 50.76 237 ARG B CA 1
ATOM 3137 C C . ARG B 1 210 ? 66.418 38.931 -9.625 1.00 50.80 237 ARG B C 1
ATOM 3138 O O . ARG B 1 210 ? 65.931 39.236 -10.714 1.00 50.52 237 ARG B O 1
ATOM 3140 N N . THR B 1 211 ? 67.039 37.770 -9.412 1.00 51.12 238 THR B N 1
ATOM 3141 C CA . THR B 1 211 ? 67.369 36.872 -10.526 1.00 51.25 238 THR B CA 1
ATOM 3142 C C . THR B 1 211 ? 66.161 36.112 -11.033 1.00 51.34 238 THR B C 1
ATOM 3143 O O . THR B 1 211 ? 65.151 35.996 -10.329 1.00 51.58 238 THR B O 1
ATOM 3147 N N . GLU B 1 212 ? 66.275 35.604 -12.261 1.00 51.38 239 GLU B N 1
ATOM 3148 C CA . GLU B 1 212 ? 65.219 34.820 -12.890 1.00 51.38 239 GLU B CA 1
ATOM 3149 C C . GLU B 1 212 ? 64.826 33.658 -11.996 1.00 51.37 239 GLU B C 1
ATOM 3150 O O . GLU B 1 212 ? 63.643 33.329 -11.898 1.00 51.61 239 GLU B O 1
ATOM 3152 N N . GLU B 1 213 ? 65.805 33.072 -11.309 1.00 51.13 240 GLU B N 1
ATOM 3153 C CA . GLU B 1 213 ? 65.527 31.940 -10.429 1.00 51.27 240 GLU B CA 1
ATOM 3154 C C . GLU B 1 213 ? 65.213 32.298 -8.964 1.00 51.49 240 GLU B C 1
ATOM 3155 O O . GLU B 1 213 ? 64.502 31.553 -8.296 1.00 51.63 240 GLU B O 1
ATOM 3161 N N . GLU B 1 214 ? 65.730 33.427 -8.475 1.00 51.52 241 GLU B N 1
ATOM 3162 C CA . GLU B 1 214 ? 65.402 33.924 -7.133 1.00 51.66 241 GLU B CA 1
ATOM 3163 C C . GLU B 1 214 ? 63.927 34.243 -7.051 1.00 51.84 241 GLU B C 1
ATOM 3164 O O . GLU B 1 214 ? 63.286 34.036 -6.013 1.00 51.98 241 GLU B O 1
ATOM 3170 N N . ARG B 1 215 ? 63.404 34.771 -8.155 1.00 51.52 242 ARG B N 1
ATOM 3171 C CA . ARG B 1 215 ? 61.992 35.049 -8.278 1.00 51.12 242 ARG B CA 1
ATOM 3172 C C . ARG B 1 215 ? 61.226 33.738 -8.435 1.00 51.37 242 ARG B C 1
ATOM 3173 O O . ARG B 1 215 ? 60.191 33.543 -7.799 1.00 51.76 242 ARG B O 1
ATOM 3181 N N . LYS B 1 216 ? 61.755 32.826 -9.247 1.00 51.62 243 LYS B N 1
ATOM 3182 C CA . LYS B 1 216 ? 61.209 31.469 -9.339 1.00 51.86 243 LYS B CA 1
ATOM 3183 C C . LYS B 1 216 ? 61.157 30.831 -7.950 1.00 52.00 243 LYS B C 1
ATOM 3184 O O . LYS B 1 216 ? 60.192 30.126 -7.611 1.00 51.92 243 LYS B O 1
ATOM 3190 N N . GLU B 1 217 ? 62.199 31.101 -7.161 1.00 51.88 244 GLU B N 1
ATOM 3191 C CA . GLU B 1 217 ? 62.301 30.613 -5.805 1.00 51.85 244 GLU B CA 1
ATOM 3192 C C . GLU B 1 217 ? 61.175 31.150 -4.927 1.00 51.85 244 GLU B C 1
ATOM 3193 O O . GLU B 1 217 ? 60.416 30.380 -4.326 1.00 51.91 244 GLU B O 1
ATOM 3199 N N . LEU B 1 218 ? 61.066 32.472 -4.866 1.00 51.60 245 LEU B N 1
ATOM 3200 C CA . LEU B 1 218 ? 59.996 33.117 -4.120 1.00 51.25 245 LEU B CA 1
ATOM 3201 C C . LEU B 1 218 ? 58.610 32.610 -4.515 1.00 51.20 245 LEU B C 1
ATOM 3202 O O . LEU B 1 218 ? 57.762 32.386 -3.649 1.00 51.43 245 LEU B O 1
ATOM 3207 N N . ASP B 1 219 ? 58.382 32.414 -5.810 1.00 51.31 246 ASP B N 1
ATOM 3208 C CA . ASP B 1 219 ? 57.044 32.041 -6.285 1.00 51.35 246 ASP B CA 1
ATOM 3209 C C . ASP B 1 219 ? 56.679 30.639 -5.834 1.00 50.63 246 ASP B C 1
ATOM 3210 O O . ASP B 1 219 ? 55.539 30.372 -5.432 1.00 50.48 246 ASP B O 1
ATOM 3215 N N . GLU B 1 220 ? 57.665 29.754 -5.905 1.00 49.80 247 GLU B N 1
ATOM 3216 C CA . GLU B 1 220 ? 57.489 28.372 -5.519 1.00 49.25 247 GLU B CA 1
ATOM 3217 C C . GLU B 1 220 ? 57.238 28.316 -4.018 1.00 48.70 247 GLU B C 1
ATOM 3218 O O . GLU B 1 220 ? 56.361 27.593 -3.542 1.00 48.17 247 GLU B O 1
ATOM 3224 N N . LYS B 1 221 ? 58.014 29.116 -3.298 1.00 48.40 248 LYS B N 1
ATOM 3225 C CA . LYS B 1 221 ? 57.910 29.262 -1.871 1.00 48.29 248 LYS B CA 1
ATOM 3226 C C . LYS B 1 221 ? 56.473 29.620 -1.493 1.00 48.40 248 LYS B C 1
ATOM 3227 O O . LYS B 1 221 ? 55.871 28.981 -0.622 1.00 48.17 248 LYS B O 1
ATOM 3233 N N . LEU B 1 222 ? 55.922 30.620 -2.183 1.00 48.21 249 LEU B N 1
ATOM 3234 C CA . LEU B 1 222 ? 54.557 31.086 -1.955 1.00 47.89 249 LEU B CA 1
ATOM 3235 C C . LEU B 1 222 ? 53.506 30.043 -2.314 1.00 47.68 249 LEU B C 1
ATOM 3236 O O . LEU B 1 222 ? 52.476 29.931 -1.635 1.00 47.43 249 LEU B O 1
ATOM 3241 N N . LEU B 1 223 ? 53.755 29.302 -3.392 1.00 47.13 250 LEU B N 1
ATOM 3242 C CA . LEU B 1 223 ? 52.782 28.324 -3.884 1.00 47.03 250 LEU B CA 1
ATOM 3243 C C . LEU B 1 223 ? 52.543 27.232 -2.849 1.00 46.68 250 LEU B C 1
ATOM 3244 O O . LEU B 1 223 ? 51.407 26.993 -2.423 1.00 46.51 250 LEU B O 1
ATOM 3249 N N . LYS B 1 224 ? 53.635 26.607 -2.428 1.00 46.43 251 LYS B N 1
ATOM 3250 C CA . LYS B 1 224 ? 53.614 25.570 -1.409 1.00 46.15 251 LYS B CA 1
ATOM 3251 C C . LYS B 1 224 ? 53.064 26.087 -0.068 1.00 45.72 251 LYS B C 1
ATOM 3252 O O . LYS B 1 224 ? 52.377 25.352 0.652 1.00 45.62 251 LYS B O 1
ATOM 3258 N N . ASP B 1 225 ? 53.342 27.356 0.240 1.00 45.23 252 ASP B N 1
ATOM 3259 C CA . ASP B 1 225 ? 52.788 28.023 1.426 1.00 44.78 252 ASP B CA 1
ATOM 3260 C C . ASP B 1 225 ? 51.321 28.432 1.278 1.00 44.21 252 ASP B C 1
ATOM 3261 O O . ASP B 1 225 ? 50.720 28.918 2.229 1.00 44.38 252 ASP B O 1
ATOM 3266 N N . GLY B 1 226 ? 50.757 28.263 0.085 1.00 43.55 253 GLY B N 1
ATOM 3267 C CA . GLY B 1 226 ? 49.336 28.526 -0.143 1.00 42.24 253 GLY B CA 1
ATOM 3268 C C . GLY B 1 226 ? 48.950 29.987 -0.106 1.00 41.41 253 GLY B C 1
ATOM 3269 O O . GLY B 1 226 ? 47.764 30.314 -0.089 1.00 41.46 253 GLY B O 1
ATOM 3270 N N . ALA B 1 227 ? 49.955 30.862 -0.075 1.00 40.67 254 ALA B N 1
ATOM 3271 C CA . ALA B 1 227 ? 49.747 32.310 -0.165 1.00 39.77 254 ALA B CA 1
ATOM 3272 C C . ALA B 1 227 ? 49.795 32.794 -1.610 1.00 38.91 254 ALA B C 1
ATOM 3273 O O . ALA B 1 227 ? 50.744 32.514 -2.343 1.00 39.38 254 ALA B O 1
ATOM 3275 N N . ASN B 1 228 ? 48.762 33.523 -2.007 1.00 37.48 255 ASN B N 1
ATOM 3276 C CA . ASN B 1 228 ? 48.703 34.135 -3.314 1.00 36.40 255 ASN B CA 1
ATOM 3277 C C . ASN B 1 228 ? 48.512 35.657 -3.192 1.00 34.60 255 ASN B C 1
ATOM 3278 O O . ASN B 1 228 ? 47.504 36.116 -2.654 1.00 34.28 255 ASN B O 1
ATOM 3283 N N . PRO B 1 229 ? 49.495 36.441 -3.668 1.00 33.30 256 PRO B N 1
ATOM 3284 C CA . PRO B 1 229 ? 49.377 37.908 -3.642 1.00 32.40 256 PRO B CA 1
ATOM 3285 C C . PRO B 1 229 ? 48.515 38.446 -4.798 1.00 31.71 256 PRO B C 1
ATOM 3286 O O . PRO B 1 229 ? 49.009 39.177 -5.668 1.00 31.92 256 PRO B O 1
ATOM 3290 N N . GLY B 1 230 ? 47.227 38.103 -4.774 1.00 30.78 257 GLY B N 1
ATOM 3291 C CA . GLY B 1 230 ? 46.308 38.432 -5.858 1.00 30.22 257 GLY B CA 1
ATOM 3292 C C . GLY B 1 230 ? 46.091 39.922 -6.052 1.00 30.16 257 GLY B C 1
ATOM 3293 O O . GLY B 1 230 ? 45.819 40.375 -7.169 1.00 29.94 257 GLY B O 1
ATOM 3294 N N . THR B 1 231 ? 46.218 40.682 -4.971 1.00 30.30 258 THR B N 1
ATOM 3295 C CA . THR B 1 231 ? 46.086 42.154 -5.013 1.00 31.12 258 THR B CA 1
ATOM 3296 C C . THR B 1 231 ? 47.255 42.810 -5.756 1.00 30.86 258 THR B C 1
ATOM 3297 O O . THR B 1 231 ? 47.059 43.712 -6.529 1.00 31.79 258 THR B O 1
ATOM 3301 N N . ILE B 1 232 ? 48.473 42.344 -5.511 1.00 30.80 259 ILE B N 1
ATOM 3302 C CA . ILE B 1 232 ? 49.616 42.801 -6.268 1.00 29.78 259 ILE B CA 1
ATOM 3303 C C . ILE B 1 232 ? 49.318 42.579 -7.751 1.00 30.47 259 ILE B C 1
ATOM 3304 O O . ILE B 1 232 ? 49.557 43.475 -8.562 1.00 31.27 259 ILE B O 1
ATOM 3309 N N . ALA B 1 233 ? 48.769 41.406 -8.095 1.00 30.20 260 ALA B N 1
ATOM 3310 C CA . ALA B 1 233 ? 48.429 41.079 -9.491 1.00 29.61 260 ALA B CA 1
ATOM 3311 C C . ALA B 1 233 ? 47.364 42.032 -10.045 1.00 29.63 260 ALA B C 1
ATOM 3312 O O . ALA B 1 233 ? 47.557 42.597 -11.127 1.00 29.19 260 ALA B O 1
ATOM 3314 N N . ASP B 1 234 ? 46.250 42.193 -9.312 1.00 29.21 261 ASP B N 1
ATOM 3315 C CA . ASP B 1 234 ? 45.213 43.164 -9.667 1.00 30.21 261 ASP B CA 1
ATOM 3316 C C . ASP B 1 234 ? 45.807 44.537 -9.988 1.00 30.03 261 ASP B C 1
ATOM 3317 O O . ASP B 1 234 ? 45.457 45.153 -10.975 1.00 29.75 261 ASP B O 1
ATOM 3322 N N . LEU B 1 235 ? 46.734 44.992 -9.157 1.00 30.94 262 LEU B N 1
ATOM 3323 C CA . LEU B 1 235 ? 47.257 46.343 -9.291 1.00 30.85 262 LEU B CA 1
ATOM 3324 C C . LEU B 1 235 ? 48.156 46.418 -10.490 1.00 31.21 262 LEU B C 1
ATOM 3325 O O . LEU B 1 235 ? 48.349 47.487 -11.062 1.00 32.80 262 LEU B O 1
ATOM 3330 N N . THR B 1 236 ? 48.727 45.283 -10.866 1.00 30.92 263 THR B N 1
ATOM 3331 C CA . THR B 1 236 ? 49.615 45.242 -12.011 1.00 30.45 263 THR B CA 1
ATOM 3332 C C . THR B 1 236 ? 48.736 45.395 -13.242 1.00 30.12 263 THR B C 1
ATOM 3333 O O . THR B 1 236 ? 49.071 46.120 -14.173 1.00 30.99 263 THR B O 1
ATOM 3337 N N . ALA B 1 237 ? 47.606 44.702 -13.243 1.00 29.11 264 ALA B N 1
ATOM 3338 C CA . ALA B 1 237 ? 46.629 44.851 -14.314 1.00 28.31 264 ALA B CA 1
ATOM 3339 C C . ALA B 1 237 ? 46.126 46.313 -14.413 1.00 27.97 264 ALA B C 1
ATOM 3340 O O . ALA B 1 237 ? 46.082 46.887 -15.495 1.00 28.59 264 ALA B O 1
ATOM 3342 N N . SER B 1 238 ? 45.722 46.915 -13.308 1.00 28.10 265 SER B N 1
ATOM 3343 C CA . SER B 1 238 ? 45.219 48.308 -13.400 1.00 28.63 265 SER B CA 1
ATOM 3344 C C . SER B 1 238 ? 46.282 49.301 -13.959 1.00 28.03 265 SER B C 1
ATOM 3345 O O . SER B 1 238 ? 45.957 50.111 -14.796 1.00 28.07 265 SER B O 1
ATOM 3348 N N . SER B 1 239 ? 47.535 49.198 -13.503 1.00 27.80 266 SER B N 1
ATOM 3349 C CA . SER B 1 239 ? 48.689 49.913 -14.086 1.00 28.97 266 SER B CA 1
ATOM 3350 C C . SER B 1 239 ? 48.847 49.726 -15.598 1.00 28.96 266 SER B C 1
ATOM 3351 O O . SER B 1 239 ? 49.017 50.699 -16.335 1.00 30.19 266 SER B O 1
ATOM 3354 N N . ILE B 1 240 ? 48.839 48.469 -16.043 1.00 27.76 267 ILE B N 1
ATOM 3355 C CA . ILE B 1 240 ? 48.909 48.151 -17.444 1.00 26.84 267 ILE B CA 1
ATOM 3356 C C . ILE B 1 240 ? 47.855 48.925 -18.230 1.00 27.60 267 ILE B C 1
ATOM 3357 O O . ILE B 1 240 ? 48.190 49.602 -19.246 1.00 27.88 267 ILE B O 1
ATOM 3362 N N . PHE B 1 241 ? 46.593 48.837 -17.783 1.00 25.99 268 PHE B N 1
ATOM 3363 C CA . PHE B 1 241 ? 45.534 49.501 -18.504 1.00 25.66 268 PHE B CA 1
ATOM 3364 C C . PHE B 1 241 ? 45.818 51.001 -18.692 1.00 26.05 268 PHE B C 1
ATOM 3365 O O . PHE B 1 241 ? 45.837 51.532 -19.794 1.00 26.46 268 PHE B O 1
ATOM 3373 N N . LEU B 1 242 ? 46.041 51.681 -17.584 1.00 26.84 269 LEU B N 1
ATOM 3374 C CA . LEU B 1 242 ? 46.347 53.095 -17.602 1.00 27.15 269 LEU B CA 1
ATOM 3375 C C . LEU B 1 242 ? 47.585 53.409 -18.471 1.00 27.55 269 LEU B C 1
ATOM 3376 O O . LEU B 1 242 ? 47.598 54.424 -19.112 1.00 27.98 269 LEU B O 1
ATOM 3381 N N . ALA B 1 243 ? 48.587 52.524 -18.517 1.00 27.80 270 ALA B N 1
ATOM 3382 C CA . ALA B 1 243 ? 49.774 52.753 -19.364 1.00 27.85 270 ALA B CA 1
ATOM 3383 C C . ALA B 1 243 ? 49.451 52.549 -20.863 1.00 27.41 270 ALA B C 1
ATOM 3384 O O . ALA B 1 243 ? 49.889 53.330 -21.727 1.00 26.35 270 ALA B O 1
ATOM 3386 N N . LEU B 1 244 ? 48.644 51.528 -21.152 1.00 27.66 271 LEU B N 1
ATOM 3387 C CA . LEU B 1 244 ? 48.116 51.328 -22.507 1.00 27.62 271 LEU B CA 1
ATOM 3388 C C . LEU B 1 244 ? 47.411 52.585 -22.976 1.00 27.79 271 LEU B C 1
ATOM 3389 O O . LEU B 1 244 ? 47.676 53.072 -24.093 1.00 28.12 271 LEU B O 1
ATOM 3394 N N . ALA B 1 245 ? 46.531 53.125 -22.130 1.00 27.56 272 ALA B N 1
ATOM 3395 C CA . ALA B 1 245 ? 45.749 54.297 -22.551 1.00 28.66 272 ALA B CA 1
ATOM 3396 C C . ALA B 1 245 ? 46.612 55.572 -22.685 1.00 28.82 272 ALA B C 1
ATOM 3397 O O . ALA B 1 245 ? 46.322 56.455 -23.496 1.00 27.03 272 ALA B O 1
ATOM 3399 N N . GLU B 1 246 ? 47.671 55.662 -21.881 1.00 29.90 273 GLU B N 1
ATOM 3400 C CA . GLU B 1 246 ? 48.584 56.793 -22.013 1.00 31.34 273 GLU B CA 1
ATOM 3401 C C . GLU B 1 246 ? 49.377 56.675 -23.319 1.00 32.31 273 GLU B C 1
ATOM 3402 O O . GLU B 1 246 ? 49.588 57.659 -23.984 1.00 32.42 273 GLU B O 1
ATOM 3408 N N . GLY B 1 247 ? 49.748 55.461 -23.703 1.00 33.78 274 GLY B N 1
ATOM 3409 C CA . GLY B 1 247 ? 50.560 55.265 -24.880 1.00 35.85 274 GLY B CA 1
ATOM 3410 C C . GLY B 1 247 ? 51.898 54.666 -24.479 1.00 37.74 274 GLY B C 1
ATOM 3411 O O . GLY B 1 247 ? 52.828 55.391 -24.128 1.00 37.44 274 GLY B O 1
ATOM 3412 N N . TRP B 1 248 ? 51.989 53.344 -24.575 1.00 38.96 275 TRP B N 1
ATOM 3413 C CA . TRP B 1 248 ? 53.076 52.588 -23.995 1.00 40.70 275 TRP B CA 1
ATOM 3414 C C . TRP B 1 248 ? 53.834 51.834 -25.073 1.00 43.21 275 TRP B C 1
ATOM 3415 O O . TRP B 1 248 ? 53.305 50.906 -25.696 1.00 42.41 275 TRP B O 1
ATOM 3426 N N . ARG B 1 249 ? 55.076 52.262 -25.293 1.00 46.72 276 ARG B N 1
ATOM 3427 C CA . ARG B 1 249 ? 55.951 51.698 -26.336 1.00 50.47 276 ARG B CA 1
ATOM 3428 C C . ARG B 1 249 ? 57.358 51.448 -25.749 1.00 51.52 276 ARG B C 1
ATOM 3429 O O . ARG B 1 249 ? 57.953 50.373 -25.953 1.00 52.90 276 ARG B O 1
ATOM 3438 N N . PHE C 1 16 ? 56.217 83.500 58.001 1.00 58.00 43 PHE C N 1
ATOM 3439 C CA . PHE C 1 16 ? 56.556 82.141 57.486 1.00 58.38 43 PHE C CA 1
ATOM 3440 C C . PHE C 1 16 ? 56.395 81.072 58.561 1.00 58.64 43 PHE C C 1
ATOM 3441 O O . PHE C 1 16 ? 55.885 79.978 58.287 1.00 58.33 43 PHE C O 1
ATOM 3443 N N . LEU C 1 17 ? 56.817 81.397 59.782 1.00 58.95 44 LEU C N 1
ATOM 3444 C CA . LEU C 1 17 ? 56.640 80.504 60.930 1.00 59.46 44 LEU C CA 1
ATOM 3445 C C . LEU C 1 17 ? 55.151 80.228 61.236 1.00 59.69 44 LEU C C 1
ATOM 3446 O O . LEU C 1 17 ? 54.831 79.424 62.123 1.00 59.53 44 LEU C O 1
ATOM 3448 N N . ALA C 1 18 ? 54.259 80.903 60.504 1.00 59.73 45 ALA C N 1
ATOM 3449 C CA . ALA C 1 18 ? 52.816 80.636 60.562 1.00 59.62 45 ALA C CA 1
ATOM 3450 C C . ALA C 1 18 ? 52.390 79.719 59.418 1.00 59.58 45 ALA C C 1
ATOM 3451 O O . ALA C 1 18 ? 51.718 78.704 59.642 1.00 59.42 45 ALA C O 1
ATOM 3453 N N . SER C 1 19 ? 52.792 80.068 58.194 1.00 59.30 46 SER C N 1
ATOM 3454 C CA . SER C 1 19 ? 52.590 79.183 57.043 1.00 58.86 46 SER C CA 1
ATOM 3455 C C . SER C 1 19 ? 53.103 77.793 57.396 1.00 58.43 46 SER C C 1
ATOM 3456 O O . SER C 1 19 ? 52.607 76.780 56.899 1.00 58.41 46 SER C O 1
ATOM 3458 N N . ALA C 1 20 ? 54.085 77.765 58.290 1.00 58.00 47 ALA C N 1
ATOM 3459 C CA . ALA C 1 20 ? 54.641 76.524 58.820 1.00 57.57 47 ALA C CA 1
ATOM 3460 C C . ALA C 1 20 ? 53.629 75.758 59.672 1.00 56.85 47 ALA C C 1
ATOM 3461 O O . ALA C 1 20 ? 53.548 74.530 59.586 1.00 57.24 47 ALA C O 1
ATOM 3463 N N . ALA C 1 21 ? 52.863 76.498 60.473 1.00 55.58 48 ALA C N 1
ATOM 3464 C CA . ALA C 1 21 ? 51.989 75.930 61.501 1.00 54.27 48 ALA C CA 1
ATOM 3465 C C . ALA C 1 21 ? 50.792 75.122 60.985 1.00 53.38 48 ALA C C 1
ATOM 3466 O O . ALA C 1 21 ? 50.387 74.158 61.632 1.00 53.91 48 ALA C O 1
ATOM 3468 N N . GLY C 1 22 ? 50.223 75.508 59.841 1.00 51.90 49 GLY C N 1
ATOM 3469 C CA . GLY C 1 22 ? 49.106 74.771 59.237 1.00 49.45 49 GLY C CA 1
ATOM 3470 C C . GLY C 1 22 ? 49.559 73.397 58.794 1.00 48.46 49 GLY C C 1
ATOM 3471 O O . GLY C 1 22 ? 48.782 72.443 58.780 1.00 48.61 49 GLY C O 1
ATOM 3472 N N . ALA C 1 23 ? 50.841 73.291 58.450 1.00 47.09 50 ALA C N 1
ATOM 3473 C CA . ALA C 1 23 ? 51.415 72.029 57.997 1.00 45.52 50 ALA C CA 1
ATOM 3474 C C . ALA C 1 23 ? 51.818 71.086 59.133 1.00 44.20 50 ALA C C 1
ATOM 3475 O O . ALA C 1 23 ? 52.215 69.962 58.876 1.00 44.28 50 ALA C O 1
ATOM 3477 N N . PHE C 1 24 ? 51.703 71.535 60.378 1.00 42.97 51 PHE C N 1
ATOM 3478 C CA . PHE C 1 24 ? 52.161 70.729 61.516 1.00 42.02 51 PHE C CA 1
ATOM 3479 C C . PHE C 1 24 ? 51.624 69.294 61.560 1.00 40.51 51 PHE C C 1
ATOM 3480 O O . PHE C 1 24 ? 52.429 68.354 61.741 1.00 40.02 51 PHE C O 1
ATOM 3488 N N . PRO C 1 25 ? 50.284 69.112 61.390 1.00 38.82 52 PRO C N 1
ATOM 3489 C CA . PRO C 1 25 ? 49.773 67.744 61.410 1.00 37.73 52 PRO C CA 1
ATOM 3490 C C . PRO C 1 25 ? 50.375 66.892 60.312 1.00 36.56 52 PRO C C 1
ATOM 3491 O O . PRO C 1 25 ? 50.686 65.735 60.545 1.00 36.46 52 PRO C O 1
ATOM 3495 N N . ALA C 1 26 ? 50.573 67.458 59.131 1.00 36.31 53 ALA C N 1
ATOM 3496 C CA . ALA C 1 26 ? 51.283 66.738 58.052 1.00 36.06 53 ALA C CA 1
ATOM 3497 C C . ALA C 1 26 ? 52.699 66.324 58.476 1.00 36.14 53 ALA C C 1
ATOM 3498 O O . ALA C 1 26 ? 53.123 65.186 58.249 1.00 35.49 53 ALA C O 1
ATOM 3500 N N . PHE C 1 27 ? 53.432 67.241 59.096 1.00 36.59 54 PHE C N 1
ATOM 3501 C CA . PHE C 1 27 ? 54.800 66.914 59.495 1.00 37.78 54 PHE C CA 1
ATOM 3502 C C . PHE C 1 27 ? 54.760 65.707 60.445 1.00 38.22 54 PHE C C 1
ATOM 3503 O O . PHE C 1 27 ? 55.564 64.774 60.302 1.00 38.47 54 PHE C O 1
ATOM 3511 N N . LEU C 1 28 ? 53.776 65.697 61.351 1.00 38.07 55 LEU C N 1
ATOM 3512 C CA . LEU C 1 28 ? 53.636 64.613 62.338 1.00 38.40 55 LEU C CA 1
ATOM 3513 C C . LEU C 1 28 ? 53.444 63.305 61.631 1.00 38.59 55 LEU C C 1
ATOM 3514 O O . LEU C 1 28 ? 54.109 62.324 61.962 1.00 39.20 55 LEU C O 1
ATOM 3519 N N . GLU C 1 29 ? 52.556 63.302 60.641 1.00 38.84 56 GLU C N 1
ATOM 3520 C CA . GLU C 1 29 ? 52.305 62.095 59.864 1.00 39.32 56 GLU C CA 1
ATOM 3521 C C . GLU C 1 29 ? 53.544 61.574 59.101 1.00 38.89 56 GLU C C 1
ATOM 3522 O O . GLU C 1 29 ? 53.836 60.360 59.120 1.00 39.08 56 GLU C O 1
ATOM 3528 N N . VAL C 1 30 ? 54.274 62.484 58.452 1.00 38.01 57 VAL C N 1
ATOM 3529 C CA . VAL C 1 30 ? 55.558 62.155 57.814 1.00 36.21 57 VAL C CA 1
ATOM 3530 C C . VAL C 1 30 ? 56.531 61.594 58.861 1.00 36.57 57 VAL C C 1
ATOM 3531 O O . VAL C 1 30 ? 57.197 60.568 58.643 1.00 36.21 57 VAL C O 1
ATOM 3535 N N . ALA C 1 31 ? 56.615 62.295 59.988 1.00 36.10 58 ALA C N 1
ATOM 3536 C CA . ALA C 1 31 ? 57.416 61.850 61.130 1.00 37.28 58 ALA C CA 1
ATOM 3537 C C . ALA C 1 31 ? 57.095 60.411 61.549 1.00 37.27 58 ALA C C 1
ATOM 3538 O O . ALA C 1 31 ? 57.997 59.647 61.910 1.00 36.50 58 ALA C O 1
ATOM 3540 N N . GLU C 1 32 ? 55.824 60.036 61.451 1.00 38.34 59 GLU C N 1
ATOM 3541 C CA . GLU C 1 32 ? 55.403 58.690 61.857 1.00 40.11 59 GLU C CA 1
ATOM 3542 C C . GLU C 1 32 ? 55.472 57.654 60.748 1.00 40.43 59 GLU C C 1
ATOM 3543 O O . GLU C 1 32 ? 56.014 56.564 60.953 1.00 40.63 59 GLU C O 1
ATOM 3549 N N . LYS C 1 33 ? 54.926 58.010 59.580 1.00 40.88 60 LYS C N 1
ATOM 3550 C CA . LYS C 1 33 ? 54.733 57.096 58.465 1.00 40.59 60 LYS C CA 1
ATOM 3551 C C . LYS C 1 33 ? 55.894 57.110 57.470 1.00 40.40 60 LYS C C 1
ATOM 3552 O O . LYS C 1 33 ? 56.100 56.133 56.757 1.00 39.93 60 LYS C O 1
ATOM 3558 N N . ARG C 1 34 ? 56.603 58.244 57.397 1.00 40.56 61 ARG C N 1
ATOM 3559 C CA . ARG C 1 34 ? 57.825 58.429 56.581 1.00 40.44 61 ARG C CA 1
ATOM 3560 C C . ARG C 1 34 ? 57.538 58.364 55.073 1.00 40.40 61 ARG C C 1
ATOM 3561 O O . ARG C 1 34 ? 58.303 57.820 54.273 1.00 39.91 61 ARG C O 1
ATOM 3569 N N . ILE C 1 35 ? 56.423 58.986 54.718 1.00 40.31 62 ILE C N 1
ATOM 3570 C CA . ILE C 1 35 ? 55.893 59.006 53.360 1.00 40.39 62 ILE C CA 1
ATOM 3571 C C . ILE C 1 35 ? 56.242 60.343 52.702 1.00 39.71 62 ILE C C 1
ATOM 3572 O O . ILE C 1 35 ? 55.844 61.409 53.178 1.00 41.39 62 ILE C O 1
ATOM 3577 N N . ILE C 1 36 ? 57.008 60.309 51.626 1.00 38.90 63 ILE C N 1
ATOM 3578 C CA . ILE C 1 36 ? 57.513 61.567 51.048 1.00 37.41 63 ILE C CA 1
ATOM 3579 C C . ILE C 1 36 ? 56.542 62.291 50.110 1.00 36.74 63 ILE C C 1
ATOM 3580 O O . ILE C 1 36 ? 56.078 63.366 50.434 1.00 35.57 63 ILE C O 1
ATOM 3585 N N . GLY C 1 37 ? 56.269 61.735 48.937 1.00 36.32 64 GLY C N 1
ATOM 3586 C CA . GLY C 1 37 ? 55.380 62.416 48.007 1.00 37.37 64 GLY C CA 1
ATOM 3587 C C . GLY C 1 37 ? 54.086 62.868 48.668 1.00 38.23 64 GLY C C 1
ATOM 3588 O O . GLY C 1 37 ? 53.689 64.021 48.566 1.00 38.41 64 GLY C O 1
ATOM 3589 N N . GLU C 1 38 ? 53.434 61.959 49.376 1.00 39.49 65 GLU C N 1
ATOM 3590 C CA . GLU C 1 38 ? 52.167 62.282 50.011 1.00 41.23 65 GLU C CA 1
ATOM 3591 C C . GLU C 1 38 ? 52.336 63.233 51.207 1.00 40.16 65 GLU C C 1
ATOM 3592 O O . GLU C 1 38 ? 51.446 64.036 51.501 1.00 39.67 65 GLU C O 1
ATOM 3598 N N . GLY C 1 39 ? 53.483 63.143 51.875 1.00 39.12 66 GLY C N 1
ATOM 3599 C CA . GLY C 1 39 ? 53.848 64.140 52.884 1.00 38.01 66 GLY C CA 1
ATOM 3600 C C . GLY C 1 39 ? 53.890 65.526 52.287 1.00 37.68 66 GLY C C 1
ATOM 3601 O O . GLY C 1 39 ? 53.333 66.460 52.853 1.00 38.25 66 GLY C O 1
ATOM 3602 N N . VAL C 1 40 ? 54.537 65.666 51.135 1.00 37.28 67 VAL C N 1
ATOM 3603 C CA . VAL C 1 40 ? 54.624 66.958 50.464 1.00 37.73 67 VAL C CA 1
ATOM 3604 C C . VAL C 1 40 ? 53.244 67.410 50.001 1.00 38.64 67 VAL C C 1
ATOM 3605 O O . VAL C 1 40 ? 52.871 68.575 50.159 1.00 38.47 67 VAL C O 1
ATOM 3609 N N . LEU C 1 41 ? 52.485 66.465 49.465 1.00 39.43 68 LEU C N 1
ATOM 3610 C CA . LEU C 1 41 ? 51.149 66.737 48.915 1.00 40.19 68 LEU C CA 1
ATOM 3611 C C . LEU C 1 41 ? 50.163 67.158 50.018 1.00 40.59 68 LEU C C 1
ATOM 3612 O O . LEU C 1 41 ? 49.480 68.173 49.895 1.00 41.01 68 LEU C O 1
ATOM 3617 N N . ARG C 1 42 ? 50.131 66.416 51.121 1.00 40.92 69 ARG C N 1
ATOM 3618 C CA . ARG C 1 42 ? 49.311 66.804 52.261 1.00 41.27 69 ARG C CA 1
ATOM 3619 C C . ARG C 1 42 ? 49.679 68.187 52.850 1.00 41.45 69 ARG C C 1
ATOM 3620 O O . ARG C 1 42 ? 48.794 68.984 53.158 1.00 41.39 69 ARG C O 1
ATOM 3628 N N . ALA C 1 43 ? 50.974 68.475 52.964 1.00 41.47 70 ALA C N 1
ATOM 3629 C CA . ALA C 1 43 ? 51.455 69.742 53.492 1.00 41.29 70 ALA C CA 1
ATOM 3630 C C . ALA C 1 43 ? 51.019 70.933 52.654 1.00 42.46 70 ALA C C 1
ATOM 3631 O O . ALA C 1 43 ? 50.670 71.991 53.204 1.00 42.97 70 ALA C O 1
ATOM 3633 N N . VAL C 1 44 ? 51.035 70.772 51.331 1.00 43.43 71 VAL C N 1
ATOM 3634 C CA . VAL C 1 44 ? 50.565 71.813 50.443 1.00 44.41 71 VAL C CA 1
ATOM 3635 C C . VAL C 1 44 ? 49.071 71.960 50.597 1.00 45.57 71 VAL C C 1
ATOM 3636 O O . VAL C 1 44 ? 48.565 73.077 50.681 1.00 45.76 71 VAL C O 1
ATOM 3638 N N . LYS C 1 45 ? 48.357 70.836 50.638 1.00 46.92 72 LYS C N 1
ATOM 3639 C CA . LYS C 1 45 ? 46.892 70.889 50.750 1.00 48.21 72 LYS C CA 1
ATOM 3640 C C . LYS C 1 45 ? 46.487 71.576 52.056 1.00 49.07 72 LYS C C 1
ATOM 3641 O O . LYS C 1 45 ? 45.857 72.635 52.035 1.00 48.91 72 LYS C O 1
ATOM 3643 N N . GLU C 1 46 ? 46.903 71.006 53.181 1.00 50.28 73 GLU C N 1
ATOM 3644 C CA . GLU C 1 46 ? 46.566 71.560 54.484 1.00 51.79 73 GLU C CA 1
ATOM 3645 C C . GLU C 1 46 ? 46.956 73.022 54.558 1.00 52.68 73 GLU C C 1
ATOM 3646 O O . GLU C 1 46 ? 46.165 73.861 54.968 1.00 53.03 73 GLU C O 1
ATOM 3652 N N . SER C 1 47 ? 48.176 73.321 54.134 1.00 54.05 74 SER C N 1
ATOM 3653 C CA . SER C 1 47 ? 48.698 74.678 54.172 1.00 55.10 74 SER C CA 1
ATOM 3654 C C . SER C 1 47 ? 47.919 75.651 53.268 1.00 55.93 74 SER C C 1
ATOM 3655 O O . SER C 1 47 ? 47.989 76.861 53.463 1.00 56.01 74 SER C O 1
ATOM 3666 N N . ARG C 1 49 ? 44.372 75.394 52.773 1.00 58.07 76 ARG C N 1
ATOM 3667 C CA . ARG C 1 49 ? 42.992 75.534 53.217 1.00 58.03 76 ARG C CA 1
ATOM 3668 C C . ARG C 1 49 ? 42.858 76.593 54.316 1.00 57.96 76 ARG C C 1
ATOM 3669 O O . ARG C 1 49 ? 42.099 77.560 54.183 1.00 57.45 76 ARG C O 1
ATOM 3671 N N . VAL C 1 56 ? 52.246 77.322 47.361 1.00 48.42 83 VAL C N 1
ATOM 3672 C CA . VAL C 1 56 ? 52.077 78.341 48.388 1.00 48.03 83 VAL C CA 1
ATOM 3673 C C . VAL C 1 56 ? 53.415 78.566 49.085 1.00 47.35 83 VAL C C 1
ATOM 3674 O O . VAL C 1 56 ? 53.907 79.707 49.162 1.00 48.18 83 VAL C O 1
ATOM 3676 N N . HIS C 1 57 ? 53.989 77.479 49.584 1.00 45.83 84 HIS C N 1
ATOM 3677 C CA . HIS C 1 57 ? 55.371 77.430 50.047 1.00 44.97 84 HIS C CA 1
ATOM 3678 C C . HIS C 1 57 ? 55.976 76.084 49.619 1.00 43.40 84 HIS C C 1
ATOM 3679 O O . HIS C 1 57 ? 56.761 75.459 50.357 1.00 43.06 84 HIS C O 1
ATOM 3686 N N . PHE C 1 58 ? 55.592 75.651 48.416 1.00 40.82 85 PHE C N 1
ATOM 3687 C CA . PHE C 1 58 ? 55.922 74.345 47.888 1.00 38.23 85 PHE C CA 1
ATOM 3688 C C . PHE C 1 58 ? 57.373 73.925 48.132 1.00 37.19 85 PHE C C 1
ATOM 3689 O O . PHE C 1 58 ? 57.613 72.888 48.723 1.00 36.96 85 PHE C O 1
ATOM 3697 N N . GLY C 1 59 ? 58.338 74.717 47.673 1.00 35.74 86 GLY C N 1
ATOM 3698 C CA . GLY C 1 59 ? 59.759 74.360 47.810 1.00 34.02 86 GLY C CA 1
ATOM 3699 C C . GLY C 1 59 ? 60.168 74.060 49.240 1.00 33.40 86 GLY C C 1
ATOM 3700 O O . GLY C 1 59 ? 60.924 73.116 49.499 1.00 34.13 86 GLY C O 1
ATOM 3701 N N . ALA C 1 60 ? 59.659 74.844 50.185 1.00 32.55 87 ALA C N 1
ATOM 3702 C CA . ALA C 1 60 ? 59.911 74.581 51.598 1.00 32.52 87 ALA C CA 1
ATOM 3703 C C . ALA C 1 60 ? 59.482 73.163 51.998 1.00 33.08 87 ALA C C 1
ATOM 3704 O O . ALA C 1 60 ? 60.210 72.456 52.673 1.00 33.71 87 ALA C O 1
ATOM 3706 N N . PHE C 1 61 ? 58.316 72.732 51.540 1.00 33.05 88 PHE C N 1
ATOM 3707 C CA . PHE C 1 61 ? 57.815 71.425 51.908 1.00 33.47 88 PHE C CA 1
ATOM 3708 C C . PHE C 1 61 ? 58.606 70.315 51.238 1.00 33.66 88 PHE C C 1
ATOM 3709 O O . PHE C 1 61 ? 58.975 69.328 51.900 1.00 34.33 88 PHE C O 1
ATOM 3717 N N . LEU C 1 62 ? 58.906 70.496 49.951 1.00 33.10 89 LEU C N 1
ATOM 3718 C CA . LEU C 1 62 ? 59.755 69.587 49.226 1.00 33.11 89 LEU C CA 1
ATOM 3719 C C . LEU C 1 62 ? 61.131 69.395 49.915 1.00 33.32 89 LEU C C 1
ATOM 3720 O O . LEU C 1 62 ? 61.695 68.304 49.893 1.00 33.17 89 LEU C O 1
ATOM 3725 N N . LEU C 1 63 ? 61.657 70.454 50.526 1.00 33.36 90 LEU C N 1
ATOM 3726 C CA . LEU C 1 63 ? 62.944 70.360 51.262 1.00 33.61 90 LEU C CA 1
ATOM 3727 C C . LEU C 1 63 ? 62.782 69.729 52.645 1.00 33.20 90 LEU C C 1
ATOM 3728 O O . LEU C 1 63 ? 63.587 68.870 53.048 1.00 32.55 90 LEU C O 1
ATOM 3733 N N . LEU C 1 64 ? 61.746 70.152 53.371 1.00 31.82 91 LEU C N 1
ATOM 3734 C CA . LEU C 1 64 ? 61.594 69.694 54.757 1.00 31.93 91 LEU C CA 1
ATOM 3735 C C . LEU C 1 64 ? 61.004 68.292 54.933 1.00 31.75 91 LEU C C 1
ATOM 3736 O O . LEU C 1 64 ? 61.407 67.551 55.828 1.00 31.67 91 LEU C O 1
ATOM 3741 N N . VAL C 1 65 ? 60.069 67.903 54.085 1.00 32.10 92 VAL C N 1
ATOM 3742 C CA . VAL C 1 65 ? 59.430 66.597 54.294 1.00 32.05 92 VAL C CA 1
ATOM 3743 C C . VAL C 1 65 ? 60.465 65.454 54.353 1.00 32.17 92 VAL C C 1
ATOM 3744 O O . VAL C 1 65 ? 60.444 64.662 55.289 1.00 33.54 92 VAL C O 1
ATOM 3748 N N . PRO C 1 66 ? 61.399 65.389 53.394 1.00 31.87 93 PRO C N 1
ATOM 3749 C CA . PRO C 1 66 ? 62.327 64.261 53.476 1.00 30.75 93 PRO C CA 1
ATOM 3750 C C . PRO C 1 66 ? 63.202 64.340 54.729 1.00 30.04 93 PRO C C 1
ATOM 3751 O O . PRO C 1 66 ? 63.484 63.315 55.321 1.00 29.18 93 PRO C O 1
ATOM 3755 N N . LEU C 1 67 ? 63.590 65.549 55.149 1.00 30.26 94 LEU C N 1
ATOM 3756 C CA . LEU C 1 67 ? 64.309 65.716 56.428 1.00 30.18 94 LEU C CA 1
ATOM 3757 C C . LEU C 1 67 ? 63.457 65.293 57.654 1.00 30.51 94 LEU C C 1
ATOM 3758 O O . LEU C 1 67 ? 63.960 64.602 58.554 1.00 30.50 94 LEU C O 1
ATOM 3763 N N . ILE C 1 68 ? 62.179 65.704 57.670 1.00 30.74 95 ILE C N 1
ATOM 3764 C CA . ILE C 1 68 ? 61.241 65.354 58.731 1.00 30.38 95 ILE C CA 1
ATOM 3765 C C . ILE C 1 68 ? 61.039 63.839 58.772 1.00 30.25 95 ILE C C 1
ATOM 3766 O O . ILE C 1 68 ? 60.910 63.256 59.834 1.00 29.69 95 ILE C O 1
ATOM 3771 N N . SER C 1 69 ? 61.014 63.207 57.607 1.00 30.06 96 SER C N 1
ATOM 3772 C CA . SER C 1 69 ? 60.903 61.756 57.546 1.00 30.36 96 SER C CA 1
ATOM 3773 C C . SER C 1 69 ? 62.097 61.054 58.223 1.00 30.88 96 SER C C 1
ATOM 3774 O O . SER C 1 69 ? 62.037 59.857 58.496 1.00 30.08 96 SER C O 1
ATOM 3777 N N . SER C 1 70 ? 63.177 61.802 58.469 1.00 31.28 97 SER C N 1
ATOM 3778 C CA . SER C 1 70 ? 64.404 61.244 59.081 1.00 32.18 97 SER C CA 1
ATOM 3779 C C . SER C 1 70 ? 64.709 61.890 60.423 1.00 31.89 97 SER C C 1
ATOM 3780 O O . SER C 1 70 ? 65.874 61.977 60.839 1.00 31.90 97 SER C O 1
ATOM 3783 N N . TRP C 1 71 ? 63.647 62.339 61.093 1.00 31.59 98 TRP C N 1
ATOM 3784 C CA . TRP C 1 71 ? 63.783 63.210 62.247 1.00 30.67 98 TRP C CA 1
ATOM 3785 C C . TRP C 1 71 ? 64.622 62.557 63.354 1.00 30.32 98 TRP C C 1
ATOM 3786 O O . TRP C 1 71 ? 65.369 63.237 64.061 1.00 30.11 98 TRP C O 1
ATOM 3797 N N . ASP C 1 72 ? 64.494 61.245 63.498 1.00 29.61 99 ASP C N 1
ATOM 3798 C CA . ASP C 1 72 ? 65.143 60.547 64.580 1.00 29.75 99 ASP C CA 1
ATOM 3799 C C . ASP C 1 72 ? 66.527 59.993 64.256 1.00 29.63 99 ASP C C 1
ATOM 3800 O O . ASP C 1 72 ? 67.018 59.158 64.990 1.00 30.07 99 ASP C O 1
ATOM 3805 N N . ALA C 1 73 ? 67.176 60.477 63.196 1.00 29.51 100 ALA C N 1
ATOM 3806 C CA . ALA C 1 73 ? 68.436 59.877 62.711 1.00 29.04 100 ALA C CA 1
ATOM 3807 C C . ALA C 1 73 ? 69.729 60.252 63.457 1.00 29.08 100 ALA C C 1
ATOM 3808 O O . ALA C 1 73 ? 70.703 59.495 63.424 1.00 29.38 100 ALA C O 1
ATOM 3810 N N . GLY C 1 74 ? 69.749 61.412 64.111 1.00 29.17 101 GLY C N 1
ATOM 3811 C CA . GLY C 1 74 ? 70.936 61.874 64.824 1.00 29.57 101 GLY C CA 1
ATOM 3812 C C . GLY C 1 74 ? 71.118 63.364 64.669 1.00 30.03 101 GLY C C 1
ATOM 3813 O O . GLY C 1 74 ? 70.166 64.103 64.787 1.00 30.70 101 GLY C O 1
ATOM 3814 N N . GLY C 1 75 ? 72.337 63.814 64.400 1.00 30.40 102 GLY C N 1
ATOM 3815 C CA . GLY C 1 75 ? 72.597 65.235 64.195 1.00 30.82 102 GLY C CA 1
ATOM 3816 C C . GLY C 1 75 ? 72.291 65.591 62.760 1.00 31.73 102 GLY C C 1
ATOM 3817 O O . GLY C 1 75 ? 71.733 64.774 62.031 1.00 31.70 102 GLY C O 1
ATOM 3826 N N . VAL C 1 77 ? 74.201 65.798 59.971 1.00 33.19 104 VAL C N 1
ATOM 3827 C CA . VAL C 1 77 ? 74.774 64.887 58.989 1.00 33.24 104 VAL C CA 1
ATOM 3828 C C . VAL C 1 77 ? 73.921 63.615 58.883 1.00 34.04 104 VAL C C 1
ATOM 3829 O O . VAL C 1 77 ? 73.520 63.203 57.782 1.00 34.66 104 VAL C O 1
ATOM 3833 N N . ASP C 1 78 ? 73.617 63.036 60.040 1.00 33.92 105 ASP C N 1
ATOM 3834 C CA . ASP C 1 78 ? 72.838 61.825 60.145 1.00 33.65 105 ASP C CA 1
ATOM 3835 C C . ASP C 1 78 ? 71.500 61.984 59.453 1.00 33.09 105 ASP C C 1
ATOM 3836 O O . ASP C 1 78 ? 71.067 61.098 58.712 1.00 33.19 105 ASP C O 1
ATOM 3841 N N . ILE C 1 79 ? 70.849 63.117 59.696 1.00 32.65 106 ILE C N 1
ATOM 3842 C CA . ILE C 1 79 ? 69.526 63.378 59.154 1.00 31.41 106 ILE C CA 1
ATOM 3843 C C . ILE C 1 79 ? 69.562 63.601 57.635 1.00 32.15 106 ILE C C 1
ATOM 3844 O O . ILE C 1 79 ? 68.715 63.085 56.906 1.00 32.53 106 ILE C O 1
ATOM 3849 N N . ALA C 1 80 ? 70.508 64.396 57.154 1.00 32.26 107 ALA C N 1
ATOM 3850 C CA . ALA C 1 80 ? 70.571 64.629 55.719 1.00 32.79 107 ALA C CA 1
ATOM 3851 C C . ALA C 1 80 ? 70.845 63.341 54.954 1.00 32.58 107 ALA C C 1
ATOM 3852 O O . ALA C 1 80 ? 70.254 63.118 53.909 1.00 32.58 107 ALA C O 1
ATOM 3854 N N . GLU C 1 81 ? 71.722 62.485 55.484 1.00 33.00 108 GLU C N 1
ATOM 3855 C CA . GLU C 1 81 ? 72.101 61.273 54.767 1.00 32.86 108 GLU C CA 1
ATOM 3856 C C . GLU C 1 81 ? 70.978 60.264 54.795 1.00 32.59 108 GLU C C 1
ATOM 3857 O O . GLU C 1 81 ? 70.718 59.578 53.811 1.00 32.79 108 GLU C O 1
ATOM 3863 N N . ALA C 1 82 ? 70.292 60.185 55.920 1.00 31.67 109 ALA C N 1
ATOM 3864 C CA . ALA C 1 82 ? 69.204 59.247 56.052 1.00 31.93 109 ALA C CA 1
ATOM 3865 C C . ALA C 1 82 ? 68.036 59.687 55.148 1.00 31.53 109 ALA C C 1
ATOM 3866 O O . ALA C 1 82 ? 67.350 58.863 54.537 1.00 30.98 109 ALA C O 1
ATOM 3868 N N . ALA C 1 83 ? 67.852 60.998 55.060 1.00 31.83 110 ALA C N 1
ATOM 3869 C CA . ALA C 1 83 ? 66.880 61.604 54.164 1.00 32.96 110 ALA C CA 1
ATOM 3870 C C . ALA C 1 83 ? 67.180 61.297 52.695 1.00 33.46 110 ALA C C 1
ATOM 3871 O O . ALA C 1 83 ? 66.263 61.007 51.928 1.00 33.30 110 ALA C O 1
ATOM 3873 N N . ARG C 1 84 ? 68.457 61.331 52.306 1.00 33.97 111 ARG C N 1
ATOM 3874 C CA . ARG C 1 84 ? 68.833 60.998 50.919 1.00 34.85 111 ARG C CA 1
ATOM 3875 C C . ARG C 1 84 ? 68.423 59.554 50.644 1.00 34.51 111 ARG C C 1
ATOM 3876 O O . ARG C 1 84 ? 67.936 59.213 49.557 1.00 34.20 111 ARG C O 1
ATOM 3884 N N . ASN C 1 85 ? 68.625 58.716 51.652 1.00 34.48 112 ASN C N 1
ATOM 3885 C CA . ASN C 1 85 ? 68.424 57.285 51.511 1.00 34.67 112 ASN C CA 1
ATOM 3886 C C . ASN C 1 85 ? 66.968 56.937 51.302 1.00 33.96 112 ASN C C 1
ATOM 3887 O O . ASN C 1 85 ? 66.644 56.152 50.422 1.00 34.06 112 ASN C O 1
ATOM 3892 N N . ARG C 1 86 ? 66.103 57.551 52.097 1.00 33.47 113 ARG C N 1
ATOM 3893 C CA . ARG C 1 86 ? 64.684 57.406 51.908 1.00 34.05 113 ARG C CA 1
ATOM 3894 C C . ARG C 1 86 ? 64.256 58.043 50.579 1.00 33.47 113 ARG C C 1
ATOM 3895 O O . ARG C 1 86 ? 63.276 57.621 49.974 1.00 33.12 113 ARG C O 1
ATOM 3903 N N . LEU C 1 87 ? 64.992 59.046 50.122 1.00 32.81 114 LEU C N 1
ATOM 3904 C CA . LEU C 1 87 ? 64.680 59.623 48.825 1.00 33.12 114 LEU C CA 1
ATOM 3905 C C . LEU C 1 87 ? 65.014 58.596 47.751 1.00 33.40 114 LEU C C 1
ATOM 3906 O O . LEU C 1 87 ? 64.275 58.444 46.757 1.00 32.72 114 LEU C O 1
ATOM 3911 N N . ARG C 1 88 ? 66.077 57.841 47.996 1.00 33.49 115 ARG C N 1
ATOM 3912 C CA . ARG C 1 88 ? 66.500 56.830 47.030 1.00 33.97 115 ARG C CA 1
ATOM 3913 C C . ARG C 1 88 ? 65.569 55.636 46.986 1.00 33.88 115 ARG C C 1
ATOM 3914 O O . ARG C 1 88 ? 65.552 54.914 45.998 1.00 33.93 115 ARG C O 1
ATOM 3922 N N . ARG C 1 89 ? 64.804 55.422 48.054 1.00 33.63 116 ARG C N 1
ATOM 3923 C CA . ARG C 1 89 ? 63.896 54.276 48.114 1.00 33.48 116 ARG C CA 1
ATOM 3924 C C . ARG C 1 89 ? 62.445 54.672 47.892 1.00 32.70 116 ARG C C 1
ATOM 3925 O O . ARG C 1 89 ? 61.550 53.863 48.132 1.00 32.66 116 ARG C O 1
ATOM 3933 N N . THR C 1 90 ? 62.198 55.910 47.471 1.00 31.90 117 THR C N 1
ATOM 3934 C CA . THR C 1 90 ? 60.859 56.255 46.994 1.00 31.77 117 THR C CA 1
ATOM 3935 C C . THR C 1 90 ? 60.544 55.493 45.706 1.00 32.04 117 THR C C 1
ATOM 3936 O O . THR C 1 90 ? 61.394 54.786 45.139 1.00 30.69 117 THR C O 1
ATOM 3940 N N . ASP C 1 91 ? 59.318 55.656 45.227 1.00 33.10 118 ASP C N 1
ATOM 3941 C CA . ASP C 1 91 ? 58.942 55.027 43.971 1.00 33.81 118 ASP C CA 1
ATOM 3942 C C . ASP C 1 91 ? 58.337 56.122 43.079 1.00 33.72 118 ASP C C 1
ATOM 3943 O O . ASP C 1 91 ? 58.301 57.308 43.468 1.00 34.14 118 ASP C O 1
ATOM 3948 N N . PHE C 1 92 ? 57.854 55.757 41.898 1.00 33.03 119 PHE C N 1
ATOM 3949 C CA . PHE C 1 92 ? 57.355 56.758 40.952 1.00 31.81 119 PHE C CA 1
ATOM 3950 C C . PHE C 1 92 ? 56.132 57.527 41.500 1.00 32.22 119 PHE C C 1
ATOM 3951 O O . PHE C 1 92 ? 55.902 58.695 41.162 1.00 31.80 119 PHE C O 1
ATOM 3959 N N . ARG C 1 93 ? 55.384 56.871 42.385 1.00 32.78 120 ARG C N 1
ATOM 3960 C CA . ARG C 1 93 ? 54.181 57.448 43.030 1.00 33.20 120 ARG C CA 1
ATOM 3961 C C . ARG C 1 93 ? 54.526 58.663 43.870 1.00 34.02 120 ARG C C 1
ATOM 3962 O O . ARG C 1 93 ? 53.778 59.653 43.909 1.00 34.75 120 ARG C O 1
ATOM 3970 N N . ASP C 1 94 ? 55.694 58.610 44.494 1.00 34.16 121 ASP C N 1
ATOM 3971 C CA . ASP C 1 94 ? 56.257 59.770 45.153 1.00 35.09 121 ASP C CA 1
ATOM 3972 C C . ASP C 1 94 ? 56.401 60.976 44.217 1.00 35.15 121 ASP C C 1
ATOM 3973 O O . ASP C 1 94 ? 55.968 62.122 44.568 1.00 35.70 121 ASP C O 1
ATOM 3978 N N . SER C 1 95 ? 56.960 60.736 43.027 1.00 35.05 122 SER C N 1
ATOM 3979 C CA . SER C 1 95 ? 57.192 61.816 42.064 1.00 34.28 122 SER C CA 1
ATOM 3980 C C . SER C 1 95 ? 55.850 62.356 41.636 1.00 34.97 122 SER C C 1
ATOM 3981 O O . SER C 1 95 ? 55.664 63.559 41.493 1.00 35.09 122 SER C O 1
ATOM 3984 N N . LEU C 1 96 ? 54.888 61.466 41.435 1.00 35.40 123 LEU C N 1
ATOM 3985 C CA . LEU C 1 96 ? 53.597 61.913 40.949 1.00 35.25 123 LEU C CA 1
ATOM 3986 C C . LEU C 1 96 ? 52.893 62.763 42.001 1.00 35.12 123 LEU C C 1
ATOM 3987 O O . LEU C 1 96 ? 52.347 63.825 41.674 1.00 34.90 123 LEU C O 1
ATOM 3992 N N . SER C 1 97 ? 52.973 62.346 43.266 1.00 34.62 124 SER C N 1
ATOM 3993 C CA . SER C 1 97 ? 52.418 63.156 44.373 1.00 34.51 124 SER C CA 1
ATOM 3994 C C . SER C 1 97 ? 53.072 64.524 44.412 1.00 35.04 124 SER C C 1
ATOM 3995 O O . SER C 1 97 ? 52.370 65.554 44.446 1.00 35.51 124 SER C O 1
ATOM 3998 N N . VAL C 1 98 ? 54.413 64.550 44.334 1.00 34.99 125 VAL C N 1
ATOM 3999 C CA . VAL C 1 98 ? 55.127 65.828 44.237 1.00 34.53 125 VAL C CA 1
ATOM 4000 C C . VAL C 1 98 ? 54.655 66.671 43.038 1.00 35.35 125 VAL C C 1
ATOM 4001 O O . VAL C 1 98 ? 54.419 67.878 43.151 1.00 34.64 125 VAL C O 1
ATOM 4005 N N . LEU C 1 99 ? 54.565 66.030 41.879 1.00 36.80 126 LEU C N 1
ATOM 4006 C CA . LEU C 1 99 ? 54.125 66.705 40.662 1.00 37.68 126 LEU C CA 1
ATOM 4007 C C . LEU C 1 99 ? 52.757 67.334 40.896 1.00 37.98 126 LEU C C 1
ATOM 4008 O O . LEU C 1 99 ? 52.545 68.525 40.581 1.00 38.04 126 LEU C O 1
ATOM 4013 N N . GLU C 1 100 ? 51.851 66.552 41.481 1.00 38.11 127 GLU C N 1
ATOM 4014 C CA . GLU C 1 100 ? 50.505 67.045 41.823 1.00 39.12 127 GLU C CA 1
ATOM 4015 C C . GLU C 1 100 ? 50.541 68.193 42.833 1.00 38.73 127 GLU C C 1
ATOM 4016 O O . GLU C 1 100 ? 49.753 69.125 42.736 1.00 38.46 127 GLU C O 1
ATOM 4022 N N . ALA C 1 101 ? 51.465 68.132 43.791 1.00 38.56 128 ALA C N 1
ATOM 4023 C CA . ALA C 1 101 ? 51.576 69.188 44.782 1.00 38.84 128 ALA C CA 1
ATOM 4024 C C . ALA C 1 101 ? 52.093 70.447 44.110 1.00 39.53 128 ALA C C 1
ATOM 4025 O O . ALA C 1 101 ? 51.637 71.561 44.398 1.00 38.63 128 ALA C O 1
ATOM 4027 N N . PHE C 1 102 ? 53.035 70.253 43.186 1.00 40.63 129 PHE C N 1
ATOM 4028 C CA . PHE C 1 102 ? 53.566 71.362 42.395 1.00 41.52 129 PHE C CA 1
ATOM 4029 C C . PHE C 1 102 ? 52.433 72.074 41.657 1.00 41.94 129 PHE C C 1
ATOM 4030 O O . PHE C 1 102 ? 52.239 73.268 41.849 1.00 42.22 129 PHE C O 1
ATOM 4038 N N . ARG C 1 103 ? 51.673 71.321 40.861 1.00 42.90 130 ARG C N 1
ATOM 4039 C CA . ARG C 1 103 ? 50.565 71.868 40.062 1.00 44.22 130 ARG C CA 1
ATOM 4040 C C . ARG C 1 103 ? 49.592 72.693 40.904 1.00 44.90 130 ARG C C 1
ATOM 4041 O O . ARG C 1 103 ? 49.159 73.767 40.481 1.00 45.36 130 ARG C O 1
ATOM 4043 N N . LEU C 1 104 ? 49.291 72.189 42.102 1.00 46.00 131 LEU C N 1
ATOM 4044 C CA . LEU C 1 104 ? 48.339 72.786 43.031 1.00 47.01 131 LEU C CA 1
ATOM 4045 C C . LEU C 1 104 ? 48.793 74.120 43.602 1.00 47.93 131 LEU C C 1
ATOM 4046 O O . LEU C 1 104 ? 47.999 75.055 43.758 1.00 47.67 131 LEU C O 1
ATOM 4051 N N . SER C 1 105 ? 50.083 74.187 43.906 1.00 49.30 132 SER C N 1
ATOM 4052 C CA . SER C 1 105 ? 50.688 75.332 44.575 1.00 50.26 132 SER C CA 1
ATOM 4053 C C . SER C 1 105 ? 50.965 76.498 43.635 1.00 50.91 132 SER C C 1
ATOM 4054 O O . SER C 1 105 ? 51.207 77.612 44.105 1.00 51.43 132 SER C O 1
ATOM 4057 N N . ASN C 1 106 ? 50.939 76.240 42.322 1.00 51.59 133 ASN C N 1
ATOM 4058 C CA . ASN C 1 106 ? 51.037 77.295 41.298 1.00 52.27 133 ASN C CA 1
ATOM 4059 C C . ASN C 1 106 ? 49.834 78.228 41.294 1.00 52.32 133 ASN C C 1
ATOM 4060 O O . ASN C 1 106 ? 49.189 78.417 40.261 1.00 52.67 133 ASN C O 1
ATOM 4065 N N . ASN C 1 116 ? 46.021 70.020 31.683 1.00 71.66 143 ASN C N 1
ATOM 4066 C CA . ASN C 1 116 ? 46.335 68.639 32.038 1.00 71.16 143 ASN C CA 1
ATOM 4067 C C . ASN C 1 116 ? 47.400 68.066 31.100 1.00 71.02 143 ASN C C 1
ATOM 4068 O O . ASN C 1 116 ? 48.470 67.627 31.545 1.00 71.26 143 ASN C O 1
ATOM 4070 N N . LEU C 1 117 ? 47.097 68.115 29.798 1.00 70.54 144 LEU C N 1
ATOM 4071 C CA . LEU C 1 117 ? 47.852 67.445 28.726 1.00 69.20 144 LEU C CA 1
ATOM 4072 C C . LEU C 1 117 ? 49.357 67.356 28.954 1.00 68.30 144 LEU C C 1
ATOM 4073 O O . LEU C 1 117 ? 49.971 66.297 28.796 1.00 68.65 144 LEU C O 1
ATOM 4075 N N . LYS C 1 118 ? 49.937 68.486 29.328 1.00 66.87 145 LYS C N 1
ATOM 4076 C CA . LYS C 1 118 ? 51.379 68.623 29.405 1.00 65.45 145 LYS C CA 1
ATOM 4077 C C . LYS C 1 118 ? 51.928 67.729 30.508 1.00 64.31 145 LYS C C 1
ATOM 4078 O O . LYS C 1 118 ? 52.586 66.726 30.207 1.00 64.09 145 LYS C O 1
ATOM 4080 N N . ASP C 1 119 ? 51.626 68.078 31.770 1.00 62.26 146 ASP C N 1
ATOM 4081 C CA . ASP C 1 119 ? 51.957 67.220 32.921 1.00 60.09 146 ASP C CA 1
ATOM 4082 C C . ASP C 1 119 ? 51.421 65.790 32.734 1.00 58.10 146 ASP C C 1
ATOM 4083 O O . ASP C 1 119 ? 52.020 64.841 33.232 1.00 57.55 146 ASP C O 1
ATOM 4085 N N . ARG C 1 120 ? 50.333 65.642 31.966 1.00 56.04 147 ARG C N 1
ATOM 4086 C CA . ARG C 1 120 ? 49.844 64.319 31.552 1.00 53.63 147 ARG C CA 1
ATOM 4087 C C . ARG C 1 120 ? 50.946 63.484 30.887 1.00 51.82 147 ARG C C 1
ATOM 4088 O O . ARG C 1 120 ? 51.156 62.334 31.263 1.00 51.68 147 ARG C O 1
ATOM 4090 N N . LYS C 1 121 ? 51.669 64.073 29.936 1.00 49.01 148 LYS C N 1
ATOM 4091 C CA . LYS C 1 121 ? 52.759 63.365 29.239 1.00 46.63 148 LYS C CA 1
ATOM 4092 C C . LYS C 1 121 ? 53.975 63.065 30.115 1.00 44.74 148 LYS C C 1
ATOM 4093 O O . LYS C 1 121 ? 54.597 62.011 29.993 1.00 43.56 148 LYS C O 1
ATOM 4099 N N . THR C 1 122 ? 54.317 64.010 30.981 1.00 43.04 149 THR C N 1
ATOM 4100 C CA . THR C 1 122 ? 55.379 63.826 31.973 1.00 41.79 149 THR C CA 1
ATOM 4101 C C . THR C 1 122 ? 55.023 62.695 32.936 1.00 41.56 149 THR C C 1
ATOM 4102 O O . THR C 1 122 ? 55.811 61.762 33.139 1.00 40.87 149 THR C O 1
ATOM 4106 N N . GLU C 1 123 ? 53.810 62.775 33.482 1.00 40.71 150 GLU C N 1
ATOM 4107 C CA . GLU C 1 123 ? 53.231 61.715 34.302 1.00 41.14 150 GLU C CA 1
ATOM 4108 C C . GLU C 1 123 ? 53.351 60.329 33.669 1.00 40.12 150 GLU C C 1
ATOM 4109 O O . GLU C 1 123 ? 53.738 59.385 34.332 1.00 40.09 150 GLU C O 1
ATOM 4115 N N . GLU C 1 124 ? 53.022 60.215 32.387 1.00 39.15 151 GLU C N 1
ATOM 4116 C CA . GLU C 1 124 ? 53.132 58.953 31.668 1.00 38.59 151 GLU C CA 1
ATOM 4117 C C . GLU C 1 124 ? 54.550 58.375 31.698 1.00 37.64 151 GLU C C 1
ATOM 4118 O O . GLU C 1 124 ? 54.714 57.172 31.958 1.00 36.85 151 GLU C O 1
ATOM 4124 N N . GLU C 1 125 ? 55.558 59.229 31.452 1.00 36.02 152 GLU C N 1
ATOM 4125 C CA . GLU C 1 125 ? 56.956 58.790 31.384 1.00 36.04 152 GLU C CA 1
ATOM 4126 C C . GLU C 1 125 ? 57.501 58.434 32.745 1.00 35.21 152 GLU C C 1
ATOM 4127 O O . GLU C 1 125 ? 58.237 57.460 32.893 1.00 34.70 152 GLU C O 1
ATOM 4133 N N . ILE C 1 126 ? 57.131 59.235 33.731 1.00 35.14 153 ILE C N 1
ATOM 4134 C CA . ILE C 1 126 ? 57.393 58.901 35.137 1.00 35.97 153 ILE C CA 1
ATOM 4135 C C . ILE C 1 126 ? 56.850 57.500 35.506 1.00 35.84 153 ILE C C 1
ATOM 4136 O O . ILE C 1 126 ? 57.589 56.666 36.039 1.00 34.86 153 ILE C O 1
ATOM 4141 N N . ALA C 1 127 ? 55.574 57.266 35.189 1.00 35.85 154 ALA C N 1
ATOM 4142 C CA . ALA C 1 127 ? 54.917 56.013 35.453 1.00 36.59 154 ALA C CA 1
ATOM 4143 C C . ALA C 1 127 ? 55.643 54.928 34.678 1.00 37.36 154 ALA C C 1
ATOM 4144 O O . ALA C 1 127 ? 56.122 53.976 35.272 1.00 38.04 154 ALA C O 1
ATOM 4146 N N . GLN C 1 128 ? 55.778 55.108 33.363 1.00 37.82 155 GLN C N 1
ATOM 4147 C CA . GLN C 1 128 ? 56.299 54.055 32.505 1.00 38.42 155 GLN C CA 1
ATOM 4148 C C . GLN C 1 128 ? 57.732 53.670 32.815 1.00 38.04 155 GLN C C 1
ATOM 4149 O O . GLN C 1 128 ? 58.062 52.496 32.809 1.00 38.26 155 GLN C O 1
ATOM 4155 N N . LYS C 1 129 ? 58.590 54.644 33.073 1.00 37.95 156 LYS C N 1
ATOM 4156 C CA . LYS C 1 129 ? 59.971 54.315 33.393 1.00 37.72 156 LYS C CA 1
ATOM 4157 C C . LYS C 1 129 ? 60.206 54.231 34.904 1.00 37.83 156 LYS C C 1
ATOM 4158 O O . LYS C 1 129 ? 61.354 54.179 35.344 1.00 37.74 156 LYS C O 1
ATOM 4160 N N . LYS C 1 130 ? 59.124 54.201 35.687 1.00 37.39 157 LYS C N 1
ATOM 4161 C CA . LYS C 1 130 ? 59.194 54.105 37.158 1.00 37.27 157 LYS C CA 1
ATOM 4162 C C . LYS C 1 130 ? 60.294 54.976 37.729 1.00 36.70 157 LYS C C 1
ATOM 4163 O O . LYS C 1 130 ? 61.178 54.495 38.410 1.00 36.81 157 LYS C O 1
ATOM 4169 N N . ILE C 1 131 ? 60.248 56.262 37.406 1.00 36.53 158 ILE C N 1
ATOM 4170 C CA . ILE C 1 131 ? 61.259 57.201 37.813 1.00 36.11 158 ILE C CA 1
ATOM 4171 C C . ILE C 1 131 ? 60.902 57.694 39.206 1.00 35.69 158 ILE C C 1
ATOM 4172 O O . ILE C 1 131 ? 59.940 58.441 39.395 1.00 37.00 158 ILE C O 1
ATOM 4177 N N . ASN C 1 132 ? 61.662 57.279 40.199 1.00 34.42 159 ASN C N 1
ATOM 4178 C CA . ASN C 1 132 ? 61.323 57.676 41.542 1.00 32.86 159 ASN C CA 1
ATOM 4179 C C . ASN C 1 132 ? 61.663 59.165 41.761 1.00 32.54 159 ASN C C 1
ATOM 4180 O O . ASN C 1 132 ? 62.189 59.830 40.855 1.00 32.10 159 ASN C O 1
ATOM 4185 N N . LEU C 1 133 ? 61.343 59.687 42.937 1.00 31.35 160 LEU C N 1
ATOM 4186 C CA . LEU C 1 133 ? 61.561 61.106 43.225 1.00 31.70 160 LEU C CA 1
ATOM 4187 C C . LEU C 1 133 ? 63.048 61.514 43.071 1.00 31.27 160 LEU C C 1
ATOM 4188 O O . LEU C 1 133 ? 63.372 62.584 42.542 1.00 31.14 160 LEU C O 1
ATOM 4193 N N . TYR C 1 134 ? 63.935 60.648 43.544 1.00 30.95 161 TYR C N 1
ATOM 4194 C CA . TYR C 1 134 ? 65.341 60.952 43.574 1.00 31.29 161 TYR C CA 1
ATOM 4195 C C . TYR C 1 134 ? 65.875 61.020 42.146 1.00 31.18 161 TYR C C 1
ATOM 4196 O O . TYR C 1 134 ? 66.688 61.880 41.818 1.00 31.46 161 TYR C O 1
ATOM 4205 N N . GLU C 1 135 ? 65.375 60.116 41.309 1.00 30.93 162 GLU C N 1
ATOM 4206 C CA . GLU C 1 135 ? 65.762 60.008 39.906 1.00 30.75 162 GLU C CA 1
ATOM 4207 C C . GLU C 1 135 ? 65.285 61.191 39.068 1.00 30.39 162 GLU C C 1
ATOM 4208 O O . GLU C 1 135 ? 66.013 61.693 38.203 1.00 29.81 162 GLU C O 1
ATOM 4214 N N . TRP C 1 136 ? 64.068 61.639 39.354 1.00 30.57 163 TRP C N 1
ATOM 4215 C CA . TRP C 1 136 ? 63.465 62.771 38.659 1.00 31.13 163 TRP C CA 1
ATOM 4216 C C . TRP C 1 136 ? 64.293 64.037 38.929 1.00 31.05 163 TRP C C 1
ATOM 4217 O O . TRP C 1 136 ? 64.643 64.798 38.023 1.00 30.96 163 TRP C O 1
ATOM 4236 N N . LYS C 1 138 ? 67.327 64.073 39.763 1.00 30.78 165 LYS C N 1
ATOM 4237 C CA . LYS C 1 138 ? 68.644 63.936 39.151 1.00 30.76 165 LYS C CA 1
ATOM 4238 C C . LYS C 1 138 ? 68.681 64.527 37.756 1.00 30.75 165 LYS C C 1
ATOM 4239 O O . LYS C 1 138 ? 69.758 64.844 37.234 1.00 29.83 165 LYS C O 1
ATOM 4253 N N . ALA C 1 140 ? 66.980 67.307 36.785 1.00 30.40 167 ALA C N 1
ATOM 4254 C CA . ALA C 1 140 ? 66.538 68.683 36.793 1.00 30.29 167 ALA C CA 1
ATOM 4255 C C . ALA C 1 140 ? 67.608 69.552 36.163 1.00 30.56 167 ALA C C 1
ATOM 4256 O O . ALA C 1 140 ? 68.777 69.181 36.163 1.00 29.86 167 ALA C O 1
ATOM 4258 N N . PRO C 1 141 ? 67.203 70.705 35.600 1.00 31.30 168 PRO C N 1
ATOM 4259 C CA . PRO C 1 141 ? 68.192 71.683 35.167 1.00 31.78 168 PRO C CA 1
ATOM 4260 C C . PRO C 1 141 ? 68.979 72.131 36.380 1.00 32.75 168 PRO C C 1
ATOM 4261 O O . PRO C 1 141 ? 68.428 72.210 37.481 1.00 32.91 168 PRO C O 1
ATOM 4265 N N . GLU C 1 142 ? 70.261 72.411 36.174 1.00 33.94 169 GLU C N 1
ATOM 4266 C CA . GLU C 1 142 ? 71.202 72.647 37.268 1.00 35.13 169 GLU C CA 1
ATOM 4267 C C . GLU C 1 142 ? 70.974 73.920 38.067 1.00 34.64 169 GLU C C 1
ATOM 4268 O O . GLU C 1 142 ? 71.490 74.041 39.176 1.00 34.60 169 GLU C O 1
ATOM 4274 N N . GLU C 1 143 ? 70.221 74.868 37.510 1.00 34.23 170 GLU C N 1
ATOM 4275 C CA . GLU C 1 143 ? 69.734 76.010 38.299 1.00 34.10 170 GLU C CA 1
ATOM 4276 C C . GLU C 1 143 ? 68.795 75.580 39.430 1.00 32.89 170 GLU C C 1
ATOM 4277 O O . GLU C 1 143 ? 68.605 76.318 40.397 1.00 32.71 170 GLU C O 1
ATOM 4283 N N . ASN C 1 144 ? 68.198 74.396 39.310 1.00 32.23 171 ASN C N 1
ATOM 4284 C CA . ASN C 1 144 ? 67.226 73.935 40.319 1.00 30.82 171 ASN C CA 1
ATOM 4285 C C . ASN C 1 144 ? 67.856 73.525 41.661 1.00 30.33 171 ASN C C 1
ATOM 4286 O O . ASN C 1 144 ? 68.254 72.385 41.848 1.00 30.63 171 ASN C O 1
ATOM 4291 N N . LEU C 1 145 ? 67.898 74.473 42.596 1.00 29.77 172 LEU C N 1
ATOM 4292 C CA . LEU C 1 145 ? 68.592 74.315 43.876 1.00 29.47 172 LEU C CA 1
ATOM 4293 C C . LEU C 1 145 ? 67.975 73.254 44.781 1.00 29.82 172 LEU C C 1
ATOM 4294 O O . LEU C 1 145 ? 68.685 72.490 45.449 1.00 29.49 172 LEU C O 1
ATOM 4299 N N . ILE C 1 146 ? 66.650 73.186 44.799 1.00 30.73 173 ILE C N 1
ATOM 4300 C CA . ILE C 1 146 ? 65.990 72.158 45.598 1.00 30.79 173 ILE C CA 1
ATOM 4301 C C . ILE C 1 146 ? 66.340 70.745 45.113 1.00 30.73 173 ILE C C 1
ATOM 4302 O O . ILE C 1 146 ? 66.553 69.844 45.935 1.00 29.77 173 ILE C O 1
ATOM 4307 N N . ALA C 1 147 ? 66.383 70.565 43.783 1.00 31.50 174 ALA C N 1
ATOM 4308 C CA . ALA C 1 147 ? 66.728 69.267 43.162 1.00 32.00 174 ALA C CA 1
ATOM 4309 C C . ALA C 1 147 ? 68.147 68.866 43.546 1.00 32.37 174 ALA C C 1
ATOM 4310 O O . ALA C 1 147 ? 68.377 67.749 44.019 1.00 32.62 174 ALA C O 1
ATOM 4312 N N . ARG C 1 148 ? 69.082 69.803 43.384 1.00 32.28 175 ARG C N 1
ATOM 4313 C CA . ARG C 1 148 ? 70.484 69.602 43.796 1.00 32.77 175 ARG C CA 1
ATOM 4314 C C . ARG C 1 148 ? 70.560 69.005 45.203 1.00 32.39 175 ARG C C 1
ATOM 4315 O O . ARG C 1 148 ? 71.112 67.936 45.433 1.00 32.17 175 ARG C O 1
ATOM 4323 N N . GLU C 1 149 ? 69.929 69.713 46.112 1.00 32.68 176 GLU C N 1
ATOM 4324 C CA . GLU C 1 149 ? 69.798 69.369 47.505 1.00 33.30 176 GLU C CA 1
ATOM 4325 C C . GLU C 1 149 ? 69.236 67.941 47.757 1.00 33.29 176 GLU C C 1
ATOM 4326 O O . GLU C 1 149 ? 69.790 67.175 48.563 1.00 33.14 176 GLU C O 1
ATOM 4332 N N . LEU C 1 150 ? 68.151 67.585 47.064 1.00 33.00 177 LEU C N 1
ATOM 4333 C CA . LEU C 1 150 ? 67.512 66.270 47.214 1.00 33.16 177 LEU C CA 1
ATOM 4334 C C . LEU C 1 150 ? 68.340 65.117 46.638 1.00 33.43 177 LEU C C 1
ATOM 4335 O O . LEU C 1 150 ? 68.206 63.975 47.078 1.00 33.00 177 LEU C O 1
ATOM 4340 N N . VAL C 1 151 ? 69.225 65.437 45.689 1.00 33.53 178 VAL C N 1
ATOM 4341 C CA . VAL C 1 151 ? 70.161 64.495 45.124 1.00 33.37 178 VAL C CA 1
ATOM 4342 C C . VAL C 1 151 ? 71.494 64.417 45.908 1.00 33.59 178 VAL C C 1
ATOM 4343 O O . VAL C 1 151 ? 72.117 63.346 45.976 1.00 33.29 178 VAL C O 1
ATOM 4347 N N . ASP C 1 152 ? 71.942 65.527 46.500 1.00 33.09 179 ASP C N 1
ATOM 4348 C CA . ASP C 1 152 ? 73.348 65.586 46.966 1.00 32.60 179 ASP C CA 1
ATOM 4349 C C . ASP C 1 152 ? 73.531 65.472 48.485 1.00 32.27 179 ASP C C 1
ATOM 4350 O O . ASP C 1 152 ? 74.614 65.720 49.020 1.00 31.22 179 ASP C O 1
ATOM 4355 N N . GLY C 1 153 ? 72.453 65.113 49.170 1.00 31.70 180 GLY C N 1
ATOM 4356 C CA . GLY C 1 153 ? 72.443 65.038 50.621 1.00 31.12 180 GLY C CA 1
ATOM 4357 C C . GLY C 1 153 ? 72.353 66.378 51.339 1.00 30.80 180 GLY C C 1
ATOM 4358 O O . GLY C 1 153 ? 72.946 66.541 52.408 1.00 31.00 180 GLY C O 1
ATOM 4359 N N . PHE C 1 154 ? 71.640 67.333 50.751 1.00 29.96 181 PHE C N 1
ATOM 4360 C CA . PHE C 1 154 ? 71.320 68.615 51.405 1.00 29.52 181 PHE C CA 1
ATOM 4361 C C . PHE C 1 154 ? 72.564 69.416 51.771 1.00 29.61 181 PHE C C 1
ATOM 4362 O O . PHE C 1 154 ? 72.652 70.023 52.836 1.00 29.70 181 PHE C O 1
ATOM 4370 N N . LYS C 1 155 ? 73.522 69.421 50.853 1.00 30.07 182 LYS C N 1
ATOM 4371 C CA . LYS C 1 155 ? 74.807 70.078 51.075 1.00 30.14 182 LYS C CA 1
ATOM 4372 C C . LYS C 1 155 ? 74.673 71.579 51.390 1.00 29.55 182 LYS C C 1
ATOM 4373 O O . LYS C 1 155 ? 75.315 72.082 52.319 1.00 29.91 182 LYS C O 1
ATOM 4379 N N . ILE C 1 156 ? 73.822 72.279 50.653 1.00 28.69 183 ILE C N 1
ATOM 4380 C CA . ILE C 1 156 ? 73.579 73.688 50.929 1.00 28.32 183 ILE C CA 1
ATOM 4381 C C . ILE C 1 156 ? 73.053 73.874 52.371 1.00 28.34 183 ILE C C 1
ATOM 4382 O O . ILE C 1 156 ? 73.656 74.637 53.148 1.00 28.64 183 ILE C O 1
ATOM 4387 N N . SER C 1 157 ? 71.988 73.135 52.722 1.00 27.19 184 SER C N 1
ATOM 4388 C CA . SER C 1 157 ? 71.360 73.167 54.048 1.00 27.45 184 SER C CA 1
ATOM 4389 C C . SER C 1 157 ? 72.307 72.879 55.204 1.00 27.71 184 SER C C 1
ATOM 4390 O O . SER C 1 157 ? 72.096 73.388 56.311 1.00 27.64 184 SER C O 1
ATOM 4393 N N . ILE C 1 158 ? 73.304 72.021 54.955 1.00 27.76 185 ILE C N 1
ATOM 4394 C CA . ILE C 1 158 ? 74.348 71.682 55.942 1.00 27.41 185 ILE C CA 1
ATOM 4395 C C . ILE C 1 158 ? 75.315 72.846 56.127 1.00 27.43 185 ILE C C 1
ATOM 4396 O O . ILE C 1 158 ? 75.504 73.343 57.239 1.00 27.93 185 ILE C O 1
ATOM 4401 N N . GLU C 1 159 ? 75.915 73.272 55.023 1.00 27.55 186 GLU C N 1
ATOM 4402 C CA . GLU C 1 159 ? 76.703 74.506 54.926 1.00 27.20 186 GLU C CA 1
ATOM 4403 C C . GLU C 1 159 ? 75.914 75.628 55.632 1.00 27.16 186 GLU C C 1
ATOM 4404 O O . GLU C 1 159 ? 76.458 76.364 56.464 1.00 26.42 186 GLU C O 1
ATOM 4410 N N . GLY C 1 160 ? 74.609 75.710 55.341 1.00 26.80 187 GLY C N 1
ATOM 4411 C CA . GLY C 1 160 ? 73.720 76.700 55.957 1.00 26.58 187 GLY C CA 1
ATOM 4412 C C . GLY C 1 160 ? 73.556 76.566 57.466 1.00 27.30 187 GLY C C 1
ATOM 4413 O O . GLY C 1 160 ? 73.654 77.564 58.216 1.00 27.51 187 GLY C O 1
ATOM 4414 N N . ALA C 1 161 ? 73.321 75.339 57.925 1.00 26.96 188 ALA C N 1
ATOM 4415 C CA . ALA C 1 161 ? 73.166 75.089 59.364 1.00 27.18 188 ALA C CA 1
ATOM 4416 C C . ALA C 1 161 ? 74.460 75.411 60.104 1.00 27.12 188 ALA C C 1
ATOM 4417 O O . ALA C 1 161 ? 74.425 76.005 61.173 1.00 27.21 188 ALA C O 1
ATOM 4419 N N . LYS C 1 162 ? 75.593 75.027 59.518 1.00 27.52 189 LYS C N 1
ATOM 4420 C CA . LYS C 1 162 ? 76.917 75.347 60.083 1.00 27.79 189 LYS C CA 1
ATOM 4421 C C . LYS C 1 162 ? 77.114 76.854 60.205 1.00 28.07 189 LYS C C 1
ATOM 4422 O O . LYS C 1 162 ? 77.583 77.345 61.225 1.00 27.77 189 LYS C O 1
ATOM 4428 N N . PHE C 1 163 ? 76.727 77.589 59.166 1.00 29.01 190 PHE C N 1
ATOM 4429 C CA . PHE C 1 163 ? 76.798 79.040 59.210 1.00 29.62 190 PHE C CA 1
ATOM 4430 C C . PHE C 1 163 ? 76.014 79.530 60.403 1.00 30.29 190 PHE C C 1
ATOM 4431 O O . PHE C 1 163 ? 76.451 80.451 61.105 1.00 30.94 190 PHE C O 1
ATOM 4439 N N . LEU C 1 164 ? 74.874 78.887 60.651 1.00 30.95 191 LEU C N 1
ATOM 4440 C CA . LEU C 1 164 ? 73.964 79.279 61.730 1.00 31.55 191 LEU C CA 1
ATOM 4441 C C . LEU C 1 164 ? 74.582 79.006 63.097 1.00 32.00 191 LEU C C 1
ATOM 4442 O O . LEU C 1 164 ? 74.328 79.727 64.074 1.00 32.27 191 LEU C O 1
ATOM 4447 N N . LEU C 1 165 ? 75.410 77.969 63.149 1.00 32.35 192 LEU C N 1
ATOM 4448 C CA . LEU C 1 165 ? 76.050 77.554 64.389 1.00 32.49 192 LEU C CA 1
ATOM 4449 C C . LEU C 1 165 ? 77.414 78.207 64.602 1.00 32.54 192 LEU C C 1
ATOM 4450 O O . LEU C 1 165 ? 78.048 77.991 65.631 1.00 32.55 192 LEU C O 1
ATOM 4455 N N . SER C 1 166 ? 77.865 79.000 63.632 1.00 32.82 193 SER C N 1
ATOM 4456 C CA . SER C 1 166 ? 79.020 79.881 63.853 1.00 33.37 193 SER C CA 1
ATOM 4457 C C . SER C 1 166 ? 78.539 81.172 64.512 1.00 33.60 193 SER C C 1
ATOM 4458 O O . SER C 1 166 ? 79.310 82.097 64.743 1.00 33.27 193 SER C O 1
ATOM 4461 N N . PHE C 1 167 ? 77.247 81.221 64.815 1.00 34.11 194 PHE C N 1
ATOM 4462 C CA . PHE C 1 167 ? 76.725 82.290 65.641 1.00 34.38 194 PHE C CA 1
ATOM 4463 C C . PHE C 1 167 ? 76.480 81.809 67.074 1.00 34.41 194 PHE C C 1
ATOM 4464 O O . PHE C 1 167 ? 77.431 81.496 67.805 1.00 33.99 194 PHE C O 1
ATOM 4472 N N . ASN C 1 169 ? 72.272 81.851 67.912 1.00 38.82 196 ASN C N 1
ATOM 4473 C CA . ASN C 1 169 ? 70.867 81.452 67.781 1.00 39.04 196 ASN C CA 1
ATOM 4474 C C . ASN C 1 169 ? 69.907 82.641 67.683 1.00 39.17 196 ASN C C 1
ATOM 4475 O O . ASN C 1 169 ? 68.683 82.462 67.708 1.00 39.03 196 ASN C O 1
ATOM 4477 N N . SER C 1 170 ? 70.475 83.843 67.558 1.00 39.15 197 SER C N 1
ATOM 4478 C CA . SER C 1 170 ? 69.708 85.082 67.402 1.00 39.09 197 SER C CA 1
ATOM 4479 C C . SER C 1 170 ? 68.855 85.069 66.134 1.00 39.01 197 SER C C 1
ATOM 4480 O O . SER C 1 170 ? 69.080 84.255 65.231 1.00 38.97 197 SER C O 1
ATOM 4483 N N . GLY C 1 171 ? 67.885 85.982 66.072 1.00 38.90 198 GLY C N 1
ATOM 4484 C CA . GLY C 1 171 ? 67.115 86.221 64.851 1.00 38.63 198 GLY C CA 1
ATOM 4485 C C . GLY C 1 171 ? 68.042 86.705 63.747 1.00 38.62 198 GLY C C 1
ATOM 4486 O O . GLY C 1 171 ? 67.868 86.346 62.569 1.00 38.80 198 GLY C O 1
ATOM 4487 N N . LYS C 1 172 ? 69.044 87.501 64.143 1.00 38.23 199 LYS C N 1
ATOM 4488 C CA . LYS C 1 172 ? 70.064 88.050 63.234 1.00 37.63 199 LYS C CA 1
ATOM 4489 C C . LYS C 1 172 ? 70.887 86.968 62.530 1.00 37.24 199 LYS C C 1
ATOM 4490 O O . LYS C 1 172 ? 71.229 87.120 61.357 1.00 37.38 199 LYS C O 1
ATOM 4492 N N . ALA C 1 173 ? 71.190 85.884 63.246 1.00 36.57 200 ALA C N 1
ATOM 4493 C CA . ALA C 1 173 ? 71.818 84.698 62.657 1.00 35.78 200 ALA C CA 1
ATOM 4494 C C . ALA C 1 173 ? 71.080 84.232 61.404 1.00 35.20 200 ALA C C 1
ATOM 4495 O O . ALA C 1 173 ? 71.703 84.032 60.354 1.00 35.25 200 ALA C O 1
ATOM 4497 N N . VAL C 1 174 ? 69.758 84.086 61.520 1.00 34.15 201 VAL C N 1
ATOM 4498 C CA . VAL C 1 174 ? 68.891 83.707 60.400 1.00 33.25 201 VAL C CA 1
ATOM 4499 C C . VAL C 1 174 ? 69.001 84.693 59.220 1.00 32.64 201 VAL C C 1
ATOM 4500 O O . VAL C 1 174 ? 69.143 84.279 58.071 1.00 31.90 201 VAL C O 1
ATOM 4504 N N . VAL C 1 175 ? 68.953 85.993 59.531 1.00 32.55 202 VAL C N 1
ATOM 4505 C CA . VAL C 1 175 ? 69.097 87.077 58.540 1.00 31.81 202 VAL C CA 1
ATOM 4506 C C . VAL C 1 175 ? 70.439 87.001 57.806 1.00 31.44 202 VAL C C 1
ATOM 4507 O O . VAL C 1 175 ? 70.475 87.005 56.565 1.00 30.70 202 VAL C O 1
ATOM 4511 N N . GLU C 1 176 ? 71.528 86.916 58.577 1.00 31.07 203 GLU C N 1
ATOM 4512 C CA . GLU C 1 176 ? 72.863 86.718 58.014 1.00 31.13 203 GLU C CA 1
ATOM 4513 C C . GLU C 1 176 ? 72.923 85.518 57.065 1.00 31.16 203 GLU C C 1
ATOM 4514 O O . GLU C 1 176 ? 73.468 85.629 55.971 1.00 31.64 203 GLU C O 1
ATOM 4520 N N . LEU C 1 177 ? 72.354 84.386 57.466 1.00 30.89 204 LEU C N 1
ATOM 4521 C CA . LEU C 1 177 ? 72.275 83.237 56.556 1.00 31.22 204 LEU C CA 1
ATOM 4522 C C . LEU C 1 177 ? 71.476 83.534 55.291 1.00 31.31 204 LEU C C 1
ATOM 4523 O O . LEU C 1 177 ? 71.913 83.226 54.173 1.00 31.45 204 LEU C O 1
ATOM 4528 N N . TYR C 1 178 ? 70.301 84.125 55.472 1.00 31.42 205 TYR C N 1
ATOM 4529 C CA . TYR C 1 178 ? 69.457 84.449 54.353 1.00 31.20 205 TYR C CA 1
ATOM 4530 C C . TYR C 1 178 ? 70.272 85.217 53.322 1.00 31.23 205 TYR C C 1
ATOM 4531 O O . TYR C 1 178 ? 70.344 84.795 52.158 1.00 31.43 205 TYR C O 1
ATOM 4540 N N . TYR C 1 179 ? 70.945 86.290 53.754 1.00 30.23 206 TYR C N 1
ATOM 4541 C CA . TYR C 1 179 ? 71.703 87.107 52.819 1.00 30.19 206 TYR C CA 1
ATOM 4542 C C . TYR C 1 179 ? 72.903 86.415 52.215 1.00 30.22 206 TYR C C 1
ATOM 4543 O O . TYR C 1 179 ? 73.243 86.666 51.056 1.00 29.99 206 TYR C O 1
ATOM 4552 N N . HIS C 1 180 ? 73.540 85.539 52.980 1.00 30.24 207 HIS C N 1
ATOM 4553 C CA . HIS C 1 180 ? 74.692 84.821 52.457 1.00 30.39 207 HIS C CA 1
ATOM 4554 C C . HIS C 1 180 ? 74.166 83.965 51.319 1.00 31.02 207 HIS C C 1
ATOM 4555 O O . HIS C 1 180 ? 74.716 83.982 50.206 1.00 31.33 207 HIS C O 1
ATOM 4562 N N . LEU C 1 181 ? 73.067 83.260 51.599 1.00 30.92 208 LEU C N 1
ATOM 4563 C CA . LEU C 1 181 ? 72.404 82.417 50.619 1.00 31.00 208 LEU C CA 1
ATOM 4564 C C . LEU C 1 181 ? 72.016 83.246 49.420 1.00 31.16 208 LEU C C 1
ATOM 4565 O O . LEU C 1 181 ? 72.297 82.867 48.283 1.00 30.95 208 LEU C O 1
ATOM 4570 N N . LEU C 1 182 ? 71.423 84.404 49.689 1.00 31.61 209 LEU C N 1
ATOM 4571 C CA . LEU C 1 182 ? 70.943 85.274 48.635 1.00 32.19 209 LEU C CA 1
ATOM 4572 C C . LEU C 1 182 ? 72.048 85.662 47.646 1.00 32.65 209 LEU C C 1
ATOM 4573 O O . LEU C 1 182 ? 71.789 85.803 46.452 1.00 33.24 209 LEU C O 1
ATOM 4578 N N . SER C 1 183 ? 73.274 85.827 48.143 1.00 32.41 210 SER C N 1
ATOM 4579 C CA . SER C 1 183 ? 74.398 86.223 47.301 1.00 32.49 210 SER C CA 1
ATOM 4580 C C . SER C 1 183 ? 75.219 85.053 46.748 1.00 32.94 210 SER C C 1
ATOM 4581 O O . SER C 1 183 ? 76.195 85.267 46.026 1.00 33.02 210 SER C O 1
ATOM 4584 N N . LYS C 1 184 ? 74.841 83.827 47.095 1.00 33.39 211 LYS C N 1
ATOM 4585 C CA . LYS C 1 184 ? 75.547 82.653 46.609 1.00 33.44 211 LYS C CA 1
ATOM 4586 C C . LYS C 1 184 ? 74.839 82.058 45.414 1.00 33.03 211 LYS C C 1
ATOM 4587 O O . LYS C 1 184 ? 75.475 81.617 44.476 1.00 33.46 211 LYS C O 1
ATOM 4593 N N . PHE C 1 185 ? 73.515 82.045 45.446 1.00 32.67 212 PHE C N 1
ATOM 4594 C CA . PHE C 1 185 ? 72.777 81.242 44.498 1.00 32.04 212 PHE C CA 1
ATOM 4595 C C . PHE C 1 185 ? 71.621 82.003 43.853 1.00 32.07 212 PHE C C 1
ATOM 4596 O O . PHE C 1 185 ? 70.725 82.495 44.560 1.00 31.23 212 PHE C O 1
ATOM 4604 N N . PRO C 1 186 ? 71.635 82.085 42.506 1.00 31.88 213 PRO C N 1
ATOM 4605 C CA . PRO C 1 186 ? 70.531 82.698 41.774 1.00 32.16 213 PRO C CA 1
ATOM 4606 C C . PRO C 1 186 ? 69.239 81.929 42.055 1.00 32.67 213 PRO C C 1
ATOM 4607 O O . PRO C 1 186 ? 69.170 80.719 41.810 1.00 33.16 213 PRO C O 1
ATOM 4611 N N . ASP C 1 187 ? 68.239 82.614 42.598 1.00 32.65 214 ASP C N 1
ATOM 4612 C CA . ASP C 1 187 ? 66.984 81.956 42.915 1.00 33.36 214 ASP C CA 1
ATOM 4613 C C . ASP C 1 187 ? 66.249 81.503 41.658 1.00 33.39 214 ASP C C 1
ATOM 4614 O O . ASP C 1 187 ? 65.855 82.322 40.836 1.00 34.08 214 ASP C O 1
ATOM 4619 N N . PRO C 1 188 ? 66.065 80.191 41.503 1.00 33.13 215 PRO C N 1
ATOM 4620 C CA . PRO C 1 188 ? 65.454 79.702 40.280 1.00 33.18 215 PRO C CA 1
ATOM 4621 C C . PRO C 1 188 ? 64.070 80.297 40.048 1.00 32.95 215 PRO C C 1
ATOM 4622 O O . PRO C 1 188 ? 63.709 80.533 38.906 1.00 33.06 215 PRO C O 1
ATOM 4626 N N . LEU C 1 189 ? 63.315 80.533 41.116 1.00 32.64 216 LEU C N 1
ATOM 4627 C CA . LEU C 1 189 ? 62.025 81.213 41.014 1.00 32.48 216 LEU C CA 1
ATOM 4628 C C . LEU C 1 189 ? 62.170 82.639 40.458 1.00 32.91 216 LEU C C 1
ATOM 4629 O O . LEU C 1 189 ? 61.280 83.139 39.789 1.00 33.34 216 LEU C O 1
ATOM 4634 N N . VAL C 1 190 ? 63.284 83.298 40.768 1.00 32.68 217 VAL C N 1
ATOM 4635 C CA . VAL C 1 190 ? 63.542 84.630 40.253 1.00 32.90 217 VAL C CA 1
ATOM 4636 C C . VAL C 1 190 ? 63.894 84.566 38.753 1.00 33.35 217 VAL C C 1
ATOM 4637 O O . VAL C 1 190 ? 63.503 85.443 37.989 1.00 33.25 217 VAL C O 1
ATOM 4641 N N . ILE C 1 191 ? 64.619 83.529 38.335 1.00 33.95 218 ILE C N 1
ATOM 4642 C CA . ILE C 1 191 ? 64.937 83.367 36.923 1.00 34.88 218 ILE C CA 1
ATOM 4643 C C . ILE C 1 191 ? 63.652 83.338 36.088 1.00 35.82 218 ILE C C 1
ATOM 4644 O O . ILE C 1 191 ? 63.436 84.209 35.250 1.00 36.24 218 ILE C O 1
ATOM 4649 N N . ALA C 1 192 ? 62.788 82.365 36.357 1.00 36.67 219 ALA C N 1
ATOM 4650 C CA . ALA C 1 192 ? 61.523 82.209 35.637 1.00 37.79 219 ALA C CA 1
ATOM 4651 C C . ALA C 1 192 ? 60.732 83.518 35.531 1.00 38.47 219 ALA C C 1
ATOM 4652 O O . ALA C 1 192 ? 60.151 83.833 34.488 1.00 38.26 219 ALA C O 1
ATOM 4654 N N . LYS C 1 193 ? 60.704 84.278 36.618 1.00 39.40 220 LYS C N 1
ATOM 4655 C CA . LYS C 1 193 ? 59.941 85.512 36.618 1.00 40.12 220 LYS C CA 1
ATOM 4656 C C . LYS C 1 193 ? 60.709 86.602 35.859 1.00 40.49 220 LYS C C 1
ATOM 4657 O O . LYS C 1 193 ? 60.213 87.118 34.868 1.00 40.43 220 LYS C O 1
ATOM 4671 N N . GLY C 1 195 ? 64.238 86.515 34.736 1.00 42.25 222 GLY C N 1
ATOM 4672 C CA . GLY C 1 195 ? 65.295 86.156 33.791 1.00 42.39 222 GLY C CA 1
ATOM 4673 C C . GLY C 1 195 ? 66.584 85.852 34.501 1.00 42.54 222 GLY C C 1
ATOM 4674 O O . GLY C 1 195 ? 66.776 86.246 35.648 1.00 42.52 222 GLY C O 1
ATOM 4675 N N . ARG C 1 196 ? 67.461 85.133 33.816 1.00 42.83 223 ARG C N 1
ATOM 4676 C CA . ARG C 1 196 ? 68.684 84.644 34.422 1.00 43.43 223 ARG C CA 1
ATOM 4677 C C . ARG C 1 196 ? 69.548 85.800 34.908 1.00 43.26 223 ARG C C 1
ATOM 4678 O O . ARG C 1 196 ? 70.106 85.743 35.998 1.00 43.11 223 ARG C O 1
ATOM 4686 N N . GLU C 1 197 ? 69.621 86.854 34.100 1.00 43.35 224 GLU C N 1
ATOM 4687 C CA . GLU C 1 197 ? 70.481 87.998 34.377 1.00 43.28 224 GLU C CA 1
ATOM 4688 C C . GLU C 1 197 ? 70.016 88.781 35.604 1.00 43.19 224 GLU C C 1
ATOM 4689 O O . GLU C 1 197 ? 70.809 89.086 36.489 1.00 43.23 224 GLU C O 1
ATOM 4695 N N . TYR C 1 198 ? 68.734 89.110 35.666 1.00 43.12 225 TYR C N 1
ATOM 4696 C CA . TYR C 1 198 ? 68.204 89.776 36.861 1.00 43.47 225 TYR C CA 1
ATOM 4697 C C . TYR C 1 198 ? 68.421 88.938 38.127 1.00 43.84 225 TYR C C 1
ATOM 4698 O O . TYR C 1 198 ? 68.765 89.466 39.193 1.00 43.91 225 TYR C O 1
ATOM 4707 N N . ALA C 1 199 ? 68.190 87.633 38.012 1.00 44.38 226 ALA C N 1
ATOM 4708 C CA . ALA C 1 199 ? 68.502 86.706 39.089 1.00 44.67 226 ALA C CA 1
ATOM 4709 C C . ALA C 1 199 ? 69.996 86.770 39.414 1.00 45.02 226 ALA C C 1
ATOM 4710 O O . ALA C 1 199 ? 70.385 86.812 40.577 1.00 44.95 226 ALA C O 1
ATOM 4712 N N . GLU C 1 200 ? 70.828 86.793 38.380 1.00 45.08 227 GLU C N 1
ATOM 4713 C CA . GLU C 1 200 ? 72.263 86.907 38.577 1.00 45.74 227 GLU C CA 1
ATOM 4714 C C . GLU C 1 200 ? 72.589 88.200 39.326 1.00 45.65 227 GLU C C 1
ATOM 4715 O O . GLU C 1 200 ? 73.394 88.188 40.262 1.00 45.77 227 GLU C O 1
ATOM 4721 N N . LYS C 1 201 ? 71.929 89.294 38.944 1.00 45.36 228 LYS C N 1
ATOM 4722 C CA . LYS C 1 201 ? 72.202 90.607 39.521 1.00 45.58 228 LYS C CA 1
ATOM 4723 C C . LYS C 1 201 ? 71.891 90.656 41.006 1.00 45.67 228 LYS C C 1
ATOM 4724 O O . LYS C 1 201 ? 72.651 91.240 41.784 1.00 45.42 228 LYS C O 1
ATOM 4730 N N . ILE C 1 202 ? 70.771 90.037 41.380 1.00 46.15 229 ILE C N 1
ATOM 4731 C CA . ILE C 1 202 ? 70.385 89.853 42.776 1.00 46.64 229 ILE C CA 1
ATOM 4732 C C . ILE C 1 202 ? 71.537 89.356 43.656 1.00 46.68 229 ILE C C 1
ATOM 4733 O O . ILE C 1 202 ? 71.750 89.877 44.744 1.00 47.18 229 ILE C O 1
ATOM 4738 N N . THR C 1 203 ? 72.256 88.331 43.212 1.00 46.58 230 THR C N 1
ATOM 4739 C CA . THR C 1 203 ? 73.313 87.784 44.041 1.00 46.68 230 THR C CA 1
ATOM 4740 C C . THR C 1 203 ? 74.415 88.814 44.193 1.00 46.30 230 THR C C 1
ATOM 4741 O O . THR C 1 203 ? 75.045 88.900 45.248 1.00 46.08 230 THR C O 1
ATOM 4745 N N . GLU C 1 204 ? 74.632 89.588 43.129 1.00 46.03 231 GLU C N 1
ATOM 4746 C CA . GLU C 1 204 ? 75.646 90.647 43.117 1.00 45.87 231 GLU C CA 1
ATOM 4747 C C . GLU C 1 204 ? 75.199 91.802 43.987 1.00 45.19 231 GLU C C 1
ATOM 4748 O O . GLU C 1 204 ? 75.983 92.335 44.759 1.00 45.27 231 GLU C O 1
ATOM 4754 N N . TRP C 1 205 ? 73.926 92.167 43.894 1.00 44.56 232 TRP C N 1
ATOM 4755 C CA . TRP C 1 205 ? 73.382 93.148 44.827 1.00 43.94 232 TRP C CA 1
ATOM 4756 C C . TRP C 1 205 ? 73.547 92.688 46.257 1.00 43.49 232 TRP C C 1
ATOM 4757 O O . TRP C 1 205 ? 73.962 93.463 47.115 1.00 43.43 232 TRP C O 1
ATOM 4768 N N . ALA C 1 206 ? 73.259 91.406 46.481 1.00 43.13 233 ALA C N 1
ATOM 4769 C CA . ALA C 1 206 ? 73.268 90.812 47.801 1.00 42.37 233 ALA C CA 1
ATOM 4770 C C . ALA C 1 206 ? 74.665 90.777 48.410 1.00 42.15 233 ALA C C 1
ATOM 4771 O O . ALA C 1 206 ? 74.836 91.199 49.549 1.00 42.04 233 ALA C O 1
ATOM 4773 N N . GLU C 1 207 ? 75.660 90.271 47.686 1.00 41.83 234 GLU C N 1
ATOM 4774 C CA . GLU C 1 207 ? 77.018 90.265 48.262 1.00 42.11 234 GLU C CA 1
ATOM 4775 C C . GLU C 1 207 ? 77.409 91.679 48.691 1.00 42.15 234 GLU C C 1
ATOM 4776 O O . GLU C 1 207 ? 77.824 91.876 49.831 1.00 42.16 234 GLU C O 1
ATOM 4782 N N . LYS C 1 208 ? 77.170 92.654 47.807 1.00 42.05 235 LYS C N 1
ATOM 4783 C CA . LYS C 1 208 ? 77.481 94.066 48.063 1.00 42.17 235 LYS C CA 1
ATOM 4784 C C . LYS C 1 208 ? 76.561 94.740 49.071 1.00 42.30 235 LYS C C 1
ATOM 4785 O O . LYS C 1 208 ? 76.895 95.798 49.586 1.00 41.69 235 LYS C O 1
ATOM 4791 N N . ALA C 1 209 ? 75.398 94.140 49.337 1.00 42.84 236 ALA C N 1
ATOM 4792 C CA . ALA C 1 209 ? 74.457 94.693 50.316 1.00 43.43 236 ALA C CA 1
ATOM 4793 C C . ALA C 1 209 ? 74.760 94.071 51.661 1.00 43.60 236 ALA C C 1
ATOM 4794 O O . ALA C 1 209 ? 74.354 92.960 51.940 1.00 44.04 236 ALA C O 1
ATOM 4796 N N . ARG C 1 210 ? 75.464 94.807 52.505 1.00 44.38 237 ARG C N 1
ATOM 4797 C CA . ARG C 1 210 ? 76.112 94.204 53.666 1.00 45.08 237 ARG C CA 1
ATOM 4798 C C . ARG C 1 210 ? 75.699 94.819 55.011 1.00 44.92 237 ARG C C 1
ATOM 4799 O O . ARG C 1 210 ? 75.855 94.192 56.057 1.00 44.72 237 ARG C O 1
ATOM 4807 N N . THR C 1 211 ? 75.158 96.034 54.959 1.00 45.21 238 THR C N 1
ATOM 4808 C CA . THR C 1 211 ? 74.613 96.708 56.142 1.00 45.55 238 THR C CA 1
ATOM 4809 C C . THR C 1 211 ? 73.082 96.548 56.225 1.00 46.09 238 THR C C 1
ATOM 4810 O O . THR C 1 211 ? 72.444 96.176 55.233 1.00 46.46 238 THR C O 1
ATOM 4814 N N . GLU C 1 212 ? 72.498 96.849 57.389 1.00 46.35 239 GLU C N 1
ATOM 4815 C CA . GLU C 1 212 ? 71.042 96.794 57.572 1.00 46.97 239 GLU C CA 1
ATOM 4816 C C . GLU C 1 212 ? 70.236 97.695 56.613 1.00 47.82 239 GLU C C 1
ATOM 4817 O O . GLU C 1 212 ? 69.218 97.256 56.067 1.00 47.91 239 GLU C O 1
ATOM 4819 N N . GLU C 1 213 ? 70.685 98.935 56.400 1.00 48.57 240 GLU C N 1
ATOM 4820 C CA . GLU C 1 213 ? 70.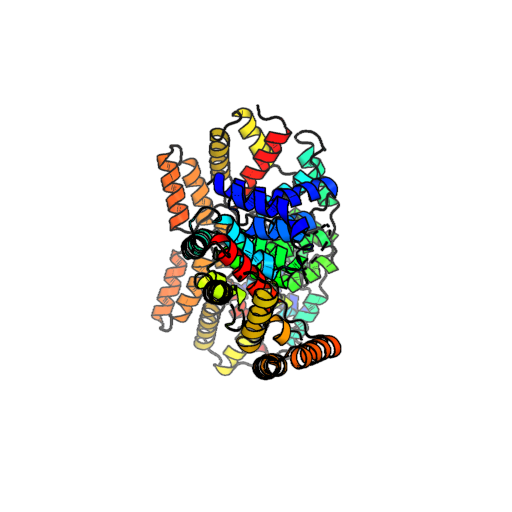004 99.845 55.472 1.00 49.36 240 GLU C CA 1
ATOM 4821 C C . GLU C 1 213 ? 70.218 99.471 54.004 1.00 49.60 240 GLU C C 1
ATOM 4822 O O . GLU C 1 213 ? 69.310 99.618 53.176 1.00 49.90 240 GLU C O 1
ATOM 4828 N N . GLU C 1 214 ? 71.415 98.994 53.682 1.00 49.83 241 GLU C N 1
ATOM 4829 C CA . GLU C 1 214 ? 71.708 98.493 52.334 1.00 50.22 241 GLU C CA 1
ATOM 4830 C C . GLU C 1 214 ? 70.783 97.328 51.965 1.00 50.23 241 GLU C C 1
ATOM 4831 O O . GLU C 1 214 ? 70.312 97.224 50.824 1.00 50.23 241 GLU C O 1
ATOM 4837 N N . ARG C 1 215 ? 70.539 96.463 52.944 1.00 50.04 242 ARG C N 1
ATOM 4838 C CA . ARG C 1 215 ? 69.678 95.306 52.758 1.00 50.09 242 ARG C CA 1
ATOM 4839 C C . ARG C 1 215 ? 68.189 95.684 52.743 1.00 50.26 242 ARG C C 1
ATOM 4840 O O . ARG C 1 215 ? 67.392 95.035 52.050 1.00 50.18 242 ARG C O 1
ATOM 4848 N N . LYS C 1 216 ? 67.824 96.744 53.470 1.00 50.27 243 LYS C N 1
ATOM 4849 C CA . LYS C 1 216 ? 66.451 97.250 53.446 1.00 50.14 243 LYS C CA 1
ATOM 4850 C C . LYS C 1 216 ? 66.135 97.868 52.096 1.00 49.91 243 LYS C C 1
ATOM 4851 O O . LYS C 1 216 ? 65.023 97.730 51.581 1.00 49.82 243 LYS C O 1
ATOM 4857 N N . GLU C 1 217 ? 67.121 98.544 51.522 1.00 49.88 244 GLU C N 1
ATOM 4858 C CA . GLU C 1 217 ? 66.980 99.066 50.172 1.00 50.20 244 GLU C CA 1
ATOM 4859 C C . GLU C 1 217 ? 66.847 97.895 49.185 1.00 49.89 244 GLU C C 1
ATOM 4860 O O . GLU C 1 217 ? 65.903 97.841 48.408 1.00 50.10 244 GLU C O 1
ATOM 4866 N N . LEU C 1 218 ? 67.777 96.946 49.244 1.00 49.54 245 LEU C N 1
ATOM 4867 C CA . LEU C 1 218 ? 67.721 95.751 48.394 1.00 49.31 245 LEU C CA 1
ATOM 4868 C C . LEU C 1 218 ? 66.349 95.040 48.425 1.00 49.46 245 LEU C C 1
ATOM 4869 O O . LEU C 1 218 ? 65.824 94.655 47.377 1.00 49.74 245 LEU C O 1
ATOM 4874 N N . ASP C 1 219 ? 65.777 94.888 49.619 1.00 49.42 246 ASP C N 1
ATOM 4875 C CA . ASP C 1 219 ? 64.443 94.312 49.790 1.00 49.38 246 ASP C CA 1
ATOM 4876 C C . ASP C 1 219 ? 63.383 95.102 49.022 1.00 49.20 246 ASP C C 1
ATOM 4877 O O . ASP C 1 219 ? 62.583 94.528 48.280 1.00 49.37 246 ASP C O 1
ATOM 4882 N N . GLU C 1 220 ? 63.397 96.421 49.204 1.00 48.83 247 GLU C N 1
ATOM 4883 C CA . GLU C 1 220 ? 62.478 97.319 48.525 1.00 48.32 247 GLU C CA 1
ATOM 4884 C C . GLU C 1 220 ? 62.659 97.267 47.013 1.00 47.86 247 GLU C C 1
ATOM 4885 O O . GLU C 1 220 ? 61.690 97.359 46.269 1.00 47.84 247 GLU C O 1
ATOM 4891 N N . LYS C 1 221 ? 63.900 97.125 46.563 1.00 47.44 248 LYS C N 1
ATOM 4892 C CA . LYS C 1 221 ? 64.183 96.941 45.139 1.00 47.00 248 LYS C CA 1
ATOM 4893 C C . LYS C 1 221 ? 63.479 95.687 44.614 1.00 46.27 248 LYS C C 1
ATOM 4894 O O . LYS C 1 221 ? 62.719 95.763 43.651 1.00 46.10 248 LYS C O 1
ATOM 4900 N N . LEU C 1 222 ? 63.747 94.550 45.258 1.00 45.18 249 LEU C N 1
ATOM 4901 C CA . LEU C 1 222 ? 63.063 93.289 44.973 1.00 44.36 249 LEU C CA 1
ATOM 4902 C C . LEU C 1 222 ? 61.533 93.435 44.988 1.00 43.86 249 LEU C C 1
ATOM 4903 O O . LEU C 1 222 ? 60.863 93.044 44.040 1.00 43.50 249 LEU C O 1
ATOM 4908 N N . LEU C 1 223 ? 60.999 94.021 46.054 1.00 43.60 250 LEU C N 1
ATOM 4909 C CA . LEU C 1 223 ? 59.567 94.273 46.177 1.00 43.21 250 LEU C CA 1
ATOM 4910 C C . LEU C 1 223 ? 58.997 95.180 45.080 1.00 43.23 250 LEU C C 1
ATOM 4911 O O . LEU C 1 223 ? 57.899 94.927 44.574 1.00 43.07 250 LEU C O 1
ATOM 4916 N N . LYS C 1 224 ? 59.734 96.236 44.727 1.00 43.25 251 LYS C N 1
ATOM 4917 C CA . LYS C 1 224 ? 59.353 97.146 43.630 1.00 43.02 251 LYS C CA 1
ATOM 4918 C C . LYS C 1 224 ? 59.308 96.394 42.304 1.00 42.84 251 LYS C C 1
ATOM 4919 O O . LYS C 1 224 ? 58.330 96.491 41.557 1.00 42.95 251 LYS C O 1
ATOM 4925 N N . ASP C 1 225 ? 60.379 95.662 42.016 1.00 42.03 252 ASP C N 1
ATOM 4926 C CA . ASP C 1 225 ? 60.465 94.870 40.801 1.00 42.00 252 ASP C CA 1
ATOM 4927 C C . ASP C 1 225 ? 59.482 93.680 40.811 1.00 41.85 252 ASP C C 1
ATOM 4928 O O . ASP C 1 225 ? 58.997 93.259 39.761 1.00 42.09 252 ASP C O 1
ATOM 4930 N N . GLY C 1 226 ? 59.173 93.156 41.992 1.00 41.50 253 GLY C N 1
ATOM 4931 C CA . GLY C 1 226 ? 58.278 92.009 42.105 1.00 41.17 253 GLY C CA 1
ATOM 4932 C C . GLY C 1 226 ? 59.005 90.676 41.978 1.00 41.17 253 GLY C C 1
ATOM 4933 O O . GLY C 1 226 ? 58.438 89.697 41.475 1.00 41.35 253 GLY C O 1
ATOM 4934 N N . ALA C 1 227 ? 60.256 90.643 42.440 1.00 40.60 254 ALA C N 1
ATOM 4935 C CA . ALA C 1 227 ? 61.071 89.437 42.451 1.00 40.35 254 ALA C CA 1
ATOM 4936 C C . ALA C 1 227 ? 61.171 88.873 43.856 1.00 40.16 254 ALA C C 1
ATOM 4937 O O . ALA C 1 227 ? 61.697 89.521 44.761 1.00 40.81 254 ALA C O 1
ATOM 4939 N N . ASN C 1 228 ? 60.696 87.645 44.017 1.00 39.53 255 ASN C N 1
ATOM 4940 C CA . ASN C 1 228 ? 60.608 86.994 45.309 1.00 38.47 255 ASN C CA 1
ATOM 4941 C C . ASN C 1 228 ? 61.604 85.835 45.427 1.00 37.68 255 ASN C C 1
ATOM 4942 O O . ASN C 1 228 ? 61.438 84.797 44.777 1.00 37.69 255 ASN C O 1
ATOM 4947 N N . PRO C 1 229 ? 62.639 85.996 46.278 1.00 36.94 256 PRO C N 1
ATOM 4948 C CA . PRO C 1 229 ? 63.672 84.967 46.392 1.00 35.88 256 PRO C CA 1
ATOM 4949 C C . PRO C 1 229 ? 63.212 83.824 47.281 1.00 35.20 256 PRO C C 1
ATOM 4950 O O . PRO C 1 229 ? 63.928 83.451 48.223 1.00 34.72 256 PRO C O 1
ATOM 4954 N N . GLY C 1 230 ? 62.044 83.268 46.947 1.00 34.13 257 GLY C N 1
ATOM 4955 C CA . GLY C 1 230 ? 61.442 82.146 47.679 1.00 33.71 257 GLY C CA 1
ATOM 4956 C C . GLY C 1 230 ? 62.283 80.900 47.978 1.00 32.95 257 GLY C C 1
ATOM 4957 O O . GLY C 1 230 ? 62.170 80.308 49.062 1.00 31.89 257 GLY C O 1
ATOM 4958 N N . THR C 1 231 ? 63.098 80.480 47.014 1.00 32.18 258 THR C N 1
ATOM 4959 C CA . THR C 1 231 ? 63.940 79.306 47.193 1.00 31.94 258 THR C CA 1
ATOM 4960 C C . THR C 1 231 ? 65.006 79.565 48.246 1.00 31.81 258 THR C C 1
ATOM 4961 O O . THR C 1 231 ? 65.377 78.654 48.985 1.00 31.49 258 THR C O 1
ATOM 4965 N N . ILE C 1 232 ? 65.507 80.799 48.295 1.00 31.46 259 ILE C N 1
ATOM 4966 C CA . ILE C 1 232 ? 66.513 81.178 49.279 1.00 31.46 259 ILE C CA 1
ATOM 4967 C C . ILE C 1 232 ? 65.941 81.078 50.716 1.00 31.56 259 ILE C C 1
ATOM 4968 O O . ILE C 1 232 ? 66.654 80.697 51.650 1.00 31.56 259 ILE C O 1
ATOM 4973 N N . ALA C 1 233 ? 64.655 81.431 50.855 1.00 30.93 260 ALA C N 1
ATOM 4974 C CA . ALA C 1 233 ? 63.876 81.301 52.085 1.00 30.67 260 ALA C CA 1
ATOM 4975 C C . ALA C 1 233 ? 63.622 79.855 52.453 1.00 30.18 260 ALA C C 1
ATOM 4976 O O . ALA C 1 233 ? 63.668 79.504 53.629 1.00 30.48 260 ALA C O 1
ATOM 4978 N N . ASP C 1 234 ? 63.312 79.017 51.464 1.00 30.15 261 ASP C N 1
ATOM 4979 C CA . ASP C 1 234 ? 63.162 77.558 51.696 1.00 29.95 261 ASP C CA 1
ATOM 4980 C C . ASP C 1 234 ? 64.501 76.953 52.206 1.00 29.63 261 ASP C C 1
ATOM 4981 O O . ASP C 1 234 ? 64.511 76.169 53.147 1.00 28.66 261 ASP C O 1
ATOM 4986 N N . LEU C 1 235 ? 65.616 77.342 51.587 1.00 29.54 262 LEU C N 1
ATOM 4987 C CA . LEU C 1 235 ? 66.935 76.873 52.016 1.00 29.92 262 LEU C CA 1
ATOM 4988 C C . LEU C 1 235 ? 67.307 77.394 53.395 1.00 30.13 262 LEU C C 1
ATOM 4989 O O . LEU C 1 235 ? 67.849 76.656 54.190 1.00 30.79 262 LEU C O 1
ATOM 4994 N N . THR C 1 236 ? 66.952 78.636 53.703 1.00 30.45 263 THR C N 1
ATOM 4995 C CA . THR C 1 236 ? 67.060 79.159 55.074 1.00 30.49 263 THR C CA 1
ATOM 4996 C C . THR C 1 236 ? 66.262 78.300 56.088 1.00 30.37 263 THR C C 1
ATOM 4997 O O . THR C 1 236 ? 66.804 77.879 57.123 1.00 30.96 263 THR C O 1
ATOM 5001 N N . ALA C 1 237 ? 65.002 78.011 55.776 1.00 29.63 264 ALA C N 1
ATOM 5002 C CA . ALA C 1 237 ? 64.159 77.152 56.646 1.00 29.28 264 ALA C CA 1
ATOM 5003 C C . ALA C 1 237 ? 64.757 75.755 56.849 1.00 28.84 264 ALA C C 1
ATOM 5004 O O . ALA C 1 237 ? 64.740 75.186 57.928 1.00 28.56 264 ALA C O 1
ATOM 5006 N N . SER C 1 238 ? 65.268 75.213 55.773 1.00 29.32 265 SER C N 1
ATOM 5007 C CA . SER C 1 238 ? 65.936 73.943 55.756 1.00 30.59 265 SER C CA 1
ATOM 5008 C C . SER C 1 238 ? 67.126 73.881 56.727 1.00 30.81 265 SER C C 1
ATOM 5009 O O . SER C 1 238 ? 67.209 72.982 57.577 1.00 31.17 265 SER C O 1
ATOM 5012 N N . SER C 1 239 ? 68.033 74.854 56.592 1.00 30.50 266 SER C N 1
ATOM 5013 C CA . SER C 1 239 ? 69.184 75.024 57.483 1.00 30.38 266 SER C CA 1
ATOM 5014 C C . SER C 1 239 ? 68.793 75.172 58.936 1.00 30.56 266 SER C C 1
ATOM 5015 O O . SER C 1 239 ? 69.454 74.628 59.837 1.00 31.02 266 SER C O 1
ATOM 5018 N N . ILE C 1 240 ? 67.746 75.961 59.172 1.00 30.73 267 ILE C N 1
ATOM 5019 C CA . ILE C 1 240 ? 67.235 76.173 60.530 1.00 30.29 267 ILE C CA 1
ATOM 5020 C C . ILE C 1 240 ? 66.938 74.804 61.178 1.00 30.65 267 ILE C C 1
ATOM 5021 O O . ILE C 1 240 ? 67.432 74.500 62.288 1.00 30.29 267 ILE C O 1
ATOM 5026 N N . PHE C 1 241 ? 66.192 73.967 60.448 1.00 29.80 268 PHE C N 1
ATOM 5027 C CA . PHE C 1 241 ? 65.764 72.682 60.983 1.00 29.41 268 PHE C CA 1
ATOM 5028 C C . PHE C 1 241 ? 66.925 71.760 61.325 1.00 28.70 268 PHE C C 1
ATOM 5029 O O . PHE C 1 241 ? 66.892 71.142 62.370 1.00 28.51 268 PHE C O 1
ATOM 5037 N N . LEU C 1 242 ? 67.929 71.663 60.450 1.00 28.44 269 LEU C N 1
ATOM 5038 C CA . LEU C 1 242 ? 69.155 70.887 60.747 1.00 27.80 269 LEU C CA 1
ATOM 5039 C C . LEU C 1 242 ? 69.951 71.474 61.892 1.00 27.05 269 LEU C C 1
ATOM 5040 O O . LEU C 1 242 ? 70.531 70.726 62.666 1.00 26.32 269 LEU C O 1
ATOM 5045 N N . ALA C 1 243 ? 69.974 72.802 61.992 1.00 26.83 270 ALA C N 1
ATOM 5046 C CA . ALA C 1 243 ? 70.687 73.474 63.082 1.00 27.10 270 ALA C CA 1
ATOM 5047 C C . ALA C 1 243 ? 70.022 73.226 64.447 1.00 27.41 270 ALA C C 1
ATOM 5048 O O . ALA C 1 243 ? 70.716 72.944 65.440 1.00 27.03 270 ALA C O 1
ATOM 5050 N N . LEU C 1 244 ? 68.690 73.325 64.478 1.00 27.76 271 LEU C N 1
ATOM 5051 C CA . LEU C 1 244 ? 67.883 72.991 65.650 1.00 28.58 271 LEU C CA 1
ATOM 5052 C C . LEU C 1 244 ? 68.119 71.548 66.042 1.00 29.00 271 LEU C C 1
ATOM 5053 O O . LEU C 1 244 ? 68.347 71.224 67.209 1.00 28.88 271 LEU C O 1
ATOM 5058 N N . ALA C 1 245 ? 68.075 70.688 65.045 1.00 29.91 272 ALA C N 1
ATOM 5059 C CA . ALA C 1 245 ? 68.350 69.274 65.222 1.00 31.85 272 ALA C CA 1
ATOM 5060 C C . ALA C 1 245 ? 69.767 69.081 65.774 1.00 33.22 272 ALA C C 1
ATOM 5061 O O . ALA C 1 245 ? 69.997 68.241 66.653 1.00 33.43 272 ALA C O 1
ATOM 5063 N N . GLU C 1 246 ? 70.709 69.868 65.267 1.00 35.04 273 GLU C N 1
ATOM 5064 C CA . GLU C 1 246 ? 72.097 69.772 65.721 1.00 37.35 273 GLU C CA 1
ATOM 5065 C C . GLU C 1 246 ? 72.251 70.201 67.160 1.00 38.52 273 GLU C C 1
ATOM 5066 O O . GLU C 1 246 ? 73.095 69.685 67.869 1.00 38.81 273 GLU C O 1
ATOM 5072 N N . GLY C 1 247 ? 71.423 71.146 67.5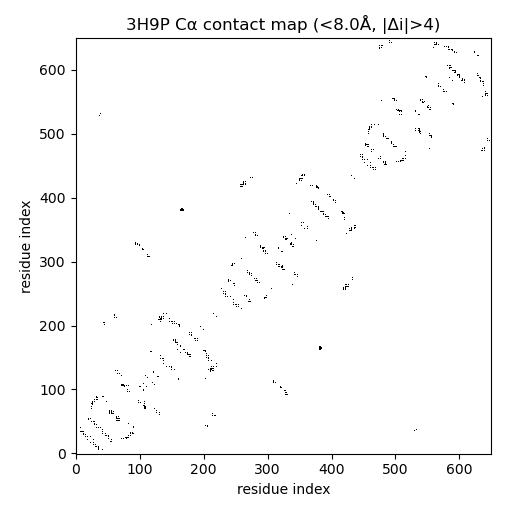82 1.00 40.50 274 GLY C N 1
ATOM 5073 C CA . GLY C 1 247 ? 71.558 71.748 68.893 1.00 42.83 274 GLY C CA 1
ATOM 5074 C C . GLY C 1 247 ? 72.088 73.139 68.676 1.00 44.89 274 GLY C C 1
ATOM 5075 O O . GLY C 1 247 ? 73.298 73.352 68.649 1.00 44.84 274 GLY C O 1
ATOM 5076 N N . TRP C 1 248 ? 71.165 74.079 68.498 1.00 47.38 275 TRP C N 1
ATOM 5077 C CA . TRP C 1 248 ? 71.490 75.454 68.149 1.00 49.84 275 TRP C CA 1
ATOM 5078 C C . TRP C 1 248 ? 71.324 76.372 69.345 1.00 51.89 275 TRP C C 1
ATOM 5079 O O . TRP C 1 248 ? 70.258 76.973 69.538 1.00 52.32 275 TRP C O 1
ATOM 5090 N N . ARG C 1 249 ? 72.384 76.481 70.145 1.00 54.51 276 ARG C N 1
ATOM 5091 C CA . ARG C 1 249 ? 72.353 77.337 71.344 1.00 56.37 276 ARG C CA 1
ATOM 5092 C C . ARG C 1 249 ? 73.335 78.504 71.204 1.00 57.68 276 ARG C C 1
ATOM 5093 O O . ARG C 1 249 ? 73.323 79.223 70.187 1.00 59.16 276 ARG C O 1
#

Secondary structure (DSSP, 8-state):
-HHHHHHHHHTTHHHHHHHHHH--HHHHHHHHHHH--------HHHHHHHHHHHTTTTS---HHHHHHHHHHHT--HHHHHHHHHHHHHH--HHHHHHHHHHHHT--TTT----TT-HHHHHHHTTSHHHHHHHHHHHHH-SSHHHHHHHHHHHHTTS--HHHHH--HHHHHHHHHHHHH--SHHHHHHHHHHHHHHT---HHHHHHHHHHHHHHHHH---/-HHHHHHHTTHHHHHHHHHH--HHHHHHHHHHH----HHHHHHHHHHHHHTTTS---HHHHHHHHHHHT--HHHHHHHHHHHHTT--HHHHHHHHHHHTT--TTT----TT-HHHHHHHHTSHHHHHHHHHHHHH-SSHHHHHHHHHHHHHHS--HHHHH--HHHHHHHHHHHHH--SHHHHHHHHHHHHHTT---HHHHHHHHHHHHHHHHH---/-TTHHHHTHHHHHHHHHH--HHHHHHHHHHH----HHHHHHHHHHHTTTTS---HHHHHHHHHHHT--HHHHHHHHHHHHHH--HHHHHHHHHHHHTT--TTT----TT-HHHHHHHHTSHHHHHHHHHHHT---HHHHHHHHHHHHHHS--HHHHH--HHHHHHHHHHHHH--SHHHHHHHHHHHHHHT---HHHHHHHHHHHHHHHHH---

Radius of gyration: 34.71 Å; Cα contacts (8 Å, |Δi|>4): 957; chains: 3; bounding box: 61×81×98 Å

Nearest PDB structures (foldseek):
  3h9p-assembly1_A  TM=1.003E+00  e=1.119E-29  Archaeoglobus fulgidus DSM 4304
  3h9p-assembly1_B  TM=9.821E-01  e=3.456E-26  Archaeoglobus fulgidus DSM 4304
  3h9p-assembly2_C-2  TM=9.670E-01  e=4.251E-24  Archaeoglobus fulgidus DSM 4304
  3h9p-assembly1_B  TM=1.002E+00  e=1.147E-28  Archaeoglobus fulgidus DSM 4304
  3h9p-assembly1_A  TM=9.971E-01  e=1.801E-26  Archaeoglobus fulgidus DSM 4304

Organism: Archaeoglobus fulgidus (strain ATCC 49558 / DSM 4304 / JCM 9628 / NBRC 100126 / VC-16) (NCBI:txid224325)

Foldseek 3Di:
DVVVVVLLQVLQVVLLVVCCVPVALLVSLLSSQCRSPPDQQRLSLLSNLVSLLSNQLPLAQLSSLVVSLVSQVVFKLVSVLSSLVSVVSNPVVSVVVNVVSVVVTQGLLNCVDDPLPVSNVSSHPRNVLLQVLLVQLQVPAPDVVSLVVSLLVLQLPHQAPQQCVCPDVVSNVSNVQSVVQDDPVSVVVSVVVCVVVVHDRSVSVSSSSSSVVSNVSNPGD/DVVVVLQVQLVVLLVVCCPPVALLVSLLSSLVSSPCVVSLLSNLVSLLSNQLPLAALSSLVSSLVSQVVFKLVSVVSSLVSVVSPPVVSVVVNVCSVVVGQGPLNCVDDPQAVSNCCSHPRNVLLQVLLVQQQVVFDDPVSLVVSLLVLQLPHQAVQQCVVNPPVSPVSNVQSVPQDDPVSVVVSVVVCVVVVHDSVNSVSSSSSSVSSNVSNPGD/DVVLVVQLVVLLVCCLPVVQALVSLLSSLVSSCALSLLSNLVSLLSNQLPQAQLRSLVVSLVSQVVFWLVSVVSSVVSVVVNVDVPVVVVNVCSVVVGQGRLNVVDDPLPPSNCCSNPSNVLLQVLLVQLQVPVDPVSLVVSLLQLQLPHQQPQQCVCPPVVSNVRNVQSVVQDDPVSVVVSVVVCVVVVGDSSNSVSSSSSSVSSNVSNPRD

CATH classification: 1.10.4200.10